Protein AF-0000000070970217 (afdb_homodimer)

Foldseek 3Di:
DPPPPPPPPPPVVVVVVVVVVVVVVVVVCQVVCVVCVVPFDKDKDKDKDKACPPQVNLFVQLQVLQVCQQCVAFVPKDDDWTWHDDQLEIEIADAIDGPGDDDSLVSSLVSCVVLPQCDVQLRYRSVRGHYHYHYHHDDVVLCCVQCVVVPDDPVPGDDSDDDDDDDAFQVLDPVRDPPNHVLNVQLSVLLSVCCVVVVPVFFHRIKMKMWMFMWTDDPNHTHTFATQEIEMFTAGAPPDDLVRVVVSCVPRRCCVRPPPDPGHHPHLHLQPPPDVDDPSYDRPPRPRPPVPPPVVPPPVPPPPPPPPPD/DDPPPCPPPPPVVVVVVVVVVVVVVVVVLQVVCVVCVVPFDKDKDKDKDKACLPQVNLFVQLQVLQVCQQCVAFVPKDDDWGWHDDQLEIEIADAIDGPGDDDSLVSSLVSCVVLPQCDVQLRYRSVRGHYHYHYHHDDVVLCCVQCVVVPDDPVPGDDSDDDDDDDAFQVLDPVRDPPNHVLNVQLNVLLSVCCVVVVPVFFHRIKMKMWMFMWTDDPNHTHTFATQEIEMFTAGAPPDDLVRVVVSCVPRRCCVRPPPDPGHHPHPHPSPQPDVDPPSYDRDDRDDPPPPPPVPPPPVPPPPPPPPPD

Radius of gyration: 27.92 Å; Cα contacts (8 Å, |Δi|>4): 1014; chains: 2; bounding box: 61×70×99 Å

InterPro domains:
  IPR002133 S-adenosylmethionine synthetase [PTHR11964] (40-261)
  IPR022628 S-adenosylmethionine synthetase, N-terminal [PF00438] (43-140)
  IPR022629 S-adenosylmethionine synthetase, central domain [PF02772] (156-261)
  IPR022631 S-adenosylmethionine synthetase, conserved site [PS00376] (158-168)
  IPR022636 S-adenosylmethionine synthetase superfamily [SSF55973] (42-148)
  IPR022636 S-adenosylmethionine synthetase superfamily [SSF55973] (154-261)

pLDDT: mean 70.58, std 26.53, range [20.89, 98.5]

Sequence (620 aa):
MERREDHTMYDPHRKAAMDIVRQEITDQIWESVQRNAEEMETFLFTSESVNEGHPDKLCDQVSDAVLDACLAQDPDSKVACETCTKTNMVMVFGEITTKANVDYEKIVRDTCRSIGFISDDVGLDADKCKVLVNIEQQSPDIAQGVHGHLSKRPEEIGAGDQGHMFGYATDETPELMPLSHVLATKLGARLTEVRKNGTCAWLRPDGKTQVTVEYYNENGAMVPVRVHTVLISTQHDETVTNDEIAADLKEHVIKPVIPEKPGMISINLDLKRGGNGRFQKTAAYGHFGRDDPDFTWEVVKPLKWEKSNTMERREDHTMYDPHRKAAMDIVRQEITDQIWESVQRNAEEMETFLFTSESVNEGHPDKLCDQVSDAVLDACLAQDPDSKVACETCTKTNMVMVFGEITTKANVDYEKIVRDTCRSIGFISDDVGLDADKCKVLVNIEQQSPDIAQGVHGHLSKRPEEIGAGDQGHMFGYATDETPELMPLSHVLATKLGARLTEVRKNGTCAWLRPDGKTQVTVEYYNENGAMVPVRVHTVLISTQHDETVTNDEIAADLKEHVIKPVIPEKPGMISINLDLKRGGNGRFQKTAAYGHFGRDDPDFTWEVVKPLKWEKSNT

Nearest PDB structures (foldseek):
  6vd0-assembly1_B  TM=9.835E-01  e=7.511E-40  Arabidopsis thaliana
  6p9v-assembly1_A-2  TM=9.500E-01  e=2.400E-30  Homo sapiens
  6fcb-assembly1_A  TM=9.395E-01  e=3.072E-30  Homo sapiens
  6fbn-assembly1_A  TM=9.560E-01  e=7.281E-30  Homo sapiens
  6ltv-assembly1_B  TM=9.000E-01  e=1.009E-27  Cryptosporidium hominis

Solvent-accessible surface area (backbone atoms only — not comparable to full-atom values): 34593 Å² total; per-residue (Å²): 136,84,80,78,76,84,66,68,84,71,47,64,65,60,54,50,50,52,47,50,53,50,48,50,52,48,50,54,50,46,60,55,42,62,70,51,43,84,78,49,72,66,49,77,45,74,24,69,28,66,17,65,41,24,68,72,43,41,26,49,49,39,31,48,50,52,47,50,56,34,39,74,67,19,78,80,42,44,76,47,63,43,46,50,73,52,90,46,34,41,32,40,32,42,30,45,43,66,83,38,90,76,62,64,63,58,50,45,30,50,46,35,41,71,53,56,22,73,33,68,82,69,61,28,23,36,88,71,39,45,72,45,79,53,69,39,68,52,58,65,65,56,39,37,71,24,34,44,70,74,66,46,53,78,88,65,43,53,62,54,50,75,80,83,85,85,84,81,75,35,81,70,30,97,84,32,39,54,50,33,48,52,50,10,43,49,39,30,51,35,50,51,47,33,33,75,72,48,77,39,65,51,48,45,46,30,30,37,21,32,18,27,26,31,28,35,73,57,94,86,39,75,41,80,66,24,36,50,33,34,38,59,26,66,36,32,49,85,84,64,50,70,68,55,49,50,53,47,41,45,62,68,26,43,40,76,67,52,64,83,47,96,78,27,59,46,64,50,64,28,67,51,22,51,63,94,60,75,57,51,62,76,89,54,34,52,46,44,49,69,77,59,81,63,72,50,77,74,48,74,64,70,76,70,74,70,69,75,77,125,136,83,80,78,75,85,66,69,83,72,49,64,65,61,54,50,50,52,46,50,53,49,47,49,52,48,50,55,49,46,58,54,43,64,71,53,44,83,80,48,71,64,49,80,46,75,24,68,29,67,18,65,41,24,68,71,42,39,27,49,51,38,30,48,49,52,47,49,56,34,40,74,68,19,78,79,43,43,75,45,62,42,46,49,73,49,90,47,35,42,34,40,32,44,30,44,43,64,82,39,88,77,62,63,64,59,50,46,28,51,46,36,40,72,56,56,23,72,33,69,78,70,60,28,22,36,89,71,39,46,72,46,79,54,68,40,66,53,57,67,65,57,40,39,72,24,32,45,70,74,67,46,54,76,87,67,43,53,72,54,52,83,80,84,84,85,84,82,75,35,80,69,29,96,84,30,39,55,50,31,46,52,50,10,42,49,40,30,52,35,50,51,47,32,33,75,71,47,79,40,64,51,48,46,45,30,30,37,21,33,19,27,25,30,26,34,73,56,94,85,39,75,41,80,66,25,37,51,33,36,39,61,33,66,34,31,49,83,84,62,51,71,68,55,49,49,53,48,41,46,62,68,27,43,42,78,66,53,64,82,49,95,78,28,57,47,63,52,64,57,64,60,20,57,63,94,60,75,58,48,70,69,88,56,36,52,41,79,55,66,77,58,81,63,70,51,78,71,51,75,63,71,76,68,73,70,68,74,77,123

Secondary structure (DSSP, 8-state):
-------TT--HHHHHHHHHHHHHHHHHHHHHHHHHHTTS-EEEEEEEEE-TTSHHHHHHHHHHHHHHHHHHH-TT-EEEEEEEEETTEEEEEEEEE-S----HHHHHHHHHHHHT-EEGGGTEETTTSEEEEEEEPPPHHHHHHHHTTTTS-GGG---SS---------TTSTTSS-HHHHHHHHHHHHHHHHHHTSTTTTEEEEEEEEEEEEEEEETTEEEEEEEEEEEEEEEE-TT--HHHHHHHHIIIIIHHHS---TTTB---B------SS---SS----------TTTTS-------------/-------TT--HHHHHHHHHHHHHHHHHHHHHHHHHTTTS-EEEEEEEEE-TTSHHHHHHHHHHHHHHHHHHH-TT-EEEEEEEEETTEEEEEEEEE-S----HHHHHHHHHHHHT-EEGGGTEETTTSEEEEEEEPPPHHHHHHHHTTTTS-GGG---SS---------TTSTTSS-HHHHHHHHHHHHHHHHHHTSTTTTEEEEEEEEEEEEEEEETTEEEEEEEEEEEEEEEE-TT--HHHHHHHHIIIIIHHHS---TTTB---B------SS---SS----------TT--S-------------

Structure (mmCIF, N/CA/C/O backbone):
data_AF-0000000070970217-model_v1
#
loop_
_entity.id
_entity.type
_entity.pdbx_description
1 polymer 'methionine adenosyltransferase'
#
loop_
_atom_site.group_PDB
_atom_site.id
_atom_site.type_symbol
_atom_site.label_atom_id
_atom_site.label_alt_id
_atom_site.label_comp_id
_atom_site.label_asym_id
_atom_site.label_entity_id
_atom_site.label_seq_id
_atom_site.pdbx_PDB_ins_code
_atom_site.Cartn_x
_atom_site.Cartn_y
_atom_site.Cartn_z
_atom_site.occupancy
_atom_site.B_iso_or_equiv
_atom_site.auth_seq_id
_atom_site.auth_comp_id
_atom_site.auth_asym_id
_atom_site.auth_atom_id
_atom_site.pdbx_PDB_model_num
ATOM 1 N N . MET A 1 1 ? -6.98 -4.887 -50.312 1 23.17 1 MET A N 1
ATOM 2 C CA . MET A 1 1 ? -5.602 -4.617 -49.906 1 23.17 1 MET A CA 1
ATOM 3 C C . MET A 1 1 ? -5.176 -5.523 -48.781 1 23.17 1 MET A C 1
ATOM 5 O O . MET A 1 1 ? -5.84 -5.57 -47.719 1 23.17 1 MET A O 1
ATOM 9 N N . GLU A 1 2 ? -4.383 -6.641 -49.031 1 21.08 2 GLU A N 1
ATOM 10 C CA . GLU A 1 2 ? -3.9 -7.809 -48.312 1 21.08 2 GLU A CA 1
ATOM 11 C C . GLU A 1 2 ? -2.943 -7.398 -47.188 1 21.08 2 GLU A C 1
ATOM 13 O O . GLU A 1 2 ? -1.962 -6.695 -47.438 1 21.08 2 GLU A O 1
ATOM 18 N N . ARG A 1 3 ? -3.445 -7.254 -45.969 1 24.27 3 ARG A N 1
ATOM 19 C CA . ARG A 1 3 ? -2.736 -6.867 -44.75 1 24.27 3 ARG A CA 1
ATOM 20 C C . ARG A 1 3 ? -1.489 -7.719 -44.531 1 24.27 3 ARG A C 1
ATOM 22 O O . ARG A 1 3 ? -1.576 -8.945 -44.469 1 24.27 3 ARG A O 1
ATOM 29 N N . ARG A 1 4 ? -0.281 -7.234 -45.062 1 25.28 4 ARG A N 1
ATOM 30 C CA . ARG A 1 4 ? 1.022 -7.879 -44.969 1 25.28 4 ARG A CA 1
ATOM 31 C C . ARG A 1 4 ? 1.292 -8.32 -43.531 1 25.28 4 ARG A C 1
ATOM 33 O O . ARG A 1 4 ? 1.088 -7.547 -42.594 1 25.28 4 ARG A O 1
ATOM 40 N N . GLU A 1 5 ? 1.239 -9.586 -43.125 1 26.16 5 GLU A N 1
ATOM 41 C CA . GLU A 1 5 ? 1.582 -10.445 -42 1 26.16 5 GLU A CA 1
ATOM 42 C C . GLU A 1 5 ? 2.996 -10.164 -41.5 1 26.16 5 GLU A C 1
ATOM 44 O O . GLU A 1 5 ? 3.967 -10.344 -42.25 1 26.16 5 GLU A O 1
ATOM 49 N N . ASP A 1 6 ? 3.23 -8.953 -40.938 1 26.61 6 ASP A N 1
ATOM 50 C CA . ASP A 1 6 ? 4.582 -8.609 -40.5 1 26.61 6 ASP A CA 1
ATOM 51 C C . ASP A 1 6 ? 5.184 -9.727 -39.656 1 26.61 6 ASP A C 1
ATOM 53 O O . ASP A 1 6 ? 4.742 -9.961 -38.531 1 26.61 6 ASP A O 1
ATOM 57 N N . HIS A 1 7 ? 5.672 -10.914 -40.188 1 28.78 7 HIS A N 1
ATOM 58 C CA . HIS A 1 7 ? 6.395 -12.148 -39.875 1 28.78 7 HIS A CA 1
ATOM 59 C C . HIS A 1 7 ? 7.73 -11.844 -39.219 1 28.78 7 HIS A C 1
ATOM 61 O O . HIS A 1 7 ? 8.547 -12.742 -39.031 1 28.78 7 HIS A O 1
ATOM 67 N N . THR A 1 8 ? 8.203 -10.617 -39.25 1 31.12 8 THR A N 1
ATOM 68 C CA . THR A 1 8 ? 9.648 -10.469 -39.094 1 31.12 8 THR A CA 1
ATOM 69 C C . THR A 1 8 ? 10.07 -10.82 -37.656 1 31.12 8 THR A C 1
ATOM 71 O O . THR A 1 8 ? 11.258 -10.969 -37.375 1 31.12 8 THR A O 1
ATOM 74 N N . MET A 1 9 ? 9.242 -10.672 -36.812 1 32.91 9 MET A N 1
ATOM 75 C CA . MET A 1 9 ? 9.867 -10.57 -35.5 1 32.91 9 MET A CA 1
ATOM 76 C C . MET A 1 9 ? 10.312 -11.938 -35 1 32.91 9 MET A C 1
ATOM 78 O O . MET A 1 9 ? 10.836 -12.062 -33.875 1 32.91 9 MET A O 1
ATOM 82 N N . TYR A 1 10 ? 9.797 -13.055 -35.656 1 32.91 10 TYR A N 1
ATOM 83 C CA . TYR A 1 10 ? 10.156 -14.383 -35.188 1 32.91 10 TYR A CA 1
ATOM 84 C C . TYR A 1 10 ? 11.477 -14.844 -35.812 1 32.91 10 TYR A C 1
ATOM 86 O O . TYR A 1 10 ? 11.484 -15.742 -36.656 1 32.91 10 TYR A O 1
ATOM 94 N N . ASP A 1 11 ? 12.406 -13.906 -36.094 1 32.66 11 ASP A N 1
ATOM 95 C CA . ASP A 1 11 ? 13.555 -14.539 -36.719 1 32.66 11 ASP A CA 1
ATOM 96 C C . ASP A 1 11 ? 14.234 -15.516 -35.75 1 32.66 11 ASP A C 1
ATOM 98 O O . ASP A 1 11 ? 14.586 -15.156 -34.656 1 32.66 11 ASP A O 1
ATOM 102 N N . PRO A 1 12 ? 14.203 -16.766 -35.969 1 41.66 12 PRO A N 1
ATOM 103 C CA . PRO A 1 12 ? 14.836 -17.859 -35.219 1 41.66 12 PRO A CA 1
ATOM 104 C C . PRO A 1 12 ? 16.312 -17.594 -34.906 1 41.66 12 PRO A C 1
ATOM 106 O O . PRO A 1 12 ? 16.828 -18.062 -33.906 1 41.66 12 PRO A O 1
ATOM 109 N N . HIS A 1 13 ? 16.969 -16.891 -35.844 1 37.25 13 HIS A N 1
ATOM 110 C CA . HIS A 1 13 ? 18.391 -16.625 -35.688 1 37.25 13 HIS A CA 1
ATOM 111 C C . HIS A 1 13 ? 18.641 -15.633 -34.531 1 37.25 13 HIS A C 1
ATOM 113 O O . HIS A 1 13 ? 19.672 -15.695 -33.875 1 37.25 13 HIS A O 1
ATOM 119 N N . ARG A 1 14 ? 17.672 -14.68 -34.375 1 34.53 14 ARG A N 1
ATOM 120 C CA . ARG A 1 14 ? 17.875 -13.758 -33.281 1 34.53 14 ARG A CA 1
ATOM 121 C C . ARG A 1 14 ? 17.641 -14.453 -31.938 1 34.53 14 ARG A C 1
ATOM 123 O O . ARG A 1 14 ? 18.297 -14.125 -30.938 1 34.53 14 ARG A O 1
ATOM 130 N N . LYS A 1 15 ? 16.812 -15.445 -31.922 1 36.22 15 LYS A N 1
ATOM 131 C CA . LYS A 1 15 ? 16.641 -16.234 -30.703 1 36.22 15 LYS A CA 1
ATOM 132 C C . LYS A 1 15 ? 17.875 -17.078 -30.391 1 36.22 15 LYS A C 1
ATOM 134 O O . LYS A 1 15 ? 18.328 -17.125 -29.25 1 36.22 15 LYS A O 1
ATOM 139 N N . ALA A 1 16 ? 18.438 -17.672 -31.359 1 37.88 16 ALA A N 1
ATOM 140 C CA . ALA A 1 16 ? 19.641 -18.484 -31.188 1 37.88 16 ALA A CA 1
ATOM 141 C C . ALA A 1 16 ? 20.828 -17.609 -30.781 1 37.88 16 ALA A C 1
ATOM 143 O O . ALA A 1 16 ? 21.625 -18 -29.922 1 37.88 16 ALA A O 1
ATOM 144 N N . ALA A 1 17 ? 20.969 -16.422 -31.453 1 34.41 17 ALA A N 1
ATOM 145 C CA . ALA A 1 17 ? 22.078 -15.523 -31.109 1 34.41 17 ALA A CA 1
ATOM 146 C C . ALA A 1 17 ? 21.922 -14.977 -29.688 1 34.41 17 ALA A C 1
ATOM 148 O O . ALA A 1 17 ? 22.891 -14.883 -28.938 1 34.41 17 ALA A O 1
ATOM 149 N N . MET A 1 18 ? 20.734 -14.75 -29.297 1 34.84 18 MET A N 1
ATOM 150 C CA . MET A 1 18 ? 20.516 -14.289 -27.922 1 34.84 18 MET A CA 1
ATOM 151 C C . MET A 1 18 ? 20.734 -15.422 -26.938 1 34.84 18 MET A C 1
ATOM 153 O O . MET A 1 18 ? 21.156 -15.188 -25.797 1 34.84 18 MET A O 1
ATOM 157 N N . ASP A 1 19 ? 20.531 -16.641 -27.359 1 37.59 19 ASP A N 1
ATOM 158 C CA . ASP A 1 19 ? 20.844 -17.812 -26.547 1 37.59 19 ASP A CA 1
ATOM 159 C C . ASP A 1 19 ? 22.359 -17.969 -26.375 1 37.59 19 ASP A C 1
ATOM 161 O O . ASP A 1 19 ? 22.828 -18.328 -25.297 1 37.59 19 ASP A O 1
ATOM 165 N N . ILE A 1 20 ? 23.141 -17.812 -27.469 1 37.03 20 ILE A N 1
ATOM 166 C CA . ILE A 1 20 ? 24.594 -17.922 -27.438 1 37.03 20 ILE A CA 1
ATOM 167 C C . ILE A 1 20 ? 25.188 -16.797 -26.578 1 37.03 20 ILE A C 1
ATOM 169 O O . ILE A 1 20 ? 26.062 -17.031 -25.75 1 37.03 20 ILE A O 1
ATOM 173 N N . VAL A 1 21 ? 24.703 -15.586 -26.766 1 33.44 21 VAL A N 1
ATOM 174 C CA . VAL A 1 21 ? 25.219 -14.5 -25.938 1 33.44 21 VAL A CA 1
ATOM 175 C C . VAL A 1 21 ? 24.844 -14.719 -24.484 1 33.44 21 VAL A C 1
ATOM 177 O O . VAL A 1 21 ? 25.656 -14.5 -23.578 1 33.44 21 VAL A O 1
ATOM 180 N N . ARG A 1 22 ? 23.719 -15.383 -24.234 1 34.38 22 ARG A N 1
ATOM 181 C CA . ARG A 1 22 ? 23.297 -15.68 -22.875 1 34.38 22 ARG A CA 1
ATOM 182 C C . ARG A 1 22 ? 24.156 -16.781 -22.266 1 34.38 22 ARG A C 1
ATOM 184 O O . ARG A 1 22 ? 24.562 -16.703 -21.109 1 34.38 22 ARG A O 1
ATOM 191 N N . GLN A 1 23 ? 24.516 -17.75 -23.078 1 38.56 23 GLN A N 1
ATOM 192 C CA . GLN A 1 23 ? 25.406 -18.812 -22.609 1 38.56 23 GLN A CA 1
ATOM 193 C C . GLN A 1 23 ? 26.812 -18.281 -22.375 1 38.56 23 GLN A C 1
ATOM 195 O O . GLN A 1 23 ? 27.453 -18.609 -21.375 1 38.56 23 GLN A O 1
ATOM 200 N N . GLU A 1 24 ? 27.344 -17.531 -23.297 1 36.09 24 GLU A N 1
ATOM 201 C CA . GLU A 1 24 ? 28.703 -17.016 -23.156 1 36.09 24 GLU A CA 1
ATOM 202 C C . GLU A 1 24 ? 28.797 -16.016 -22 1 36.09 24 GLU A C 1
ATOM 204 O O . GLU A 1 24 ? 29.781 -16.016 -21.25 1 36.09 24 GLU A O 1
ATOM 209 N N . ILE A 1 25 ? 27.828 -15.188 -21.828 1 35.06 25 ILE A N 1
ATOM 210 C CA . ILE A 1 25 ? 27.859 -14.305 -20.672 1 35.06 25 ILE A CA 1
ATOM 211 C C . ILE A 1 25 ? 27.75 -15.125 -19.391 1 35.06 25 ILE A C 1
ATOM 213 O O . ILE A 1 25 ? 28.469 -14.875 -18.406 1 35.06 25 ILE A O 1
ATOM 217 N N . THR A 1 26 ? 27.031 -16.266 -19.469 1 36.22 26 THR A N 1
ATOM 218 C CA . THR A 1 26 ? 26.938 -17.125 -18.312 1 36.22 26 THR A CA 1
ATOM 219 C C . THR A 1 26 ? 28.281 -17.797 -18.031 1 36.22 26 THR A C 1
ATOM 221 O O . THR A 1 26 ? 28.703 -17.891 -16.875 1 36.22 26 THR A O 1
ATOM 224 N N . ASP A 1 27 ? 28.875 -18.281 -19.125 1 41.53 27 ASP A N 1
ATOM 225 C CA . ASP A 1 27 ? 30.141 -18.984 -18.938 1 41.53 27 ASP A CA 1
ATOM 226 C C . ASP A 1 27 ? 31.219 -18.016 -18.438 1 41.53 27 ASP A C 1
ATOM 228 O O . ASP A 1 27 ? 32 -18.359 -17.562 1 41.53 27 ASP A O 1
ATOM 232 N N . GLN A 1 28 ? 31.375 -16.859 -19.047 1 36.97 28 GLN A N 1
ATOM 233 C CA . GLN A 1 28 ? 32.406 -15.906 -18.641 1 36.97 28 GLN A CA 1
ATOM 234 C C . GLN A 1 28 ? 32.094 -15.352 -17.25 1 36.97 28 GLN A C 1
ATOM 236 O O . GLN A 1 28 ? 33 -15.164 -16.438 1 36.97 28 GLN A O 1
ATOM 241 N N . ILE A 1 29 ? 30.891 -15.117 -16.891 1 37.69 29 ILE A N 1
ATOM 242 C CA . ILE A 1 29 ? 30.562 -14.664 -15.547 1 37.69 29 ILE A CA 1
ATOM 243 C C . ILE A 1 29 ? 30.875 -15.781 -14.547 1 37.69 29 ILE A C 1
ATOM 245 O O . ILE A 1 29 ? 31.453 -15.539 -13.484 1 37.69 29 ILE A O 1
ATOM 249 N N . TRP A 1 30 ? 30.641 -17.062 -14.984 1 37.56 30 TRP A N 1
ATOM 250 C CA . TRP A 1 30 ? 30.891 -18.172 -14.078 1 37.56 30 TRP A CA 1
ATOM 251 C C . TRP A 1 30 ? 32.375 -18.297 -13.766 1 37.56 30 TRP A C 1
ATOM 253 O O . TRP A 1 30 ? 32.75 -18.469 -12.609 1 37.56 30 TRP A O 1
ATOM 263 N N . GLU A 1 31 ? 33.219 -18.406 -14.781 1 40.34 31 GLU A N 1
ATOM 264 C CA . GLU A 1 31 ? 34.656 -18.531 -14.539 1 40.34 31 GLU A CA 1
ATOM 265 C C . GLU A 1 31 ? 35.188 -17.344 -13.742 1 40.34 31 GLU A C 1
ATOM 267 O O . GLU A 1 31 ? 36 -17.516 -12.844 1 40.34 31 GLU A O 1
ATOM 272 N N . SER A 1 32 ? 34.781 -16.188 -14.062 1 37 32 SER A N 1
ATOM 273 C CA . SER A 1 32 ? 35.25 -15.031 -13.312 1 37 32 SER A CA 1
ATOM 274 C C . SER A 1 32 ? 34.656 -15.008 -11.906 1 37 32 SER A C 1
ATOM 276 O O . SER A 1 32 ? 35.312 -14.539 -10.961 1 37 32 SER A O 1
ATOM 278 N N . VAL A 1 33 ? 33.438 -15.539 -11.641 1 38.44 33 VAL A N 1
ATOM 279 C CA . VAL A 1 33 ? 32.844 -15.625 -10.312 1 38.44 33 VAL A CA 1
ATOM 280 C C . VAL A 1 33 ? 33.594 -16.641 -9.469 1 38.44 33 VAL A C 1
ATOM 282 O O . VAL A 1 33 ? 33.844 -16.422 -8.273 1 38.44 33 VAL A O 1
ATOM 285 N N . GLN A 1 34 ? 33.906 -17.828 -9.914 1 37.53 34 GLN A N 1
ATOM 286 C CA . GLN A 1 34 ? 34.625 -18.797 -9.094 1 37.53 34 GLN A CA 1
ATOM 287 C C . GLN A 1 34 ? 35.969 -18.25 -8.656 1 37.53 34 GLN A C 1
ATOM 289 O O . GLN A 1 34 ? 36.406 -18.469 -7.523 1 37.53 34 GLN A O 1
ATOM 294 N N . ARG A 1 35 ? 36.781 -17.797 -9.609 1 39.56 35 ARG A N 1
ATOM 295 C CA . ARG A 1 35 ? 38.094 -17.391 -9.203 1 39.56 35 ARG A CA 1
ATOM 296 C C . ARG A 1 35 ? 38.031 -16.25 -8.188 1 39.56 35 ARG A C 1
ATOM 298 O O . ARG A 1 35 ? 38.781 -16.25 -7.207 1 39.56 35 ARG A O 1
ATOM 305 N N . ASN A 1 36 ? 37.281 -15.125 -8.469 1 37.19 36 ASN A N 1
ATOM 306 C CA . ASN A 1 36 ? 37.219 -13.922 -7.648 1 37.19 36 ASN A CA 1
ATOM 307 C C . ASN A 1 36 ? 36.188 -14.07 -6.523 1 37.19 36 ASN A C 1
ATOM 309 O O . ASN A 1 36 ? 35.969 -13.117 -5.77 1 37.19 36 ASN A O 1
ATOM 313 N N . ALA A 1 37 ? 35.406 -15.07 -6.414 1 40.62 37 ALA A N 1
ATOM 314 C CA . ALA A 1 37 ? 34.438 -15.328 -5.359 1 40.62 37 ALA A CA 1
ATOM 315 C C . ALA A 1 37 ? 35.125 -15.5 -4.008 1 40.62 37 ALA A C 1
ATOM 317 O O . ALA A 1 37 ? 34.531 -15.156 -2.967 1 40.62 37 ALA A O 1
ATOM 318 N N . GLU A 1 38 ? 36.156 -16.156 -3.926 1 45.16 38 GLU A N 1
ATOM 319 C CA . GLU A 1 38 ? 36.781 -16.328 -2.615 1 45.16 38 GLU A CA 1
ATOM 320 C C . GLU A 1 38 ? 36.969 -14.984 -1.91 1 45.16 38 GLU A C 1
ATOM 322 O O . GLU A 1 38 ? 36.875 -14.906 -0.682 1 45.16 38 GLU A O 1
ATOM 327 N N . GLU A 1 39 ? 37.281 -13.883 -2.68 1 52.16 39 GLU A N 1
ATOM 328 C CA . GLU A 1 39 ? 37.594 -12.617 -2.023 1 52.16 39 GLU A CA 1
ATOM 329 C C . GLU A 1 39 ? 36.438 -11.641 -2.123 1 52.16 39 GLU A C 1
ATOM 331 O O . GLU A 1 39 ? 36.469 -10.555 -1.549 1 52.16 39 GLU A O 1
ATOM 336 N N . MET A 1 40 ? 35.406 -11.969 -2.961 1 63.19 40 MET A N 1
ATOM 337 C CA . MET A 1 40 ? 34.406 -10.898 -3.115 1 63.19 40 MET A CA 1
ATOM 338 C C . MET A 1 40 ? 33.25 -11.062 -2.133 1 63.19 40 MET A C 1
ATOM 340 O O . MET A 1 40 ? 32.781 -12.18 -1.914 1 63.19 40 MET A O 1
ATOM 344 N N . GLU A 1 41 ? 33.031 -10.25 -1.271 1 83 41 GLU A N 1
ATOM 345 C CA . GLU A 1 41 ? 31.953 -10.203 -0.301 1 83 41 GLU A CA 1
ATOM 346 C C . GLU A 1 41 ? 30.594 -10.305 -0.988 1 83 41 GLU A C 1
ATOM 348 O O . GLU A 1 41 ? 30.297 -9.539 -1.906 1 83 41 GLU A O 1
ATOM 353 N N . THR A 1 42 ? 29.906 -11.477 -0.836 1 83 42 THR A N 1
ATOM 354 C CA . THR A 1 42 ? 28.594 -11.695 -1.418 1 83 42 THR A CA 1
ATOM 355 C C . THR A 1 42 ? 27.5 -11.43 -0.388 1 83 42 THR A C 1
ATOM 357 O O . THR A 1 42 ? 27.781 -11.258 0.798 1 83 42 THR A O 1
ATOM 360 N N . PHE A 1 43 ? 26.219 -11.195 -0.929 1 85.81 43 PHE A N 1
ATOM 361 C CA . PHE A 1 43 ? 25.047 -11.047 -0.073 1 85.81 43 PHE A CA 1
ATOM 362 C C . PHE A 1 43 ? 23.828 -11.688 -0.713 1 85.81 43 PHE A C 1
ATOM 364 O O . PHE A 1 43 ? 23.812 -11.961 -1.915 1 85.81 43 PHE A O 1
ATOM 371 N N . LEU A 1 44 ? 22.859 -11.969 0.068 1 84.75 44 LEU A N 1
ATOM 372 C CA . LEU A 1 44 ? 21.609 -12.562 -0.379 1 84.75 44 LEU A CA 1
ATOM 373 C C . LEU A 1 44 ? 20.516 -11.508 -0.495 1 84.75 44 LEU A C 1
ATOM 375 O O . LEU A 1 44 ? 20.438 -10.602 0.334 1 84.75 44 LEU A O 1
ATOM 379 N N . PHE A 1 45 ? 19.797 -11.633 -1.639 1 89.31 45 PHE A N 1
ATOM 380 C CA . PHE A 1 45 ? 18.625 -10.766 -1.814 1 89.31 45 PHE A CA 1
ATOM 381 C C . PHE A 1 45 ? 17.422 -11.578 -2.264 1 89.31 45 PHE A C 1
ATOM 383 O O . PHE A 1 45 ? 17.531 -12.414 -3.162 1 89.31 45 PHE A O 1
ATOM 390 N N . THR A 1 46 ? 16.234 -11.289 -1.545 1 89.56 46 THR A N 1
ATOM 391 C CA . THR A 1 46 ? 15.016 -12.047 -1.798 1 89.56 46 THR A CA 1
ATOM 392 C C . THR A 1 46 ? 13.961 -11.164 -2.461 1 89.56 46 THR A C 1
ATOM 394 O O . THR A 1 46 ? 13.789 -10.008 -2.088 1 89.56 46 THR A O 1
ATOM 397 N N . SER A 1 47 ? 13.328 -11.742 -3.475 1 92.31 47 SER A N 1
ATOM 398 C CA . SER A 1 47 ? 12.141 -11.141 -4.062 1 92.31 47 SER A CA 1
ATOM 399 C C . SER A 1 47 ? 10.93 -12.07 -3.932 1 92.31 47 SER A C 1
ATOM 401 O O . SER A 1 47 ? 11.086 -13.289 -3.857 1 92.31 47 SER A O 1
ATOM 403 N N . GLU A 1 48 ? 9.867 -11.414 -3.914 1 92.19 48 GLU A N 1
ATOM 404 C CA . GLU A 1 48 ? 8.625 -12.164 -3.756 1 92.19 48 GLU A CA 1
ATOM 405 C C . GLU A 1 48 ? 7.598 -11.75 -4.812 1 92.19 48 GLU A C 1
ATOM 407 O O . GLU A 1 48 ? 7.637 -10.633 -5.324 1 92.19 48 GLU A O 1
ATOM 412 N N . SER A 1 49 ? 6.785 -12.688 -5.168 1 93.19 49 SER A N 1
ATOM 413 C CA . SER A 1 49 ? 5.625 -12.445 -6.02 1 93.19 49 SER A CA 1
ATOM 414 C C . SER A 1 49 ? 4.414 -13.242 -5.543 1 93.19 49 SER A C 1
ATOM 416 O O . SER A 1 49 ? 4.566 -14.281 -4.898 1 93.19 49 SER A O 1
ATOM 418 N N . VAL A 1 50 ? 3.291 -12.68 -5.758 1 92.06 50 VAL A N 1
ATOM 419 C CA . VAL A 1 50 ? 2.064 -13.383 -5.395 1 92.06 50 VAL A CA 1
ATOM 420 C C . VAL A 1 50 ? 1.274 -13.727 -6.652 1 92.06 50 VAL A C 1
ATOM 422 O O . VAL A 1 50 ? 1.374 -13.039 -7.668 1 92.06 50 VAL A O 1
ATOM 425 N N . ASN A 1 51 ? 0.543 -14.844 -6.543 1 93.19 51 ASN A N 1
ATOM 426 C CA . ASN A 1 51 ? -0.203 -15.328 -7.699 1 93.19 51 ASN A CA 1
ATOM 427 C C . ASN A 1 51 ? -1.494 -14.547 -7.902 1 93.19 51 ASN A C 1
ATOM 429 O O . ASN A 1 51 ? -1.857 -13.711 -7.07 1 93.19 51 ASN A O 1
ATOM 433 N N . GLU A 1 52 ? -2.164 -14.875 -8.969 1 94.75 52 GLU A N 1
ATOM 434 C CA . GLU A 1 52 ? -3.344 -14.125 -9.391 1 94.75 52 GLU A CA 1
ATOM 435 C C . GLU A 1 52 ? -4.477 -14.266 -8.375 1 94.75 52 GLU A C 1
ATOM 437 O O . GLU A 1 52 ? -5.348 -13.398 -8.281 1 94.75 52 GLU A O 1
ATOM 442 N N . GLY A 1 53 ? -4.43 -15.328 -7.59 1 93.19 53 GLY A N 1
ATOM 443 C CA . GLY A 1 53 ? -5.516 -15.555 -6.652 1 93.19 53 GLY A CA 1
ATOM 444 C C . GLY A 1 53 ? -5.289 -14.898 -5.305 1 93.19 53 GLY A C 1
ATOM 445 O O . GLY A 1 53 ? -6.16 -14.93 -4.434 1 93.19 53 GLY A O 1
ATOM 446 N N . HIS A 1 54 ? -4.082 -14.375 -5.176 1 90.75 54 HIS A N 1
ATOM 447 C CA . HIS A 1 54 ? -3.85 -13.609 -3.957 1 90.75 54 HIS A CA 1
ATOM 448 C C . HIS A 1 54 ? -4.809 -12.43 -3.859 1 90.75 54 HIS A C 1
ATOM 450 O O . HIS A 1 54 ? -5.07 -11.75 -4.855 1 90.75 54 HIS A O 1
ATOM 456 N N . PRO A 1 55 ? -5.297 -12.094 -2.621 1 90.94 55 PRO A N 1
ATOM 457 C CA . PRO A 1 55 ? -6.293 -11.031 -2.494 1 90.94 55 PRO A CA 1
ATOM 458 C C . PRO A 1 55 ? -5.801 -9.695 -3.043 1 90.94 55 PRO A C 1
ATOM 460 O O . PRO A 1 55 ? -6.578 -8.945 -3.641 1 90.94 55 PRO A O 1
ATOM 463 N N . ASP A 1 56 ? -4.543 -9.383 -2.791 1 89.75 56 ASP A N 1
ATOM 464 C CA . ASP A 1 56 ? -3.996 -8.148 -3.346 1 89.75 56 ASP A CA 1
ATOM 465 C C . ASP A 1 56 ? -4.109 -8.133 -4.867 1 89.75 56 ASP A C 1
ATOM 467 O O . ASP A 1 56 ? -4.492 -7.121 -5.457 1 89.75 56 ASP A O 1
ATOM 471 N N . LYS A 1 57 ? -3.732 -9.211 -5.473 1 95.12 57 LYS A N 1
ATOM 472 C CA . LYS A 1 57 ? -3.75 -9.273 -6.934 1 95.12 57 LYS A CA 1
ATOM 473 C C . LYS A 1 57 ? -5.176 -9.391 -7.461 1 95.12 57 LYS A C 1
ATOM 475 O O . LYS A 1 57 ? -5.477 -8.93 -8.562 1 95.12 57 LYS A O 1
ATOM 480 N N . LEU A 1 58 ? -6.016 -10.094 -6.668 1 95.75 58 LEU A N 1
ATOM 481 C CA . LEU A 1 58 ? -7.434 -10.07 -7.012 1 95.75 58 LEU A CA 1
ATOM 482 C C . LEU A 1 58 ? -7.938 -8.633 -7.117 1 95.75 58 LEU A C 1
ATOM 484 O O . LEU A 1 58 ? -8.586 -8.273 -8.102 1 95.75 58 LEU A O 1
ATOM 488 N N . CYS A 1 59 ? -7.578 -7.848 -6.168 1 96.81 59 CYS A N 1
ATOM 489 C CA . CYS A 1 59 ? -8.016 -6.453 -6.152 1 96.81 59 CYS A CA 1
ATOM 490 C C . CYS A 1 59 ? -7.445 -5.695 -7.348 1 96.81 59 CYS A C 1
ATOM 492 O O . CYS A 1 59 ? -8.164 -4.934 -8 1 96.81 59 CYS A O 1
ATOM 494 N N . ASP A 1 60 ? -6.223 -5.926 -7.605 1 96.94 60 ASP A N 1
ATOM 495 C CA . ASP A 1 60 ? -5.594 -5.285 -8.758 1 96.94 60 ASP A CA 1
ATOM 496 C C . ASP A 1 60 ? -6.32 -5.645 -10.047 1 96.94 60 ASP A C 1
ATOM 498 O O . ASP A 1 60 ? -6.609 -4.773 -10.867 1 96.94 60 ASP A O 1
ATOM 502 N N . GLN A 1 61 ? -6.578 -6.859 -10.188 1 98 61 GLN A N 1
ATOM 503 C CA . GLN A 1 61 ? -7.176 -7.352 -11.422 1 98 61 GLN A CA 1
ATOM 504 C C . GLN A 1 61 ? -8.594 -6.816 -11.602 1 98 61 GLN A C 1
ATOM 506 O O . GLN A 1 61 ? -9 -6.504 -12.727 1 98 61 GLN A O 1
ATOM 511 N N . VAL A 1 62 ? -9.281 -6.715 -10.523 1 98.25 62 VAL A N 1
ATOM 512 C CA . VAL A 1 62 ? -10.633 -6.168 -10.602 1 98.25 62 VAL A CA 1
ATOM 513 C C . VAL A 1 62 ? -10.578 -4.699 -11.016 1 98.25 62 VAL A C 1
ATOM 515 O O . VAL A 1 62 ? -11.281 -4.277 -11.93 1 98.25 62 VAL A O 1
ATOM 518 N N . SER A 1 63 ? -9.742 -3.959 -10.328 1 98.06 63 SER A N 1
ATOM 519 C CA . SER A 1 63 ? -9.602 -2.549 -10.672 1 98.06 63 SER A CA 1
ATOM 520 C C . SER A 1 63 ? -9.156 -2.375 -12.125 1 98.06 63 SER A C 1
ATOM 522 O O . SER A 1 63 ? -9.664 -1.501 -12.828 1 98.06 63 SER A O 1
ATOM 524 N N . ASP A 1 64 ? -8.258 -3.172 -12.539 1 97.94 64 ASP A N 1
ATOM 525 C CA . ASP A 1 64 ? -7.781 -3.127 -13.922 1 97.94 64 ASP A CA 1
ATOM 526 C C . ASP A 1 64 ? -8.906 -3.434 -14.898 1 97.94 64 ASP A C 1
ATOM 528 O O . ASP A 1 64 ? -9.016 -2.801 -15.953 1 97.94 64 ASP A O 1
ATOM 532 N N . ALA A 1 65 ? -9.664 -4.41 -14.57 1 98.31 65 ALA A N 1
ATOM 533 C CA . ALA A 1 65 ? -10.766 -4.793 -15.445 1 98.31 65 ALA A CA 1
ATOM 534 C C . ALA A 1 65 ? -11.773 -3.654 -15.586 1 98.31 65 ALA A C 1
ATOM 536 O O . ALA A 1 65 ? -12.328 -3.445 -16.672 1 98.31 65 ALA A O 1
ATOM 537 N N . VAL A 1 66 ? -11.992 -2.98 -14.5 1 98 66 VAL A N 1
ATOM 538 C CA . VAL A 1 66 ? -12.875 -1.822 -14.547 1 98 66 VAL A CA 1
ATOM 539 C C . VAL A 1 66 ? -12.289 -0.753 -15.461 1 98 66 VAL A C 1
ATOM 541 O O . VAL A 1 66 ? -12.992 -0.206 -16.312 1 98 66 VAL A O 1
ATOM 544 N N . LEU A 1 67 ? -11.047 -0.488 -15.258 1 98 67 LEU A N 1
ATOM 545 C CA . LEU A 1 67 ? -10.367 0.487 -16.109 1 98 67 LEU A CA 1
ATOM 546 C C . LEU A 1 67 ? -10.492 0.104 -17.578 1 98 67 LEU A C 1
ATOM 548 O O . LEU A 1 67 ? -10.867 0.934 -18.406 1 98 67 LEU A O 1
ATOM 552 N N . ASP A 1 68 ? -10.219 -1.102 -17.875 1 97.94 68 ASP A N 1
ATOM 553 C CA . ASP A 1 68 ? -10.281 -1.588 -19.25 1 97.94 68 ASP A CA 1
ATOM 554 C C . ASP A 1 68 ? -11.68 -1.409 -19.844 1 97.94 68 ASP A C 1
ATOM 556 O O . ASP A 1 68 ? -11.828 -0.982 -20.984 1 97.94 68 ASP A O 1
ATOM 560 N N . ALA A 1 69 ? -12.641 -1.778 -19.078 1 97.75 69 ALA A N 1
ATOM 561 C CA . ALA A 1 69 ? -14.023 -1.681 -19.547 1 97.75 69 ALA A CA 1
ATOM 562 C C . ALA A 1 69 ? -14.391 -0.235 -19.875 1 97.75 69 ALA A C 1
ATOM 564 O O . ALA A 1 69 ? -15.07 0.035 -20.859 1 97.75 69 ALA A O 1
ATOM 565 N N . CYS A 1 70 ? -13.953 0.667 -19.031 1 96.75 70 CYS A N 1
ATOM 566 C CA . CYS A 1 70 ? -14.219 2.084 -19.25 1 96.75 70 CYS A CA 1
ATOM 567 C C . CYS A 1 70 ? -13.516 2.576 -20.516 1 96.75 70 CYS A C 1
ATOM 569 O O . CYS A 1 70 ? -14.141 3.191 -21.375 1 96.75 70 CYS A O 1
ATOM 571 N N . LEU A 1 71 ? -12.344 2.229 -20.594 1 96.88 71 LEU A N 1
ATOM 572 C CA . LEU A 1 71 ? -11.531 2.73 -21.703 1 96.88 71 LEU A CA 1
ATOM 573 C C . LEU A 1 71 ? -11.961 2.098 -23.016 1 96.88 71 LEU A C 1
ATOM 575 O O . LEU A 1 71 ? -11.844 2.717 -24.078 1 96.88 71 LEU A O 1
ATOM 579 N N . ALA A 1 72 ? -12.438 0.913 -22.969 1 97.5 72 ALA A N 1
ATOM 580 C CA . ALA A 1 72 ? -12.891 0.225 -24.172 1 97.5 72 ALA A CA 1
ATOM 581 C C . ALA A 1 72 ? -14.039 0.978 -24.844 1 97.5 72 ALA A C 1
ATOM 583 O O . ALA A 1 72 ? -14.148 0.993 -26.078 1 97.5 72 ALA A O 1
ATOM 584 N N . GLN A 1 73 ? -14.805 1.646 -24.094 1 96.25 73 GLN A N 1
ATOM 585 C CA . GLN A 1 73 ? -15.992 2.316 -24.609 1 96.25 73 GLN A CA 1
ATOM 586 C C . GLN A 1 73 ? -15.781 3.824 -24.688 1 96.25 73 GLN A C 1
ATOM 588 O O . GLN A 1 73 ? -16.391 4.5 -25.516 1 96.25 73 GLN A O 1
ATOM 593 N N . ASP A 1 74 ? -14.945 4.316 -23.781 1 95.06 74 ASP A N 1
ATOM 594 C CA . ASP A 1 74 ? -14.672 5.75 -23.688 1 95.06 74 ASP A CA 1
ATOM 595 C C . ASP A 1 74 ? -13.195 6.012 -23.422 1 95.06 74 ASP A C 1
ATOM 597 O O . ASP A 1 74 ? -12.75 6.023 -22.266 1 95.06 74 ASP A O 1
ATOM 601 N N . PRO A 1 75 ? -12.469 6.285 -24.422 1 93 75 PRO A N 1
ATOM 602 C CA . PRO A 1 75 ? -11.023 6.473 -24.266 1 93 75 PRO A CA 1
ATOM 603 C C . PRO A 1 75 ? -10.672 7.672 -23.391 1 93 75 PRO A C 1
ATOM 605 O O . PRO A 1 75 ? -9.523 7.809 -22.953 1 93 75 PRO A O 1
ATOM 608 N N . ASP A 1 76 ? -11.594 8.492 -23.094 1 85.56 76 ASP A N 1
ATOM 609 C CA . ASP A 1 76 ? -11.32 9.688 -22.297 1 85.56 76 ASP A CA 1
ATOM 610 C C . ASP A 1 76 ? -11.703 9.469 -20.828 1 85.56 76 ASP A C 1
ATOM 612 O O . ASP A 1 76 ? -11.703 10.406 -20.031 1 85.56 76 ASP A O 1
ATOM 616 N N . SER A 1 77 ? -11.961 8.281 -20.562 1 90.38 77 SER A N 1
ATOM 617 C CA . SER A 1 77 ? -12.359 7.961 -19.203 1 90.38 77 SER A CA 1
ATOM 618 C C . SER A 1 77 ? -11.273 8.336 -18.203 1 90.38 77 SER A C 1
ATOM 620 O O . SER A 1 77 ? -10.086 8.148 -18.469 1 90.38 77 SER A O 1
ATOM 622 N N . LYS A 1 78 ? -11.672 8.906 -17.062 1 85.81 78 LYS A N 1
ATOM 623 C CA . LYS A 1 78 ? -10.836 9.094 -15.883 1 85.81 78 LYS A CA 1
ATOM 624 C C . LYS A 1 78 ? -11.258 8.156 -14.758 1 85.81 78 LYS A C 1
ATOM 626 O O . LYS A 1 78 ? -12.352 8.289 -14.211 1 85.81 78 LYS A O 1
ATOM 631 N N . VAL A 1 79 ? -10.289 7.293 -14.461 1 90.69 79 VAL A N 1
ATOM 632 C CA . VAL A 1 79 ? -10.695 6.195 -13.594 1 90.69 79 VAL A CA 1
ATOM 633 C C . VAL A 1 79 ? -9.781 6.133 -12.367 1 90.69 79 VAL A C 1
ATOM 635 O O . VAL A 1 79 ? -8.57 5.949 -12.5 1 90.69 79 VAL A O 1
ATOM 638 N N . ALA A 1 80 ? -10.297 6.391 -11.25 1 88.25 80 ALA A N 1
ATOM 639 C CA . ALA A 1 80 ? -9.727 6.051 -9.953 1 88.25 80 ALA A CA 1
ATOM 640 C C . ALA A 1 80 ? -10.555 4.984 -9.242 1 88.25 80 ALA A C 1
ATOM 642 O O . ALA A 1 80 ? -11.547 5.297 -8.578 1 88.25 80 ALA A O 1
ATOM 643 N N . CYS A 1 81 ? -10.172 3.801 -9.492 1 92.88 81 CYS A N 1
ATOM 644 C CA . CYS A 1 81 ? -10.938 2.668 -8.977 1 92.88 81 CYS A CA 1
ATOM 645 C C . CYS A 1 81 ? -10.102 1.84 -8.008 1 92.88 81 CYS A C 1
ATOM 647 O O . CYS A 1 81 ? -9 1.411 -8.344 1 92.88 81 CYS A O 1
ATOM 649 N N . GLU A 1 82 ? -10.625 1.703 -6.824 1 93.62 82 GLU A N 1
ATOM 650 C CA . GLU A 1 82 ? -10.023 0.839 -5.812 1 93.62 82 GLU A CA 1
ATOM 651 C C . GLU A 1 82 ? -10.906 -0.378 -5.539 1 93.62 82 GLU A C 1
ATOM 653 O O . GLU A 1 82 ? -12.109 -0.353 -5.801 1 93.62 82 GLU A O 1
ATOM 658 N N . THR A 1 83 ? -10.242 -1.391 -5.113 1 96 83 THR A N 1
ATOM 659 C CA . THR A 1 83 ? -10.953 -2.619 -4.773 1 96 83 THR A CA 1
ATOM 660 C C . THR A 1 83 ? -10.508 -3.143 -3.41 1 96 83 THR A C 1
ATOM 662 O O . THR A 1 83 ? -9.328 -3.07 -3.066 1 96 83 THR A O 1
ATOM 665 N N . CYS A 1 84 ? -11.422 -3.523 -2.639 1 92.62 84 CYS A N 1
ATOM 666 C CA . CYS A 1 84 ? -11.102 -4.262 -1.421 1 92.62 84 CYS A CA 1
ATOM 667 C C . CYS A 1 84 ? -11.883 -5.57 -1.361 1 92.62 84 CYS A C 1
ATOM 669 O O . CYS A 1 84 ? -12.938 -5.703 -1.984 1 92.62 84 CYS A O 1
ATOM 671 N N . THR A 1 85 ? -11.312 -6.465 -0.733 1 93.62 85 THR A N 1
ATOM 672 C CA . THR A 1 85 ? -11.961 -7.766 -0.639 1 93.62 85 THR A CA 1
ATOM 673 C C . THR A 1 85 ? -11.742 -8.383 0.741 1 93.62 85 THR A C 1
ATOM 675 O O . THR A 1 85 ? -10.734 -8.109 1.396 1 93.62 85 THR A O 1
ATOM 678 N N . LYS A 1 86 ? -12.734 -9.055 1.145 1 88.75 86 LYS A N 1
ATOM 679 C CA . LYS A 1 86 ? -12.758 -9.859 2.361 1 88.75 86 LYS A CA 1
ATOM 680 C C . LYS A 1 86 ? -13.672 -11.078 2.195 1 88.75 86 LYS A C 1
ATOM 682 O O . LYS A 1 86 ? -14.469 -11.141 1.259 1 88.75 86 LYS A O 1
ATOM 687 N N . THR A 1 87 ? -13.492 -12.008 3.096 1 82.75 87 THR A N 1
ATOM 688 C CA . THR A 1 87 ? -14.25 -13.258 3.01 1 82.75 87 THR A CA 1
ATOM 689 C C . THR A 1 87 ? -15.617 -13.016 2.377 1 82.75 87 THR A C 1
ATOM 691 O O . THR A 1 87 ? -16.438 -12.289 2.928 1 82.75 87 THR A O 1
ATOM 694 N N . ASN A 1 88 ? -15.789 -13.57 1.197 1 88.62 88 ASN A N 1
ATOM 695 C CA . ASN A 1 88 ? -17.031 -13.641 0.433 1 88.62 88 ASN A CA 1
ATOM 696 C C . ASN A 1 88 ? -17.531 -12.25 0.05 1 88.62 88 ASN A C 1
ATOM 698 O O . ASN A 1 88 ? -18.734 -12.031 -0.088 1 88.62 88 ASN A O 1
ATOM 702 N N . MET A 1 89 ? -16.656 -11.32 -0.068 1 92.75 89 MET A N 1
ATOM 703 C CA . MET A 1 89 ? -17.047 -9.969 -0.438 1 92.75 89 MET A CA 1
ATOM 704 C C . MET A 1 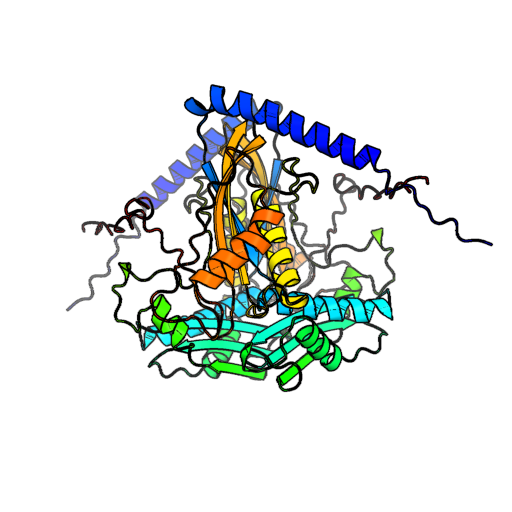89 ? -15.977 -9.305 -1.295 1 92.75 89 MET A C 1
ATOM 706 O O . MET A 1 89 ? -14.789 -9.422 -1.007 1 92.75 89 MET A O 1
ATOM 710 N N . VAL A 1 90 ? -16.391 -8.672 -2.33 1 96.06 90 VAL A N 1
ATOM 711 C CA . VAL A 1 90 ? -15.555 -7.809 -3.148 1 96.06 90 VAL A CA 1
ATOM 712 C C . VAL A 1 90 ? -16.234 -6.453 -3.34 1 96.06 90 VAL A C 1
ATOM 714 O O . VAL A 1 90 ? -17.406 -6.391 -3.723 1 96.06 90 VAL A O 1
ATOM 717 N N . MET A 1 91 ? -15.539 -5.441 -3.041 1 95.56 91 MET A N 1
ATOM 718 C CA . MET A 1 91 ? -16.094 -4.098 -3.199 1 95.56 91 MET A CA 1
ATOM 719 C C . MET A 1 91 ? -15.227 -3.268 -4.148 1 95.56 91 MET A C 1
ATOM 721 O O . MET A 1 91 ? -14.008 -3.229 -4.012 1 95.56 91 MET A O 1
ATOM 725 N N . VAL A 1 92 ? -15.875 -2.646 -5.055 1 96.44 92 VAL A N 1
ATOM 726 C CA . VAL A 1 92 ? -15.234 -1.628 -5.883 1 96.44 92 VAL A CA 1
ATOM 727 C C . VAL A 1 92 ? -15.711 -0.241 -5.457 1 96.44 92 VAL A C 1
ATOM 729 O O . VAL A 1 92 ? -16.891 -0.041 -5.188 1 96.44 92 VAL A O 1
ATOM 732 N N . PHE A 1 93 ? -14.75 0.649 -5.32 1 92.88 93 PHE A N 1
ATOM 733 C CA . PHE A 1 93 ? -15.094 1.992 -4.871 1 92.88 93 PHE A CA 1
ATOM 734 C C . PHE A 1 93 ? -14.117 3.02 -5.422 1 92.88 93 PHE A C 1
ATOM 736 O O . PHE A 1 93 ? -13 2.668 -5.824 1 92.88 93 PHE A O 1
ATOM 743 N N . GLY A 1 94 ? -14.492 4.234 -5.492 1 91.12 94 GLY A N 1
ATOM 744 C CA . GLY A 1 94 ? -13.648 5.293 -6.02 1 91.12 94 GLY A CA 1
ATOM 745 C C . GLY A 1 94 ? -14.406 6.297 -6.867 1 91.12 94 GLY A C 1
ATOM 746 O O . GLY A 1 94 ? -15.602 6.508 -6.66 1 91.12 94 GLY A O 1
ATOM 747 N N . GLU A 1 95 ? -13.672 7.012 -7.688 1 85.88 95 GLU A N 1
ATOM 748 C CA . GLU A 1 95 ? -14.234 8.07 -8.531 1 85.88 95 GLU A CA 1
ATOM 749 C C . GLU A 1 95 ? -13.977 7.793 -10.008 1 85.88 95 GLU A C 1
ATOM 751 O O . GLU A 1 95 ? -12.828 7.633 -10.422 1 85.88 95 GLU A O 1
ATOM 756 N N . ILE A 1 96 ? -15.055 7.742 -10.734 1 89.38 96 ILE A N 1
ATOM 757 C CA . ILE A 1 96 ? -14.945 7.449 -12.156 1 89.38 96 ILE A CA 1
ATOM 758 C C . ILE A 1 96 ? -15.797 8.438 -12.953 1 89.38 96 ILE A C 1
ATOM 760 O O . ILE A 1 96 ? -16.953 8.672 -12.625 1 89.38 96 ILE A O 1
ATOM 764 N N . THR A 1 97 ? -15.172 9.086 -13.836 1 87.12 97 THR A N 1
ATOM 765 C CA . THR A 1 97 ? -15.859 9.891 -14.844 1 87.12 97 THR A CA 1
ATOM 766 C C . THR A 1 97 ? -15.719 9.258 -16.219 1 87.12 97 THR A C 1
ATOM 768 O O . THR A 1 97 ? -14.602 9.141 -16.75 1 87.12 97 THR A O 1
ATOM 771 N N . THR A 1 98 ? -16.906 8.805 -16.75 1 91.25 98 THR A N 1
ATOM 772 C CA . THR A 1 98 ? -16.859 8.086 -18.031 1 91.25 98 THR A CA 1
ATOM 773 C C . THR A 1 98 ? -18.203 8.133 -18.734 1 91.25 98 THR A C 1
ATOM 775 O O . THR A 1 98 ? -19.234 8.352 -18.109 1 91.25 98 THR A O 1
ATOM 778 N N . LYS A 1 99 ? -18.188 8.016 -20.031 1 92.06 99 LYS A N 1
ATOM 779 C CA . LYS A 1 99 ? -19.391 7.852 -20.844 1 92.06 99 LYS A CA 1
ATOM 780 C C . LYS A 1 99 ? -19.703 6.375 -21.078 1 92.06 99 LYS A C 1
ATOM 782 O O . LYS A 1 99 ? -20.734 6.035 -21.641 1 92.06 99 LYS A O 1
ATOM 787 N N . ALA A 1 100 ? -18.859 5.586 -20.578 1 94 100 ALA A N 1
ATOM 788 C CA . ALA A 1 100 ? -19.047 4.148 -20.766 1 94 100 ALA A CA 1
ATOM 789 C C . ALA A 1 100 ? -20.188 3.625 -19.906 1 94 100 ALA A C 1
ATOM 791 O O . ALA A 1 100 ? -20.453 4.148 -18.828 1 94 100 ALA A O 1
ATOM 792 N N . ASN A 1 101 ? -20.922 2.719 -20.547 1 94.5 101 ASN A N 1
ATOM 793 C CA . ASN A 1 101 ? -21.891 1.945 -19.766 1 94.5 101 ASN A CA 1
ATOM 794 C C . ASN A 1 101 ? -21.266 0.661 -19.219 1 94.5 101 ASN A C 1
ATOM 796 O O . ASN A 1 101 ? -21.156 -0.332 -19.938 1 94.5 101 ASN A O 1
ATOM 800 N N . VAL A 1 102 ? -20.938 0.702 -17.938 1 95.06 102 VAL A N 1
ATOM 801 C CA . VAL A 1 102 ? -20.156 -0.378 -17.359 1 95.06 102 VAL A CA 1
ATOM 802 C C . VAL A 1 102 ? -20.984 -1.095 -16.281 1 95.06 102 VAL A C 1
ATOM 804 O O . VAL A 1 102 ? -21.578 -0.452 -15.422 1 95.06 102 VAL A O 1
ATOM 807 N N . ASP A 1 103 ? -21.125 -2.41 -16.406 1 96.81 103 ASP A N 1
ATOM 808 C CA . ASP A 1 103 ? -21.703 -3.254 -15.359 1 96.81 103 ASP A CA 1
ATOM 809 C C . ASP A 1 103 ? -20.641 -3.717 -14.375 1 96.81 103 ASP A C 1
ATOM 811 O O . ASP A 1 103 ? -20.031 -4.773 -14.555 1 96.81 103 ASP A O 1
ATOM 815 N N . TYR A 1 104 ? -20.438 -2.963 -13.312 1 97.31 104 TYR A N 1
ATOM 816 C CA . TYR A 1 104 ? -19.359 -3.191 -12.359 1 97.31 104 TYR A CA 1
ATOM 817 C C . TYR A 1 104 ? -19.484 -4.566 -11.711 1 97.31 104 TYR A C 1
ATOM 819 O O . TYR A 1 104 ? -18.484 -5.266 -11.523 1 97.31 104 TYR A O 1
ATOM 827 N N . GLU A 1 105 ? -20.672 -4.898 -11.352 1 97.31 105 GLU A N 1
ATOM 828 C CA . GLU A 1 105 ? -20.859 -6.199 -10.719 1 97.31 105 GLU A CA 1
ATOM 829 C C . GLU A 1 105 ? -20.453 -7.336 -11.648 1 97.31 105 GLU A C 1
ATOM 831 O O . GLU A 1 105 ? -19.766 -8.273 -11.234 1 97.31 105 GLU A O 1
ATOM 836 N N . LYS A 1 106 ? -20.906 -7.246 -12.828 1 98 106 LYS A N 1
ATOM 837 C CA . LYS A 1 106 ? -20.547 -8.273 -13.797 1 98 106 LYS A CA 1
ATOM 838 C C . LYS A 1 106 ? -19.031 -8.359 -13.953 1 98 106 LYS A C 1
ATOM 840 O O . LYS A 1 106 ? -18.469 -9.461 -14.047 1 98 106 LYS A O 1
ATOM 845 N N . ILE A 1 107 ? -18.391 -7.238 -14.039 1 98.12 107 ILE A N 1
ATOM 846 C CA . ILE A 1 107 ? -16.938 -7.199 -14.195 1 98.12 107 ILE A CA 1
ATOM 847 C C . ILE A 1 107 ? -16.281 -7.891 -13.016 1 98.12 107 ILE A C 1
ATOM 849 O O . ILE A 1 107 ? -15.352 -8.688 -13.188 1 98.12 107 ILE A O 1
ATOM 853 N N . VAL A 1 108 ? -16.719 -7.586 -11.773 1 98.19 108 VAL A N 1
ATOM 854 C CA . VAL A 1 108 ? -16.172 -8.18 -10.562 1 98.19 108 VAL A CA 1
ATOM 855 C C . VAL A 1 108 ? -16.328 -9.695 -10.609 1 98.19 108 VAL A C 1
ATOM 857 O O . VAL A 1 108 ? -15.352 -10.438 -10.438 1 98.19 108 VAL A O 1
ATOM 860 N N . ARG A 1 109 ? -17.484 -10.148 -10.914 1 98.44 109 ARG A N 1
ATOM 861 C CA . ARG A 1 109 ? -17.766 -11.578 -10.914 1 98.44 109 ARG A CA 1
ATOM 862 C C . ARG A 1 109 ? -16.984 -12.297 -12.008 1 98.44 109 ARG A C 1
ATOM 864 O O . ARG A 1 109 ? -16.422 -13.367 -11.773 1 98.44 109 ARG A O 1
ATOM 871 N N . ASP A 1 110 ? -16.938 -11.711 -13.164 1 98.5 110 ASP A N 1
ATOM 872 C CA . ASP A 1 110 ? -16.188 -12.305 -14.266 1 98.5 110 ASP A CA 1
ATOM 873 C C . ASP A 1 110 ? -14.703 -12.406 -13.938 1 98.5 110 ASP A C 1
ATOM 875 O O . ASP A 1 110 ? -14.055 -13.398 -14.273 1 98.5 110 ASP A O 1
ATOM 879 N N . THR A 1 111 ? -14.195 -11.344 -13.352 1 98.38 111 THR A N 1
ATOM 880 C CA . THR A 1 111 ? -12.781 -11.344 -12.969 1 98.38 111 THR A CA 1
ATOM 881 C C . THR A 1 111 ? -12.5 -12.438 -11.945 1 98.38 111 THR A C 1
ATOM 883 O O . THR A 1 111 ? -11.547 -13.203 -12.094 1 98.38 111 THR A O 1
ATOM 886 N N . CYS A 1 112 ? -13.328 -12.531 -10.93 1 97.56 112 CYS A N 1
ATOM 887 C CA . CYS A 1 112 ? -13.18 -13.57 -9.922 1 97.56 112 CYS A CA 1
ATOM 888 C C . CYS A 1 112 ? -13.234 -14.961 -10.555 1 97.56 112 CYS A C 1
ATOM 890 O O . CYS A 1 112 ? -12.406 -15.82 -10.242 1 97.56 112 CYS A O 1
ATOM 892 N N . ARG A 1 113 ? -14.18 -15.117 -11.445 1 98 113 ARG A N 1
ATOM 893 C CA . ARG A 1 113 ? -14.352 -16.391 -12.117 1 98 113 ARG A CA 1
ATOM 894 C C . ARG A 1 113 ? -13.117 -16.75 -12.945 1 98 113 ARG A C 1
ATOM 896 O O . ARG A 1 113 ? -12.641 -17.891 -12.906 1 98 113 ARG A O 1
ATOM 903 N N . SER A 1 114 ? -12.656 -15.789 -13.672 1 97.69 114 SER A N 1
ATOM 904 C CA . SER A 1 114 ? -11.5 -16 -14.531 1 97.69 114 SER A CA 1
ATOM 905 C C . SER A 1 114 ? -10.273 -16.391 -13.719 1 97.69 114 SER A C 1
ATOM 907 O O . SER A 1 114 ? -9.422 -17.156 -14.188 1 97.69 114 SER A O 1
ATOM 909 N N . ILE A 1 115 ? -10.117 -15.898 -12.508 1 96.81 115 ILE A N 1
ATOM 910 C CA . ILE A 1 115 ? -9 -16.203 -11.625 1 96.81 115 ILE A CA 1
ATOM 911 C C . ILE A 1 115 ? -9.117 -17.641 -11.125 1 96.81 115 ILE A C 1
ATOM 913 O O . ILE A 1 115 ? -8.109 -18.312 -10.891 1 96.81 115 ILE A O 1
ATOM 917 N N . GLY A 1 116 ? -10.312 -18.109 -10.984 1 96.19 116 GLY A N 1
ATOM 918 C CA . GLY A 1 116 ? -10.555 -19.453 -10.5 1 96.19 116 GLY A CA 1
ATOM 919 C C . GLY A 1 116 ? -11.328 -19.5 -9.195 1 96.19 116 GLY A C 1
ATOM 920 O O . GLY A 1 116 ? -11.383 -20.531 -8.531 1 96.19 116 GLY A O 1
ATOM 921 N N . PHE A 1 117 ? -11.906 -18.375 -8.812 1 95.5 117 PHE A N 1
ATOM 922 C CA . PHE A 1 117 ? -12.742 -18.328 -7.621 1 95.5 117 PHE A CA 1
ATOM 923 C C . PHE A 1 117 ? -14.18 -18.719 -7.949 1 95.5 117 PHE A C 1
ATOM 925 O O . PHE A 1 117 ? -15.039 -17.859 -8.141 1 95.5 117 PHE A O 1
ATOM 932 N N . ILE A 1 118 ? -14.414 -20.016 -7.855 1 95.31 118 ILE A N 1
ATOM 933 C CA . ILE A 1 118 ? -15.672 -20.516 -8.406 1 95.31 118 ILE A CA 1
ATOM 934 C C . ILE A 1 118 ? -16.422 -21.297 -7.324 1 95.31 118 ILE A C 1
ATOM 936 O O . ILE A 1 118 ? -17.5 -21.859 -7.59 1 95.31 118 ILE A O 1
ATOM 940 N N . SER A 1 119 ? -15.859 -21.406 -6.188 1 93.25 119 SER A N 1
ATOM 941 C CA . SER A 1 119 ? -16.516 -22.078 -5.082 1 93.25 119 SER A CA 1
ATOM 942 C C . SER A 1 119 ? -15.969 -21.625 -3.736 1 93.25 119 SER A C 1
ATOM 944 O O . SER A 1 119 ? -14.875 -21.047 -3.67 1 93.25 119 SER A O 1
ATOM 946 N N . ASP A 1 120 ? -16.688 -21.953 -2.689 1 86.69 120 ASP A N 1
ATOM 947 C CA . ASP A 1 120 ? -16.266 -21.625 -1.334 1 86.69 120 ASP A CA 1
ATOM 948 C C . ASP A 1 120 ? -14.992 -22.375 -0.959 1 86.69 120 ASP A C 1
ATOM 950 O O . ASP A 1 120 ? -14.188 -21.875 -0.164 1 86.69 120 ASP A O 1
ATOM 954 N N . ASP A 1 121 ? -14.82 -23.469 -1.605 1 84 121 ASP A N 1
ATOM 955 C CA . ASP A 1 121 ? -13.688 -24.328 -1.282 1 84 121 ASP A CA 1
ATOM 956 C C . ASP A 1 121 ? -12.359 -23.641 -1.629 1 84 121 ASP A C 1
ATOM 958 O O . ASP A 1 121 ? -11.328 -23.953 -1.041 1 84 121 ASP A O 1
ATOM 962 N N . VAL A 1 122 ? -12.516 -22.75 -2.551 1 86.5 122 VAL A N 1
ATOM 963 C CA . VAL A 1 122 ? -11.273 -22.094 -2.961 1 86.5 122 VAL A CA 1
ATOM 964 C C . VAL A 1 122 ? -11.188 -20.703 -2.346 1 86.5 122 VAL A C 1
ATOM 966 O O . VAL A 1 122 ? -10.297 -19.922 -2.684 1 86.5 122 VAL A O 1
ATOM 969 N N . GLY A 1 123 ? -12.148 -20.344 -1.5 1 85.31 123 GLY A N 1
ATOM 970 C CA . GLY A 1 123 ? -12.039 -19.141 -0.694 1 85.31 123 GLY A CA 1
ATOM 971 C C . GLY A 1 123 ? -13.008 -18.047 -1.118 1 85.31 123 GLY A C 1
ATOM 972 O O . GLY A 1 123 ? -13.297 -17.141 -0.344 1 85.31 123 GLY A O 1
ATOM 973 N N . LEU A 1 124 ? -13.484 -18.141 -2.396 1 91.62 124 LEU A N 1
ATOM 974 C CA . LEU A 1 124 ? -14.406 -17.156 -2.951 1 91.62 124 LEU A CA 1
ATOM 975 C C . LEU A 1 124 ? -15.211 -17.75 -4.098 1 91.62 124 LEU A C 1
ATOM 977 O O . LEU A 1 124 ? -14.672 -18.5 -4.922 1 91.62 124 LEU A O 1
ATOM 981 N N . ASP A 1 125 ? -16.5 -17.484 -4.043 1 95.88 125 ASP A N 1
ATOM 982 C CA . ASP A 1 125 ? -17.406 -17.922 -5.109 1 95.88 125 ASP A CA 1
ATOM 983 C C . ASP A 1 125 ? -17.922 -16.734 -5.914 1 95.88 125 ASP A C 1
ATOM 985 O O . ASP A 1 125 ? -18.766 -15.984 -5.434 1 95.88 125 ASP A O 1
ATOM 989 N N . ALA A 1 126 ? -17.5 -16.641 -7.121 1 97.19 126 ALA A N 1
ATOM 990 C CA . ALA A 1 126 ? -17.812 -15.516 -7.992 1 97.19 126 ALA A CA 1
ATOM 991 C C . ALA A 1 126 ? -19.312 -15.32 -8.133 1 97.19 126 ALA A C 1
ATOM 993 O O . ALA A 1 126 ? -19.797 -14.195 -8.273 1 97.19 126 ALA A O 1
ATOM 994 N N . ASP A 1 127 ? -20.094 -16.391 -8.062 1 96.38 127 ASP A N 1
ATOM 995 C CA . ASP A 1 127 ? -21.531 -16.328 -8.305 1 96.38 127 ASP A CA 1
ATOM 996 C C . ASP A 1 127 ? -22.281 -15.992 -7.016 1 96.38 127 ASP A C 1
ATOM 998 O O . ASP A 1 127 ? -23.422 -15.539 -7.059 1 96.38 127 ASP A O 1
ATOM 1002 N N . LYS A 1 128 ? -21.656 -16.203 -5.898 1 96.19 128 LYS A N 1
ATOM 1003 C CA . LYS A 1 128 ? -22.391 -16.094 -4.645 1 96.19 128 LYS A CA 1
ATOM 1004 C C . LYS A 1 128 ? -21.859 -14.961 -3.787 1 96.19 128 LYS A C 1
ATOM 1006 O O . LYS A 1 128 ? -22.547 -14.492 -2.871 1 96.19 128 LYS A O 1
ATOM 1011 N N . CYS A 1 129 ? -20.719 -14.547 -4.047 1 95.31 129 CYS A N 1
ATOM 1012 C CA . CYS A 1 129 ? -20.094 -13.539 -3.188 1 95.31 129 CYS A CA 1
ATOM 1013 C C . CYS A 1 129 ? -20.875 -12.227 -3.246 1 95.31 129 CYS A C 1
ATOM 1015 O O . CYS A 1 129 ? -21.609 -11.977 -4.207 1 95.31 129 CYS A O 1
ATOM 1017 N N . LYS A 1 130 ? -20.766 -11.484 -2.18 1 95.88 130 LYS A N 1
ATOM 1018 C CA . LYS A 1 130 ? -21.359 -10.148 -2.127 1 95.88 130 LYS A CA 1
ATOM 1019 C C . LYS A 1 130 ? -20.5 -9.141 -2.893 1 95.88 130 LYS A C 1
ATOM 1021 O O . LYS A 1 130 ? -19.297 -9.039 -2.656 1 95.88 130 LYS A O 1
ATOM 1026 N N . VAL A 1 131 ? -21.141 -8.484 -3.807 1 96.94 131 VAL A N 1
ATOM 1027 C CA . VAL A 1 131 ? -20.453 -7.441 -4.559 1 96.94 131 VAL A CA 1
ATOM 1028 C C . VAL A 1 131 ? -21.016 -6.074 -4.18 1 96.94 131 VAL A C 1
ATOM 1030 O O . VAL A 1 131 ? -22.219 -5.828 -4.309 1 96.94 131 VAL A O 1
ATOM 1033 N N . LEU A 1 132 ? -20.141 -5.262 -3.666 1 94.81 132 LEU A N 1
ATOM 1034 C CA . LEU A 1 132 ? -20.516 -3.893 -3.328 1 94.81 132 LEU A CA 1
ATOM 1035 C C . LEU A 1 132 ? -19.906 -2.902 -4.316 1 94.81 132 LEU A C 1
ATOM 1037 O O . LEU A 1 132 ? -18.75 -3.057 -4.719 1 94.81 132 LEU A O 1
ATOM 1041 N N . VAL A 1 133 ? -20.688 -1.932 -4.707 1 94.19 133 VAL A N 1
ATOM 1042 C CA . VAL A 1 133 ? -20.234 -0.909 -5.641 1 94.19 133 VAL A CA 1
ATOM 1043 C C . VAL A 1 133 ? -20.438 0.477 -5.035 1 94.19 133 VAL A C 1
ATOM 1045 O O . VAL A 1 133 ? -21.578 0.895 -4.797 1 94.19 133 VAL A O 1
ATOM 1048 N N . ASN A 1 134 ? -19.375 1.101 -4.695 1 91.44 134 ASN A N 1
ATOM 1049 C CA . ASN A 1 134 ? -19.391 2.461 -4.168 1 91.44 134 ASN A CA 1
ATOM 1050 C C . ASN A 1 134 ? -18.578 3.414 -5.039 1 91.44 134 ASN A C 1
ATOM 1052 O O . ASN A 1 134 ? -17.547 3.92 -4.613 1 91.44 134 ASN A O 1
ATOM 1056 N N . ILE A 1 135 ? -19.062 3.688 -6.227 1 90.56 135 ILE A N 1
ATOM 1057 C CA . ILE A 1 135 ? -18.391 4.516 -7.215 1 90.56 135 ILE A CA 1
ATOM 1058 C C . ILE A 1 135 ? -19.141 5.828 -7.402 1 90.56 135 ILE A C 1
ATOM 1060 O O . ILE A 1 135 ? -20.375 5.832 -7.504 1 90.56 135 ILE A O 1
ATOM 1064 N N . GLU A 1 136 ? -18.438 6.863 -7.328 1 81.44 136 GLU A N 1
ATOM 1065 C CA . GLU A 1 136 ? -19.016 8.18 -7.586 1 81.44 136 GLU A CA 1
ATOM 1066 C C . GLU A 1 136 ? -18.25 8.898 -8.695 1 81.44 136 GLU A C 1
ATOM 1068 O O . GLU A 1 136 ? -17.172 8.469 -9.109 1 81.44 136 GLU A O 1
ATOM 1073 N N . GLN A 1 137 ? -18.906 9.883 -9.195 1 75.5 137 GLN A N 1
ATOM 1074 C CA . GLN A 1 137 ? -18.234 10.734 -10.172 1 75.5 137 GLN A CA 1
ATOM 1075 C C . GLN A 1 137 ? -17.141 11.57 -9.516 1 75.5 137 GLN A C 1
ATOM 1077 O O . GLN A 1 137 ? -17.266 11.945 -8.352 1 75.5 137 GLN A O 1
ATOM 1082 N N . GLN A 1 138 ? -16.094 11.805 -10.273 1 68.12 138 GLN A N 1
ATOM 1083 C CA . GLN A 1 138 ? -14.969 12.586 -9.758 1 68.12 138 GLN A CA 1
ATOM 1084 C C . GLN A 1 138 ? -15.383 14.023 -9.469 1 68.12 138 GLN A C 1
ATOM 1086 O O . GLN A 1 138 ? -16.234 14.578 -10.164 1 68.12 138 GLN A O 1
ATOM 1091 N N . SER A 1 139 ? -14.75 14.531 -8.453 1 60.25 139 SER A N 1
ATOM 1092 C CA . SER A 1 139 ? -14.977 15.93 -8.125 1 60.25 139 SER A CA 1
ATOM 1093 C C . SER A 1 139 ? -14.641 16.844 -9.305 1 60.25 139 SER A C 1
ATOM 1095 O O . SER A 1 139 ? -13.625 16.641 -9.977 1 60.25 139 SER A O 1
ATOM 1097 N N . PRO A 1 140 ? -15.523 17.703 -9.641 1 58.28 140 PRO A N 1
ATOM 1098 C CA . PRO A 1 140 ? -15.258 18.656 -10.727 1 58.28 140 PRO A CA 1
ATOM 1099 C C . PRO A 1 140 ? -13.969 19.453 -10.516 1 58.28 140 PRO A C 1
ATOM 1101 O O . PRO A 1 140 ? -13.305 19.828 -11.484 1 58.28 140 PRO A O 1
ATOM 1104 N N . ASP A 1 141 ? -13.656 19.672 -9.312 1 53.22 141 ASP A N 1
ATOM 1105 C CA . ASP A 1 141 ? -12.484 20.484 -9.016 1 53.22 141 ASP A CA 1
ATOM 1106 C C . ASP A 1 141 ? -11.203 19.766 -9.438 1 53.22 141 ASP A C 1
ATOM 1108 O O . ASP A 1 141 ? -10.297 20.391 -10 1 53.22 141 ASP A O 1
ATOM 1112 N N . ILE A 1 142 ? -11.18 18.5 -9.148 1 52.56 142 ILE A N 1
ATOM 1113 C CA . ILE A 1 142 ? -10.008 17.734 -9.562 1 52.56 142 ILE A CA 1
ATOM 1114 C C . ILE A 1 142 ? -9.969 17.641 -11.086 1 52.56 142 ILE A C 1
ATOM 1116 O O . ILE A 1 142 ? -8.906 17.781 -11.695 1 52.56 142 ILE A O 1
ATOM 1120 N N . ALA A 1 143 ? -11.07 17.453 -11.617 1 57.69 143 ALA A N 1
ATOM 1121 C CA . ALA A 1 143 ? -11.18 17.391 -13.078 1 57.69 143 ALA A CA 1
ATOM 1122 C C . ALA A 1 143 ? -10.664 18.672 -13.711 1 57.69 143 ALA A C 1
ATOM 1124 O O . ALA A 1 143 ? -9.953 18.641 -14.719 1 57.69 143 ALA A O 1
ATOM 1125 N N . GLN A 1 144 ? -11.016 19.734 -13.109 1 54.31 144 GLN A N 1
ATOM 1126 C CA . GLN A 1 144 ? -10.586 21.047 -13.602 1 54.31 144 GLN A CA 1
ATOM 1127 C C . GLN A 1 144 ? -9.086 21.234 -13.414 1 54.31 144 GLN A C 1
ATOM 1129 O O . GLN A 1 144 ? -8.406 21.75 -14.305 1 54.31 144 GLN A O 1
ATOM 1134 N N . GLY A 1 145 ? -8.664 20.891 -12.328 1 51.72 145 GLY A N 1
ATOM 1135 C CA . GLY A 1 145 ? -7.25 21.062 -12.031 1 51.72 145 GLY A CA 1
ATOM 1136 C C . GLY A 1 145 ? -6.344 20.203 -12.891 1 51.72 145 GLY A C 1
ATOM 1137 O O . GLY A 1 145 ? -5.293 20.656 -13.352 1 51.72 145 GLY A O 1
ATOM 1138 N N . VAL A 1 146 ? -6.84 19.031 -13.07 1 49.06 146 VAL A N 1
ATOM 1139 C CA . VAL A 1 146 ? -5.973 18.078 -13.758 1 49.06 146 VAL A CA 1
ATOM 1140 C C . VAL A 1 146 ? -6.199 18.188 -15.266 1 49.06 146 VAL A C 1
ATOM 1142 O O . VAL A 1 146 ? -5.242 18.266 -16.031 1 49.06 146 VAL A O 1
ATOM 1145 N N . HIS A 1 147 ? -7.414 18.172 -15.617 1 53.88 147 HIS A N 1
ATOM 1146 C CA . HIS A 1 147 ? -7.691 18.016 -17.047 1 53.88 147 HIS A CA 1
ATOM 1147 C C . HIS A 1 147 ? -8.289 19.297 -17.625 1 53.88 147 HIS A C 1
ATOM 1149 O O . HIS A 1 147 ? -8.484 19.406 -18.828 1 53.88 147 HIS A O 1
ATOM 1155 N N . GLY A 1 148 ? -8.227 20.328 -16.75 1 50.28 148 GLY A N 1
ATOM 1156 C CA . GLY A 1 148 ? -8.875 21.531 -17.281 1 50.28 148 GLY A CA 1
ATOM 1157 C C . GLY A 1 148 ? -10.227 21.25 -17.906 1 50.28 148 GLY A C 1
ATOM 1158 O O . GLY A 1 148 ? -10.555 21.812 -18.953 1 50.28 148 GLY A O 1
ATOM 1159 N N . HIS A 1 149 ? -10.914 20.328 -17.375 1 49.41 149 HIS A N 1
ATOM 1160 C CA . HIS A 1 149 ? -12.164 19.875 -17.969 1 49.41 149 HIS A CA 1
ATOM 1161 C C . HIS A 1 149 ? -11.969 19.5 -19.438 1 49.41 149 HIS A C 1
ATOM 1163 O O . HIS A 1 149 ? -12.727 19.938 -20.312 1 49.41 149 HIS A O 1
ATOM 1169 N N . LEU A 1 150 ? -10.906 18.734 -19.781 1 53.12 150 LEU A N 1
ATOM 1170 C CA . LEU A 1 150 ? -10.594 18.25 -21.109 1 53.12 150 LEU A CA 1
ATOM 1171 C C . LEU A 1 150 ? -10.141 19.391 -22.016 1 53.12 150 LEU A C 1
ATOM 1173 O O . LEU A 1 150 ? -10.125 19.25 -23.25 1 53.12 150 LEU A O 1
ATOM 1177 N N . SER A 1 151 ? -9.945 20.547 -21.375 1 54.97 151 SER A N 1
ATOM 1178 C CA . SER A 1 151 ? -9.508 21.656 -22.219 1 54.97 151 SER A CA 1
ATOM 1179 C C . SER A 1 151 ? -7.984 21.703 -22.328 1 54.97 151 SER A C 1
ATOM 1181 O O . SER A 1 151 ? -7.438 22.359 -23.219 1 54.97 151 SER A O 1
ATOM 1183 N N . LYS A 1 152 ? -7.348 20.969 -21.547 1 59.66 152 LYS A N 1
ATOM 1184 C CA . LYS A 1 152 ? -5.887 21 -21.594 1 59.66 152 LYS A CA 1
ATOM 1185 C C . LYS A 1 152 ? -5.359 19.938 -22.562 1 59.66 152 LYS A C 1
ATOM 1187 O O . LYS A 1 152 ? -5.965 18.875 -22.703 1 59.66 152 LYS A O 1
ATOM 1192 N N . ARG A 1 153 ? -4.328 20.359 -23.297 1 61.81 153 ARG A N 1
ATOM 1193 C CA . ARG A 1 153 ? -3.623 19.391 -24.125 1 61.81 153 ARG A CA 1
ATOM 1194 C C . ARG A 1 153 ? -2.986 18.297 -23.266 1 61.81 153 ARG A C 1
ATOM 1196 O O . ARG A 1 153 ? -2.631 18.531 -22.109 1 61.81 153 ARG A O 1
ATOM 1203 N N . PRO A 1 154 ? -2.979 17.125 -23.734 1 58.62 154 PRO A N 1
ATOM 1204 C CA . PRO A 1 154 ? -2.443 15.992 -22.984 1 58.62 154 PRO A CA 1
ATOM 1205 C C . PRO A 1 154 ? -1.089 16.281 -22.344 1 58.62 154 PRO A C 1
ATOM 1207 O O . PRO A 1 154 ? -0.807 15.812 -21.25 1 58.62 154 PRO A O 1
ATOM 1210 N N . GLU A 1 155 ? -0.342 17.156 -23.062 1 59.97 155 GLU A N 1
ATOM 1211 C CA . GLU A 1 155 ? 1.006 17.422 -22.578 1 59.97 155 GLU A CA 1
ATOM 1212 C C . GLU A 1 155 ? 0.976 18.359 -21.375 1 59.97 155 GLU A C 1
ATOM 1214 O O . GLU A 1 155 ? 1.95 18.453 -20.625 1 59.97 155 GLU A O 1
ATOM 1219 N N . GLU A 1 156 ? -0.173 18.969 -21.281 1 56.22 156 GLU A N 1
ATOM 1220 C CA . GLU A 1 156 ? -0.298 19.953 -20.203 1 56.22 156 GLU A CA 1
ATOM 1221 C C . GLU A 1 156 ? -0.926 19.328 -18.969 1 56.22 156 GLU A C 1
ATOM 1223 O O . GLU A 1 156 ? -1.012 19.969 -17.906 1 56.22 156 GLU A O 1
ATOM 1228 N N . ILE A 1 157 ? -1.292 18.109 -19.219 1 55.03 157 ILE A N 1
ATOM 1229 C CA . ILE A 1 157 ? -1.973 17.453 -18.094 1 55.03 157 ILE A CA 1
ATOM 1230 C C . ILE A 1 157 ? -0.951 17.031 -17.047 1 55.03 157 ILE A C 1
ATOM 1232 O O . ILE A 1 157 ? 0.045 16.375 -17.359 1 55.03 157 ILE A O 1
ATOM 1236 N N . GLY A 1 158 ? -0.937 17.734 -15.938 1 55 158 GLY A N 1
ATOM 1237 C CA . GLY A 1 158 ? -0.086 17.359 -14.82 1 55 158 GLY A CA 1
ATOM 1238 C C . GLY A 1 158 ? -0.695 16.297 -13.938 1 55 158 GLY A C 1
ATOM 1239 O O . GLY A 1 158 ? -1.837 15.883 -14.156 1 55 158 GLY A O 1
ATOM 1240 N N . ALA A 1 159 ? 0.243 15.75 -13.164 1 58.88 159 ALA A N 1
ATOM 1241 C CA . ALA A 1 159 ? -0.263 14.812 -12.156 1 58.88 159 ALA A CA 1
ATOM 1242 C C . ALA A 1 159 ? -1.198 15.516 -11.18 1 58.88 159 ALA A C 1
ATOM 1244 O O . ALA A 1 159 ? -1.021 16.688 -10.875 1 58.88 159 ALA A O 1
ATOM 1245 N N . GLY A 1 160 ? -2.408 15.078 -11.094 1 53.84 160 GLY A N 1
ATOM 1246 C CA . GLY A 1 160 ? -3.359 15.656 -10.156 1 53.84 160 GLY A CA 1
ATOM 1247 C C . GLY A 1 160 ? -2.895 15.586 -8.711 1 53.84 160 GLY A C 1
ATOM 1248 O O . GLY A 1 160 ? -3.492 16.203 -7.832 1 53.84 160 GLY A O 1
ATOM 1249 N N . ASP A 1 161 ? -1.766 14.836 -8.562 1 60.56 161 ASP A N 1
ATOM 1250 C CA . ASP A 1 161 ? -1.271 14.633 -7.207 1 60.56 161 ASP A CA 1
ATOM 1251 C C . ASP A 1 161 ? 0.252 14.711 -7.156 1 60.56 161 ASP A C 1
ATOM 1253 O O . ASP A 1 161 ? 0.92 14.555 -8.18 1 60.56 161 ASP A O 1
ATOM 1257 N N . GLN A 1 162 ? 0.693 15.211 -5.973 1 64.38 162 GLN A N 1
ATOM 1258 C CA . GLN A 1 162 ? 2.133 15.188 -5.734 1 64.38 162 GLN A CA 1
ATOM 1259 C C . GLN A 1 162 ? 2.645 13.766 -5.57 1 64.38 162 GLN A C 1
ATOM 1261 O O . GLN A 1 162 ? 1.938 12.898 -5.043 1 64.38 162 GLN A O 1
ATOM 1266 N N . GLY A 1 163 ? 3.648 13.484 -6.227 1 69 163 GLY A N 1
ATOM 1267 C CA . GLY A 1 163 ? 4.289 12.188 -6.066 1 69 163 GLY A CA 1
ATOM 1268 C C . GLY A 1 163 ? 5.719 12.164 -6.574 1 69 163 GLY A C 1
ATOM 1269 O O . GLY A 1 163 ? 6.191 13.133 -7.164 1 69 163 GLY A O 1
ATOM 1270 N N . HIS A 1 164 ? 6.465 11.289 -6.129 1 71.69 164 HIS A N 1
ATOM 1271 C CA . HIS A 1 164 ? 7.801 11.039 -6.656 1 71.69 164 HIS A CA 1
ATOM 1272 C C . HIS A 1 164 ? 7.926 9.617 -7.184 1 71.69 164 HIS A C 1
ATOM 1274 O O . HIS A 1 164 ? 7.246 8.703 -6.699 1 71.69 164 HIS A O 1
ATOM 1280 N N . MET A 1 165 ? 8.625 9.555 -8.258 1 77.56 165 MET A N 1
ATOM 1281 C CA . MET A 1 165 ? 8.805 8.266 -8.922 1 77.56 165 MET A CA 1
ATOM 1282 C C . MET A 1 165 ? 10.281 7.863 -8.945 1 77.56 165 MET A C 1
ATOM 1284 O O . MET A 1 165 ? 11.148 8.711 -9.156 1 77.56 165 MET A O 1
ATOM 1288 N N . PHE A 1 166 ? 10.5 6.617 -8.656 1 79.88 166 PHE A N 1
ATOM 1289 C CA . PHE A 1 166 ? 11.812 6.008 -8.82 1 79.88 166 PHE A CA 1
ATOM 1290 C C . PHE A 1 166 ? 11.773 4.914 -9.891 1 79.88 166 PHE A C 1
ATOM 1292 O O . PHE A 1 166 ? 10.82 4.137 -9.953 1 79.88 166 PHE A O 1
ATOM 1299 N N . GLY A 1 167 ? 12.727 5.055 -10.797 1 81.38 167 GLY A N 1
ATOM 1300 C CA . GLY A 1 167 ? 12.883 4.004 -11.789 1 81.38 167 GLY A CA 1
ATOM 1301 C C . GLY A 1 167 ? 14.156 3.199 -11.617 1 81.38 167 GLY A C 1
ATOM 1302 O O . GLY A 1 167 ? 15.164 3.721 -11.133 1 81.38 167 GLY A O 1
ATOM 1303 N N . TYR A 1 168 ? 14.109 2.043 -11.812 1 85.12 168 TYR A N 1
ATOM 1304 C CA . TYR A 1 168 ? 15.25 1.14 -11.727 1 85.12 168 TYR A CA 1
ATOM 1305 C C . TYR A 1 168 ? 15.227 0.118 -12.859 1 85.12 168 TYR A C 1
ATOM 1307 O O . TYR A 1 168 ? 14.18 -0.467 -13.148 1 85.12 168 TYR A O 1
ATOM 1315 N N . ALA A 1 169 ? 16.375 0.06 -13.57 1 90.31 169 ALA A N 1
ATOM 1316 C CA . ALA A 1 169 ? 16.578 -0.972 -14.586 1 90.31 169 ALA A CA 1
ATOM 1317 C C . ALA A 1 169 ? 17.922 -1.661 -14.414 1 90.31 169 ALA A C 1
ATOM 1319 O O . ALA A 1 169 ? 18.875 -1.068 -13.898 1 90.31 169 ALA A O 1
ATOM 1320 N N . THR A 1 170 ? 17.969 -2.85 -14.828 1 87.94 170 THR A N 1
ATOM 1321 C CA . THR A 1 170 ? 19.203 -3.623 -14.734 1 87.94 170 THR A CA 1
ATOM 1322 C C . THR A 1 170 ? 19.297 -4.641 -15.867 1 87.94 170 THR A C 1
ATOM 1324 O O . THR A 1 170 ? 18.266 -5.125 -16.359 1 87.94 170 THR A O 1
ATOM 1327 N N . ASP A 1 171 ? 20.469 -4.91 -16.188 1 86.19 171 ASP A N 1
ATOM 1328 C CA . ASP A 1 171 ? 20.656 -5.855 -17.281 1 86.19 171 ASP A CA 1
ATOM 1329 C C . ASP A 1 171 ? 20.875 -7.27 -16.75 1 86.19 171 ASP A C 1
ATOM 1331 O O . ASP A 1 171 ? 21.422 -8.125 -17.453 1 86.19 171 ASP A O 1
ATOM 1335 N N . GLU A 1 172 ? 20.438 -7.496 -15.5 1 81.44 172 GLU A N 1
ATOM 1336 C CA . GLU A 1 172 ? 20.516 -8.836 -14.93 1 81.44 172 GLU A CA 1
ATOM 1337 C C . GLU A 1 172 ? 19.719 -9.836 -15.766 1 81.44 172 GLU A C 1
ATOM 1339 O O . GLU A 1 172 ? 20.016 -11.031 -15.766 1 81.44 172 GLU A O 1
ATOM 1344 N N . THR A 1 173 ? 18.719 -9.281 -16.359 1 85.94 173 THR A N 1
ATOM 1345 C CA . THR A 1 173 ? 17.844 -10.102 -17.203 1 85.94 173 THR A CA 1
ATOM 1346 C C . THR A 1 173 ? 17.5 -9.375 -18.5 1 85.94 173 THR A C 1
ATOM 1348 O O . THR A 1 173 ? 17.641 -8.148 -18.578 1 85.94 173 THR A O 1
ATOM 1351 N N . PRO A 1 174 ? 17.016 -10.078 -19.469 1 85.44 174 PRO A N 1
ATOM 1352 C CA . PRO A 1 174 ? 16.609 -9.43 -20.719 1 85.44 174 PRO A CA 1
ATOM 1353 C C . PRO A 1 174 ? 15.43 -8.477 -20.531 1 85.44 174 PRO A C 1
ATOM 1355 O O . PRO A 1 174 ? 15.258 -7.547 -21.328 1 85.44 174 PRO A O 1
ATOM 1358 N N . GLU A 1 175 ? 14.656 -8.609 -19.484 1 87.06 175 GLU A N 1
ATOM 1359 C CA . GLU A 1 175 ? 13.508 -7.758 -19.203 1 87.06 175 GLU A CA 1
ATOM 1360 C C . GLU A 1 175 ? 13.945 -6.445 -18.547 1 87.06 175 GLU A C 1
ATOM 1362 O O . GLU A 1 175 ? 13.117 -5.559 -18.312 1 87.06 175 GLU A O 1
ATOM 1367 N N . LEU A 1 176 ? 15.242 -6.426 -18.234 1 92.19 176 LEU A N 1
ATOM 1368 C CA . LEU A 1 176 ? 15.82 -5.25 -17.594 1 92.19 176 LEU A CA 1
ATOM 1369 C C . LEU A 1 176 ? 15.266 -5.074 -16.188 1 92.19 176 LEU A C 1
ATOM 1371 O O . LEU A 1 176 ? 15.039 -3.947 -15.742 1 92.19 176 LEU A O 1
ATOM 1375 N N . MET A 1 177 ? 14.93 -6.258 -15.586 1 91.69 177 MET A N 1
ATOM 1376 C CA . MET A 1 177 ? 14.484 -6.336 -14.195 1 91.69 177 MET A CA 1
ATOM 1377 C C . MET A 1 177 ? 15.398 -7.242 -13.383 1 91.69 177 MET A C 1
ATOM 1379 O O . MET A 1 177 ? 16.094 -8.094 -13.945 1 91.69 177 MET A O 1
ATOM 1383 N N . PRO A 1 178 ? 15.484 -7.098 -12.055 1 91 178 PRO A N 1
ATOM 1384 C CA . PRO A 1 178 ? 16.344 -7.961 -11.227 1 91 178 PRO A CA 1
ATOM 1385 C C . PRO A 1 178 ? 16 -9.445 -11.383 1 91 178 PRO A C 1
ATOM 1387 O O . PRO A 1 178 ? 14.82 -9.805 -11.484 1 91 178 PRO A O 1
ATOM 1390 N N . LEU A 1 179 ? 16.969 -10.242 -11.398 1 88.88 179 LEU A N 1
ATOM 1391 C CA . LEU A 1 179 ? 16.797 -11.672 -11.617 1 88.88 179 LEU A CA 1
ATOM 1392 C C . LEU A 1 179 ? 15.859 -12.281 -10.586 1 88.88 179 LEU A C 1
ATOM 1394 O O . LEU A 1 179 ? 14.969 -13.062 -10.938 1 88.88 179 LEU A O 1
ATOM 1398 N N . SER A 1 180 ? 16.062 -11.93 -9.297 1 90.44 180 SER A N 1
ATOM 1399 C CA . SER A 1 180 ? 15.234 -12.5 -8.242 1 90.44 180 SER A CA 1
ATOM 1400 C C . SER A 1 180 ? 13.758 -12.195 -8.477 1 90.44 180 SER A C 1
ATOM 1402 O O . SER A 1 180 ? 12.906 -13.07 -8.32 1 90.44 180 SER A O 1
ATOM 1404 N N . HIS A 1 181 ? 13.477 -11.008 -8.906 1 94.31 181 HIS A N 1
ATOM 1405 C CA . HIS A 1 181 ? 12.109 -10.586 -9.18 1 94.31 181 HIS A CA 1
ATOM 1406 C C . HIS A 1 181 ? 11.539 -11.32 -10.391 1 94.31 181 HIS A C 1
ATOM 1408 O O . HIS A 1 181 ? 10.398 -11.789 -10.352 1 94.31 181 HIS A O 1
ATOM 1414 N N . VAL A 1 182 ? 12.312 -11.383 -11.43 1 92.31 182 VAL A N 1
ATOM 1415 C CA . VAL A 1 182 ? 11.859 -12.023 -12.664 1 92.31 182 VAL A CA 1
ATOM 1416 C C . VAL A 1 182 ? 11.539 -13.492 -12.398 1 92.31 182 VAL A C 1
ATOM 1418 O O . VAL A 1 182 ? 10.492 -13.992 -12.812 1 92.31 182 VAL A O 1
ATOM 1421 N N . LEU A 1 183 ? 12.422 -14.133 -11.656 1 90.5 183 LEU A N 1
ATOM 1422 C CA . LEU A 1 183 ? 12.219 -15.555 -11.383 1 90.5 183 LEU A CA 1
ATOM 1423 C C . LEU A 1 183 ? 11 -15.766 -10.5 1 90.5 183 LEU A C 1
ATOM 1425 O O . LEU A 1 183 ? 10.195 -16.672 -10.75 1 90.5 183 LEU A O 1
ATOM 1429 N N . ALA A 1 184 ? 10.836 -14.945 -9.5 1 93.12 184 ALA A N 1
ATOM 1430 C CA . ALA A 1 184 ? 9.672 -15.07 -8.617 1 93.12 184 ALA A CA 1
ATOM 1431 C C . ALA A 1 184 ? 8.375 -14.906 -9.406 1 93.12 184 ALA A C 1
ATOM 1433 O O . ALA A 1 184 ? 7.43 -15.672 -9.211 1 93.12 184 ALA A O 1
ATOM 1434 N N . THR A 1 185 ? 8.383 -13.969 -10.258 1 96.19 185 THR A N 1
ATOM 1435 C CA . THR A 1 185 ? 7.199 -13.68 -11.047 1 96.19 185 THR A CA 1
ATOM 1436 C C . THR A 1 185 ? 6.93 -14.797 -12.055 1 96.19 185 THR A C 1
ATOM 1438 O O . THR A 1 185 ? 5.781 -15.203 -12.242 1 96.19 185 THR A O 1
ATOM 1441 N N . LYS A 1 186 ? 8 -15.281 -12.648 1 94.81 186 LYS A N 1
ATOM 1442 C CA . LYS A 1 186 ? 7.84 -16.359 -13.633 1 94.81 186 LYS A CA 1
ATOM 1443 C C . LYS A 1 186 ? 7.363 -17.641 -12.961 1 94.81 186 LYS A C 1
ATOM 1445 O O . LYS A 1 186 ? 6.578 -18.391 -13.547 1 94.81 186 LYS A O 1
ATOM 1450 N N . LEU A 1 187 ? 7.883 -17.859 -11.773 1 93.12 187 LEU A N 1
ATOM 1451 C CA . LEU A 1 187 ? 7.395 -19 -11.016 1 93.12 187 LEU A CA 1
ATOM 1452 C C . LEU A 1 187 ? 5.902 -18.875 -10.742 1 93.12 187 LEU A C 1
ATOM 1454 O O . LEU A 1 187 ? 5.152 -19.844 -10.891 1 93.12 187 LEU A O 1
ATOM 1458 N N . GLY A 1 188 ? 5.492 -17.688 -10.359 1 95.44 188 GLY A N 1
ATOM 1459 C CA . GLY A 1 188 ? 4.074 -17.438 -10.141 1 95.44 188 GLY A CA 1
ATOM 1460 C C . GLY A 1 188 ? 3.234 -17.641 -11.391 1 95.44 188 GLY A C 1
ATOM 1461 O O . GLY A 1 188 ? 2.166 -18.266 -11.328 1 95.44 188 GLY A O 1
ATOM 1462 N N . ALA A 1 189 ? 3.723 -17.156 -12.477 1 97.25 189 ALA A N 1
ATOM 1463 C CA . ALA A 1 189 ? 3.021 -17.328 -13.742 1 97.25 189 ALA A CA 1
ATOM 1464 C C . ALA A 1 189 ? 2.906 -18.797 -14.117 1 97.25 189 ALA A C 1
ATOM 1466 O O . ALA A 1 189 ? 1.857 -19.25 -14.586 1 97.25 189 ALA A O 1
ATOM 1467 N N . ARG A 1 190 ? 3.973 -19.516 -13.875 1 95.88 190 ARG A N 1
ATOM 1468 C CA . ARG A 1 190 ? 3.977 -20.938 -14.188 1 95.88 190 ARG A CA 1
ATOM 1469 C C . ARG A 1 190 ? 2.996 -21.703 -13.297 1 95.88 190 ARG A C 1
ATOM 1471 O O . ARG A 1 190 ? 2.311 -22.609 -13.758 1 95.88 190 ARG A O 1
ATOM 1478 N N . LEU A 1 191 ? 2.924 -21.328 -12.047 1 95.69 191 LEU A N 1
ATOM 1479 C CA . LEU A 1 191 ? 1.951 -21.922 -11.125 1 95.69 191 LEU A CA 1
ATOM 1480 C C . LEU A 1 191 ? 0.531 -21.734 -11.656 1 95.69 191 LEU A C 1
ATOM 1482 O O . LEU A 1 191 ? -0.269 -22.672 -11.617 1 95.69 191 LEU A O 1
ATOM 1486 N N . THR A 1 192 ? 0.272 -20.578 -12.148 1 97.06 192 THR A N 1
ATOM 1487 C CA . THR A 1 192 ? -1.047 -20.281 -12.695 1 97.06 192 THR A CA 1
ATOM 1488 C C . THR A 1 192 ? -1.313 -21.125 -13.945 1 97.06 192 THR A C 1
ATOM 1490 O O . THR A 1 192 ? -2.404 -21.672 -14.102 1 97.06 192 THR A O 1
ATOM 1493 N N . GLU A 1 193 ? -0.346 -21.266 -14.742 1 97.75 193 GLU A N 1
ATOM 1494 C CA . GLU A 1 193 ? -0.477 -22.016 -15.984 1 97.75 193 GLU A CA 1
ATOM 1495 C C . GLU A 1 193 ? -0.788 -23.484 -15.695 1 97.75 193 GLU A C 1
ATOM 1497 O O . GLU A 1 193 ? -1.727 -24.047 -16.266 1 97.75 193 GLU A O 1
ATOM 1502 N N . VAL A 1 194 ? -0.018 -24.109 -14.812 1 97.62 194 VAL A N 1
ATOM 1503 C CA . VAL A 1 194 ? -0.171 -25.531 -14.57 1 97.62 194 VAL A CA 1
ATOM 1504 C C . VAL A 1 194 ? -1.476 -25.797 -13.82 1 97.62 194 VAL A C 1
ATOM 1506 O O . VAL A 1 194 ? -2.021 -26.906 -13.883 1 97.62 194 VAL A O 1
ATOM 1509 N N . ARG A 1 195 ? -1.975 -24.812 -13.102 1 96.94 195 ARG A N 1
ATOM 1510 C CA . ARG A 1 195 ? -3.291 -24.938 -12.484 1 96.94 195 ARG A CA 1
ATOM 1511 C C . ARG A 1 195 ? -4.395 -24.922 -13.539 1 96.94 195 ARG A C 1
ATOM 1513 O O . ARG A 1 195 ? -5.238 -25.828 -13.578 1 96.94 195 ARG A O 1
ATOM 1520 N N . LYS A 1 196 ? -4.305 -23.953 -14.406 1 97.31 196 LYS A N 1
ATOM 1521 C CA . LYS A 1 196 ? -5.391 -23.703 -15.352 1 97.31 196 LYS A CA 1
ATOM 1522 C C . LYS A 1 196 ? -5.414 -24.766 -16.453 1 97.31 196 LYS A C 1
ATOM 1524 O O . LYS A 1 196 ? -6.48 -25.094 -16.969 1 97.31 196 LYS A O 1
ATOM 1529 N N . ASN A 1 197 ? -4.297 -25.297 -16.812 1 97.69 197 ASN A N 1
ATOM 1530 C CA . ASN A 1 197 ? -4.289 -26.281 -17.875 1 97.69 197 ASN A CA 1
ATOM 1531 C C . ASN A 1 197 ? -4.43 -27.703 -17.328 1 97.69 197 ASN A C 1
ATOM 1533 O O . ASN A 1 197 ? -4.402 -28.672 -18.094 1 97.69 197 ASN A O 1
ATOM 1537 N N . GLY A 1 198 ? -4.43 -27.844 -16.031 1 97.12 198 GLY A N 1
ATOM 1538 C CA . GLY A 1 198 ? -4.75 -29.125 -15.422 1 97.12 198 GLY A CA 1
ATOM 1539 C C . GLY A 1 198 ? -3.529 -29.969 -15.148 1 97.12 198 GLY A C 1
ATOM 1540 O O . GLY A 1 198 ? -3.648 -31.109 -14.672 1 97.12 198 GLY A O 1
ATOM 1541 N N . THR A 1 199 ? -2.314 -29.516 -15.477 1 97.88 199 THR A N 1
ATOM 1542 C CA . THR A 1 199 ? -1.093 -30.25 -15.18 1 97.88 199 THR A CA 1
ATOM 1543 C C . THR A 1 199 ? -0.991 -30.547 -13.68 1 97.88 199 THR A C 1
ATOM 1545 O O . THR A 1 199 ? -0.631 -31.672 -13.289 1 97.88 199 THR A O 1
ATOM 1548 N N . CYS A 1 200 ? -1.305 -29.609 -12.859 1 95.75 200 CYS A N 1
ATOM 1549 C CA . CYS A 1 200 ? -1.438 -29.766 -11.414 1 95.75 200 CYS A CA 1
ATOM 1550 C C . CYS A 1 200 ? -2.852 -29.422 -10.961 1 95.75 200 CYS A C 1
ATOM 1552 O O . CYS A 1 200 ? -3.102 -28.312 -10.469 1 95.75 200 CYS A O 1
ATOM 1554 N N . ALA A 1 201 ? -3.705 -30.375 -11.016 1 95.19 201 ALA A N 1
ATOM 1555 C CA . ALA A 1 201 ? -5.137 -30.156 -10.828 1 95.19 201 ALA A CA 1
ATOM 1556 C C . ALA A 1 201 ? -5.465 -29.828 -9.375 1 95.19 201 ALA A C 1
ATOM 1558 O O . ALA A 1 201 ? -6.52 -29.266 -9.078 1 95.19 201 ALA A O 1
ATOM 1559 N N . TRP A 1 202 ? -4.625 -30.203 -8.523 1 93.25 202 TRP A N 1
ATOM 1560 C CA . TRP A 1 202 ? -4.855 -29.984 -7.102 1 93.25 202 TRP A CA 1
ATOM 1561 C C . TRP A 1 202 ? -4.602 -28.531 -6.715 1 93.25 202 TRP A C 1
ATOM 1563 O O . TRP A 1 202 ? -4.977 -28.109 -5.621 1 93.25 202 TRP A O 1
ATOM 1573 N N . LEU A 1 203 ? -3.957 -27.75 -7.609 1 93.62 203 LEU A N 1
ATOM 1574 C CA . LEU A 1 203 ? -3.588 -26.359 -7.328 1 93.62 203 LEU A CA 1
ATOM 1575 C C . LEU A 1 203 ? -4.824 -25.484 -7.266 1 93.62 203 LEU A C 1
ATOM 1577 O O . LEU A 1 203 ? -5.75 -25.641 -8.062 1 93.62 203 LEU A O 1
ATOM 1581 N N . ARG A 1 204 ? -4.805 -24.5 -6.316 1 92 204 ARG A N 1
ATOM 1582 C CA . ARG A 1 204 ? -5.836 -23.484 -6.172 1 92 204 ARG A CA 1
ATOM 1583 C C . ARG A 1 204 ? -5.273 -22.094 -6.461 1 92 204 ARG A C 1
ATOM 1585 O O . ARG A 1 204 ? -4.078 -21.953 -6.719 1 92 204 ARG A O 1
ATOM 1592 N N . PRO A 1 205 ? -6.066 -21.094 -6.496 1 92.5 205 PRO A N 1
ATOM 1593 C CA . PRO A 1 205 ? -5.668 -19.812 -7.094 1 92.5 205 PRO A CA 1
ATOM 1594 C C . PRO A 1 205 ? -4.605 -19.094 -6.277 1 92.5 205 PRO A C 1
ATOM 1596 O O . PRO A 1 205 ? -3.762 -18.391 -6.844 1 92.5 205 PRO A O 1
ATOM 1599 N N . ASP A 1 206 ? -4.582 -19.219 -5.031 1 88.19 206 ASP A N 1
ATOM 1600 C CA . ASP A 1 206 ? -3.688 -18.438 -4.188 1 88.19 206 ASP A CA 1
ATOM 1601 C C . ASP A 1 206 ? -2.305 -19.078 -4.105 1 88.19 206 ASP A C 1
ATOM 1603 O O . ASP A 1 206 ? -2.188 -20.297 -4.078 1 88.19 206 ASP A O 1
ATOM 1607 N N . GLY A 1 207 ? -1.369 -18.219 -4.125 1 87.69 207 GLY A N 1
ATOM 1608 C CA . GLY A 1 207 ? 0.007 -18.688 -4.027 1 87.69 207 GLY A CA 1
ATOM 1609 C C . GLY A 1 207 ? 1.01 -17.547 -3.926 1 87.69 207 GLY A C 1
ATOM 1610 O O . GLY A 1 207 ? 0.698 -16.406 -4.266 1 87.69 207 GLY A O 1
ATOM 1611 N N . LYS A 1 208 ? 2.197 -17.875 -3.4 1 87.81 208 LYS A N 1
ATOM 1612 C CA . LYS A 1 208 ? 3.309 -16.953 -3.223 1 87.81 208 LYS A CA 1
ATOM 1613 C C . LYS A 1 208 ? 4.641 -17.609 -3.557 1 87.81 208 LYS A C 1
ATOM 1615 O O . LYS A 1 208 ? 4.863 -18.781 -3.215 1 87.81 208 LYS A O 1
ATOM 1620 N N . THR A 1 209 ? 5.445 -16.906 -4.219 1 89.69 209 THR A N 1
ATOM 1621 C CA . THR A 1 209 ? 6.777 -17.391 -4.566 1 89.69 209 THR A CA 1
ATOM 1622 C C . THR A 1 209 ? 7.852 -16.438 -4.043 1 89.69 209 THR A C 1
ATOM 1624 O O . THR A 1 209 ? 7.684 -15.219 -4.082 1 89.69 209 THR A O 1
ATOM 1627 N N . GLN A 1 210 ? 8.867 -17 -3.541 1 86.81 210 GLN A N 1
ATOM 1628 C CA . GLN A 1 210 ? 10.031 -16.25 -3.092 1 86.81 210 GLN A CA 1
ATOM 1629 C C . GLN A 1 210 ? 11.32 -16.828 -3.676 1 86.81 210 GLN A C 1
ATOM 1631 O O . GLN A 1 210 ? 11.516 -18.047 -3.668 1 86.81 210 GLN A O 1
ATOM 1636 N N . VAL A 1 211 ? 12.117 -15.938 -4.195 1 87.56 211 VAL A N 1
ATOM 1637 C CA . VAL A 1 211 ? 13.398 -16.359 -4.746 1 87.56 211 VAL A CA 1
ATOM 1638 C C . VAL A 1 211 ? 14.531 -15.555 -4.109 1 87.56 211 VAL A C 1
ATOM 1640 O O . VAL A 1 211 ? 14.484 -14.32 -4.102 1 87.56 211 VAL A O 1
ATOM 1643 N N . THR A 1 212 ? 15.375 -16.203 -3.543 1 84 212 THR A N 1
ATOM 1644 C CA . THR A 1 212 ? 16.594 -15.609 -2.994 1 84 212 THR A CA 1
ATOM 1645 C C . THR A 1 212 ? 17.781 -15.852 -3.916 1 84 212 THR A C 1
ATOM 1647 O O . THR A 1 212 ? 18.062 -17 -4.281 1 84 212 THR A O 1
ATOM 1650 N N . VAL A 1 213 ? 18.438 -14.758 -4.277 1 84.25 213 VAL A N 1
ATOM 1651 C CA . VAL A 1 213 ? 19.609 -14.836 -5.152 1 84.25 213 VAL A CA 1
ATOM 1652 C C . VAL A 1 213 ? 20.844 -14.312 -4.418 1 84.25 213 VAL A C 1
ATOM 1654 O O . VAL A 1 213 ? 20.75 -13.336 -3.664 1 84.25 213 VAL A O 1
ATOM 1657 N N . GLU A 1 214 ? 21.891 -15.008 -4.547 1 80.44 214 GLU A N 1
ATOM 1658 C CA . GLU A 1 214 ? 23.172 -14.516 -4.066 1 80.44 214 GLU A CA 1
ATOM 1659 C C . GLU A 1 214 ? 23.812 -13.555 -5.066 1 80.44 214 GLU A C 1
ATOM 1661 O O . GLU A 1 214 ? 23.859 -13.836 -6.266 1 80.44 214 GLU A O 1
ATOM 1666 N N . TYR A 1 215 ? 24.219 -12.359 -4.527 1 84.69 215 TYR A N 1
ATOM 1667 C CA . TYR A 1 215 ? 24.797 -11.32 -5.371 1 84.69 215 TYR A CA 1
ATOM 1668 C C . TYR A 1 215 ? 26.188 -10.93 -4.875 1 84.69 215 TYR A C 1
ATOM 1670 O O . TYR A 1 215 ? 26.516 -11.133 -3.703 1 84.69 215 TYR A O 1
ATOM 1678 N N . TYR A 1 216 ? 27.016 -10.484 -5.723 1 80.75 216 TYR A N 1
ATOM 1679 C CA . TYR A 1 216 ? 28.156 -9.672 -5.324 1 80.75 216 TYR A CA 1
ATOM 1680 C C . TYR A 1 216 ? 28.156 -8.328 -6.047 1 80.75 216 TYR A C 1
ATOM 1682 O O . TYR A 1 216 ? 27.516 -8.18 -7.09 1 80.75 216 TYR A O 1
ATOM 1690 N N . ASN A 1 217 ? 28.688 -7.293 -5.406 1 83 217 ASN A N 1
ATOM 1691 C CA . ASN A 1 217 ? 28.766 -5.945 -5.953 1 83 217 ASN A CA 1
ATOM 1692 C C . ASN A 1 217 ? 30.031 -5.734 -6.777 1 83 217 ASN A C 1
ATOM 1694 O O . ASN A 1 217 ? 31.141 -5.891 -6.27 1 83 217 ASN A O 1
ATOM 1698 N N . GLU A 1 218 ? 29.844 -5.43 -8.047 1 78.56 218 GLU A N 1
ATOM 1699 C CA . GLU A 1 218 ? 30.953 -5.074 -8.922 1 78.56 218 GLU A CA 1
ATOM 1700 C C . GLU A 1 218 ? 30.859 -3.621 -9.375 1 78.56 218 GLU A C 1
ATOM 1702 O O . GLU A 1 218 ? 30.172 -3.311 -10.344 1 78.56 218 GLU A O 1
ATOM 1707 N N . ASN A 1 219 ? 31.547 -2.771 -8.68 1 74.25 219 ASN A N 1
ATOM 1708 C CA . ASN A 1 219 ? 31.578 -1.35 -9.008 1 74.25 219 ASN A CA 1
ATOM 1709 C C . ASN A 1 219 ? 30.188 -0.762 -9.102 1 74.25 219 ASN A C 1
ATOM 1711 O O . ASN A 1 219 ? 29.859 -0.074 -10.07 1 74.25 219 ASN A O 1
ATOM 1715 N N . GLY A 1 220 ? 29.281 -1.212 -8.211 1 74.88 220 GLY A N 1
ATOM 1716 C CA . GLY A 1 220 ? 27.953 -0.653 -8.172 1 74.88 220 GLY A CA 1
ATOM 1717 C C . GLY A 1 220 ? 26.906 -1.53 -8.852 1 74.88 220 GLY A C 1
ATOM 1718 O O . GLY A 1 220 ? 25.703 -1.354 -8.648 1 74.88 220 GLY A O 1
ATOM 1719 N N . ALA A 1 221 ? 27.469 -2.469 -9.633 1 80.12 221 ALA A N 1
ATOM 1720 C CA . ALA A 1 221 ? 26.562 -3.385 -10.312 1 80.12 221 ALA A CA 1
ATOM 1721 C C . ALA A 1 221 ? 26.359 -4.66 -9.5 1 80.12 221 ALA A C 1
ATOM 1723 O O . ALA A 1 221 ? 27.328 -5.234 -8.984 1 80.12 221 ALA A O 1
ATOM 1724 N N . MET A 1 222 ? 25.125 -4.965 -9.305 1 84.38 222 MET A N 1
ATOM 1725 C CA . MET A 1 222 ? 24.812 -6.23 -8.648 1 84.38 222 MET A CA 1
ATOM 1726 C C . MET A 1 222 ? 24.875 -7.387 -9.633 1 84.38 222 MET A C 1
ATOM 1728 O O . MET A 1 222 ? 24.125 -7.406 -10.617 1 84.38 222 MET A O 1
ATOM 1732 N N . VAL A 1 223 ? 25.719 -8.289 -9.336 1 82.25 223 VAL A N 1
ATOM 1733 C CA . VAL A 1 223 ? 25.922 -9.43 -10.227 1 82.25 223 VAL A CA 1
ATOM 1734 C C . VAL A 1 223 ? 25.391 -10.703 -9.57 1 82.25 223 VAL A C 1
ATOM 1736 O O . VAL A 1 223 ? 25.891 -11.125 -8.523 1 82.25 223 VAL A O 1
ATOM 1739 N N . PRO A 1 224 ? 24.406 -11.281 -10.18 1 84.94 224 PRO A N 1
ATOM 1740 C CA . PRO A 1 224 ? 23.891 -12.531 -9.594 1 84.94 224 PRO A CA 1
ATOM 1741 C C . PRO A 1 224 ? 24.891 -13.68 -9.703 1 84.94 224 PRO A C 1
ATOM 1743 O O . PRO A 1 224 ? 25.578 -13.82 -10.727 1 84.94 224 PRO A O 1
ATOM 1746 N N . VAL A 1 225 ? 24.984 -14.445 -8.672 1 78.19 225 VAL A N 1
ATOM 1747 C CA . VAL A 1 225 ? 25.906 -15.578 -8.609 1 78.19 225 VAL A CA 1
ATOM 1748 C C . VAL A 1 225 ? 25.125 -16.891 -8.773 1 78.19 225 VAL A C 1
ATOM 1750 O O . VAL A 1 225 ? 25.453 -17.703 -9.633 1 78.19 225 VAL A O 1
ATOM 1753 N N . ARG A 1 226 ? 24.109 -17.016 -7.898 1 79.12 226 ARG A N 1
ATOM 1754 C CA . ARG A 1 226 ? 23.297 -18.234 -7.926 1 79.12 226 ARG A CA 1
ATOM 1755 C C . ARG A 1 226 ? 21.938 -18 -7.277 1 79.12 226 ARG A C 1
ATOM 1757 O O . ARG A 1 226 ? 21.781 -17.094 -6.449 1 79.12 226 ARG A O 1
ATOM 1764 N N . VAL A 1 227 ? 21.047 -18.859 -7.691 1 81.5 227 VAL A N 1
ATOM 1765 C CA . VAL A 1 227 ? 19.781 -18.938 -6.973 1 81.5 227 VAL A CA 1
ATOM 1766 C C . VAL A 1 227 ? 19.969 -19.75 -5.691 1 81.5 227 VAL A C 1
ATOM 1768 O O . VAL A 1 227 ? 20.25 -20.953 -5.746 1 81.5 227 VAL A O 1
ATOM 1771 N N . HIS A 1 228 ? 19.844 -19.078 -4.645 1 77.44 228 HIS A N 1
ATOM 1772 C CA . HIS A 1 228 ? 20.141 -19.672 -3.348 1 77.44 228 HIS A CA 1
ATOM 1773 C C . HIS A 1 228 ? 18.938 -20.469 -2.82 1 77.44 228 HIS A C 1
ATOM 1775 O O . HIS A 1 228 ? 19.094 -21.594 -2.357 1 77.44 228 HIS A O 1
ATOM 1781 N N . THR A 1 229 ? 17.75 -19.828 -2.889 1 79.69 229 THR A N 1
ATOM 1782 C CA . THR A 1 229 ? 16.562 -20.438 -2.285 1 79.69 229 THR A CA 1
ATOM 1783 C C . THR A 1 229 ? 15.312 -20.109 -3.111 1 79.69 229 THR A C 1
ATOM 1785 O O . THR A 1 229 ? 15.141 -18.984 -3.572 1 79.69 229 THR A O 1
ATOM 1788 N N . VAL A 1 230 ? 14.508 -21.141 -3.285 1 82 230 VAL A N 1
ATOM 1789 C CA . VAL A 1 230 ? 13.172 -20.984 -3.859 1 82 230 VAL A CA 1
ATOM 1790 C C . VAL A 1 230 ? 12.117 -21.469 -2.869 1 82 230 VAL A C 1
ATOM 1792 O O . VAL A 1 230 ? 12.203 -22.594 -2.365 1 82 230 VAL A O 1
ATOM 1795 N N . LEU A 1 231 ? 11.266 -20.547 -2.559 1 81.56 231 LEU A N 1
ATOM 1796 C CA . LEU A 1 231 ? 10.148 -20.891 -1.69 1 81.56 231 LEU A CA 1
ATOM 1797 C C . LEU A 1 231 ? 8.812 -20.688 -2.412 1 81.56 231 LEU A C 1
ATOM 1799 O O . LEU A 1 231 ? 8.586 -19.641 -3.008 1 81.56 231 LEU A O 1
ATOM 1803 N N . ILE A 1 232 ? 8.008 -21.734 -2.422 1 84.06 232 ILE A N 1
ATOM 1804 C CA . ILE A 1 232 ? 6.676 -21.656 -3.006 1 84.06 232 ILE A CA 1
ATOM 1805 C C . ILE A 1 232 ? 5.637 -22.078 -1.974 1 84.06 232 ILE A C 1
ATOM 1807 O O . ILE A 1 232 ? 5.742 -23.156 -1.384 1 84.06 232 ILE A O 1
ATOM 1811 N N . SER A 1 233 ? 4.75 -21.156 -1.682 1 81.81 233 SER A N 1
ATOM 1812 C CA . SER A 1 233 ? 3.551 -21.469 -0.91 1 81.81 233 SER A CA 1
ATOM 1813 C C . SER A 1 233 ? 2.301 -21.406 -1.782 1 81.81 233 SER A C 1
ATOM 1815 O O . SER A 1 233 ? 2.014 -20.375 -2.395 1 81.81 233 SER A O 1
ATOM 1817 N N . THR A 1 234 ? 1.621 -22.516 -1.87 1 85.81 234 THR A N 1
ATOM 1818 C CA . THR A 1 234 ? 0.469 -22.516 -2.766 1 85.81 234 THR A CA 1
ATOM 1819 C C . THR A 1 234 ? -0.732 -23.172 -2.1 1 85.81 234 THR A C 1
ATOM 1821 O O . THR A 1 234 ? -0.58 -24.156 -1.368 1 85.81 234 THR A O 1
ATOM 1824 N N . GLN A 1 235 ? -1.86 -22.609 -2.328 1 83.44 235 GLN A N 1
ATOM 1825 C CA . GLN A 1 235 ? -3.125 -23.234 -1.965 1 83.44 235 GLN A CA 1
ATOM 1826 C C . GLN A 1 235 ? -3.334 -24.531 -2.738 1 83.44 235 GLN A C 1
ATOM 1828 O O . GLN A 1 235 ? -3.004 -24.625 -3.922 1 83.44 235 GLN A O 1
ATOM 1833 N N . HIS A 1 236 ? -3.809 -25.531 -2.049 1 87 236 HIS A N 1
ATOM 1834 C CA . HIS A 1 236 ? -4.016 -26.828 -2.701 1 87 236 HIS A CA 1
ATOM 1835 C C . HIS A 1 236 ? -5.258 -27.531 -2.156 1 87 236 HIS A C 1
ATOM 1837 O O . HIS A 1 236 ? -5.742 -27.188 -1.074 1 87 236 HIS A O 1
ATOM 1843 N N . ASP A 1 237 ? -5.773 -28.391 -2.967 1 84.69 237 ASP A N 1
ATOM 1844 C CA . ASP A 1 237 ? -6.922 -29.156 -2.48 1 84.69 237 ASP A CA 1
ATOM 1845 C C . ASP A 1 237 ? -6.48 -30.266 -1.526 1 84.69 237 ASP A C 1
ATOM 1847 O O . ASP A 1 237 ? -5.289 -30.422 -1.271 1 84.69 237 ASP A O 1
ATOM 1851 N N . GLU A 1 238 ? -7.434 -30.969 -0.908 1 81.44 238 GLU A N 1
ATOM 1852 C CA . GLU A 1 238 ? -7.164 -31.891 0.192 1 81.44 238 GLU A CA 1
ATOM 1853 C C . GLU A 1 238 ? -6.684 -33.25 -0.326 1 81.44 238 GLU A C 1
ATOM 1855 O O . GLU A 1 238 ? -6.242 -34.094 0.453 1 81.44 238 GLU A O 1
ATOM 1860 N N . THR A 1 239 ? -6.605 -33.406 -1.528 1 86.62 239 THR A N 1
ATOM 1861 C CA . THR A 1 239 ? -6.352 -34.75 -2.092 1 86.62 239 THR A CA 1
ATOM 1862 C C . THR A 1 239 ? -4.855 -34.969 -2.309 1 86.62 239 THR A C 1
ATOM 1864 O O . THR A 1 239 ? -4.406 -36.094 -2.504 1 86.62 239 THR A O 1
ATOM 1867 N N . VAL A 1 240 ? -4.098 -34 -2.322 1 84.5 240 VAL A N 1
ATOM 1868 C CA . VAL A 1 240 ? -2.695 -34.094 -2.707 1 84.5 240 VAL A CA 1
ATOM 1869 C C . VAL A 1 240 ? -1.817 -34.125 -1.457 1 84.5 240 VAL A C 1
ATOM 1871 O O . VAL A 1 240 ? -2.121 -33.469 -0.461 1 84.5 240 VAL A O 1
ATOM 1874 N N . THR A 1 241 ? -0.74 -34.906 -1.56 1 81.5 241 THR A N 1
ATOM 1875 C CA . THR A 1 241 ? 0.204 -34.969 -0.449 1 81.5 241 THR A CA 1
ATOM 1876 C C . THR A 1 241 ? 1.341 -33.969 -0.647 1 81.5 241 THR A C 1
ATOM 1878 O O . THR A 1 241 ? 1.57 -33.5 -1.762 1 81.5 241 THR A O 1
ATOM 1881 N N . ASN A 1 242 ? 2.012 -33.688 0.391 1 75.25 242 ASN A N 1
ATOM 1882 C CA . ASN A 1 242 ? 3.152 -32.781 0.316 1 75.25 242 ASN A CA 1
ATOM 1883 C C . ASN A 1 242 ? 4.234 -33.312 -0.618 1 75.25 242 ASN A C 1
ATOM 1885 O O . ASN A 1 242 ? 4.887 -32.531 -1.325 1 75.25 242 ASN A O 1
ATOM 1889 N N . ASP A 1 243 ? 4.387 -34.625 -0.57 1 78.31 243 ASP A N 1
ATOM 1890 C CA . ASP A 1 243 ? 5.391 -35.25 -1.439 1 78.31 243 ASP A CA 1
ATOM 1891 C C . ASP A 1 243 ? 5.02 -35.062 -2.91 1 78.31 243 ASP A C 1
ATOM 1893 O O . ASP A 1 243 ? 5.879 -34.781 -3.74 1 78.31 243 ASP A O 1
ATOM 1897 N N . GLU A 1 244 ? 3.787 -35.281 -3.16 1 85.06 244 GLU A N 1
ATOM 1898 C CA . GLU A 1 244 ? 3.307 -35.094 -4.527 1 85.06 244 GLU A CA 1
ATOM 1899 C C . GLU A 1 244 ? 3.426 -33.625 -4.957 1 85.06 244 GLU A C 1
ATOM 1901 O O . GLU A 1 244 ? 3.799 -33.344 -6.098 1 85.06 244 GLU A O 1
ATOM 1906 N N . ILE A 1 245 ? 3.135 -32.719 -4.055 1 85.31 245 ILE A N 1
ATOM 1907 C CA . ILE A 1 245 ? 3.262 -31.297 -4.328 1 85.31 245 ILE A CA 1
ATOM 1908 C C . ILE A 1 245 ? 4.715 -30.969 -4.656 1 85.31 245 ILE A C 1
ATOM 1910 O O . ILE A 1 245 ? 4.996 -30.312 -5.668 1 85.31 245 ILE A O 1
ATOM 1914 N N . ALA A 1 246 ? 5.574 -31.438 -3.885 1 81.62 246 ALA A N 1
ATOM 1915 C CA . ALA A 1 246 ? 6.996 -31.172 -4.074 1 81.62 246 ALA A CA 1
ATOM 1916 C C . ALA A 1 246 ? 7.484 -31.688 -5.426 1 81.62 246 ALA A C 1
ATOM 1918 O O . ALA A 1 246 ? 8.188 -30.984 -6.156 1 81.62 246 ALA A O 1
ATOM 1919 N N . ALA A 1 247 ? 7.129 -32.875 -5.699 1 84.12 247 ALA A N 1
ATOM 1920 C CA . ALA A 1 247 ? 7.551 -33.5 -6.949 1 84.12 247 ALA A CA 1
ATOM 1921 C C . ALA A 1 247 ? 6.977 -32.75 -8.156 1 84.12 247 ALA A C 1
ATOM 1923 O O . ALA A 1 247 ? 7.691 -32.469 -9.109 1 84.12 247 ALA A O 1
ATOM 1924 N N . ASP A 1 248 ? 5.684 -32.438 -8.086 1 90.44 248 ASP A N 1
ATOM 1925 C CA . ASP A 1 248 ? 5.008 -31.766 -9.188 1 90.44 248 ASP A CA 1
ATOM 1926 C C . ASP A 1 248 ? 5.574 -30.359 -9.414 1 90.44 248 ASP A C 1
ATOM 1928 O O . ASP A 1 248 ? 5.824 -29.969 -10.547 1 90.44 248 ASP A O 1
ATOM 1932 N N . LEU A 1 249 ? 5.777 -29.656 -8.32 1 88.5 249 LEU A N 1
ATOM 1933 C CA . LEU A 1 249 ? 6.289 -28.281 -8.445 1 88.5 249 LEU A CA 1
ATOM 1934 C C . LEU A 1 249 ? 7.715 -28.297 -8.977 1 88.5 249 LEU A C 1
ATOM 1936 O O . LEU A 1 249 ? 8.094 -27.422 -9.766 1 88.5 249 LEU A O 1
ATOM 1940 N N . LYS A 1 250 ? 8.484 -29.219 -8.516 1 84.56 250 LYS A N 1
ATOM 1941 C CA . LYS A 1 250 ? 9.844 -29.312 -9.031 1 84.56 250 LYS A CA 1
ATOM 1942 C C . LYS A 1 250 ? 9.844 -29.562 -10.539 1 84.56 250 LYS A C 1
ATOM 1944 O O . LYS A 1 250 ? 10.562 -28.875 -11.273 1 84.56 250 LYS A O 1
ATOM 1949 N N . GLU A 1 251 ? 9 -30.422 -10.961 1 89.12 251 GLU A N 1
ATOM 1950 C CA . GLU A 1 251 ? 9 -30.859 -12.352 1 89.12 251 GLU A CA 1
ATOM 1951 C C . GLU A 1 251 ? 8.312 -29.844 -13.258 1 89.12 251 GLU A C 1
ATOM 1953 O O . GLU A 1 251 ? 8.828 -29.5 -14.32 1 89.12 251 GLU A O 1
ATOM 1958 N N . HIS A 1 252 ? 7.215 -29.328 -12.773 1 94.25 252 HIS A N 1
ATOM 1959 C CA . HIS A 1 252 ? 6.352 -28.594 -13.703 1 94.25 252 HIS A CA 1
ATOM 1960 C C . HIS A 1 252 ? 6.477 -27.094 -13.5 1 94.25 252 HIS A C 1
ATOM 1962 O O . HIS A 1 252 ? 6.035 -26.312 -14.352 1 94.25 252 HIS A O 1
ATOM 1968 N N . VAL A 1 253 ? 7.094 -26.656 -12.406 1 91.94 253 VAL A N 1
ATOM 1969 C CA . VAL A 1 253 ? 7.121 -25.234 -12.141 1 91.94 253 VAL A CA 1
ATOM 1970 C C . VAL A 1 253 ? 8.57 -24.75 -12.031 1 91.94 253 VAL A C 1
ATOM 1972 O O . VAL A 1 253 ? 9.008 -23.891 -12.797 1 91.94 253 VAL A O 1
ATOM 1975 N N . ILE A 1 254 ? 9.328 -25.375 -11.219 1 87 254 ILE A N 1
ATOM 1976 C CA . ILE A 1 254 ? 10.664 -24.875 -10.898 1 87 254 ILE A CA 1
ATOM 1977 C C . ILE A 1 254 ? 11.609 -25.156 -12.07 1 87 254 ILE A C 1
ATOM 1979 O O . ILE A 1 254 ? 12.258 -24.25 -12.578 1 87 254 ILE A O 1
ATOM 1983 N N . LYS A 1 255 ? 11.703 -26.328 -12.555 1 84.44 255 LYS A N 1
ATOM 1984 C CA . LYS A 1 255 ? 12.656 -26.719 -13.594 1 84.44 255 LYS A CA 1
ATOM 1985 C C . LYS A 1 255 ? 12.445 -25.906 -14.867 1 84.44 255 LYS A C 1
ATOM 1987 O O . LYS A 1 255 ? 13.414 -25.422 -15.461 1 84.44 255 LYS A O 1
ATOM 1992 N N . PRO A 1 256 ? 11.203 -25.719 -15.289 1 90.06 256 PRO A N 1
ATOM 1993 C CA . PRO A 1 256 ? 11 -24.969 -16.516 1 90.06 256 PRO A CA 1
ATOM 1994 C C . PRO A 1 256 ? 11.414 -23.5 -16.391 1 90.06 256 PRO A C 1
ATOM 1996 O O . PRO A 1 256 ? 11.734 -22.844 -17.391 1 90.06 256 PRO A O 1
ATOM 1999 N N . VAL A 1 257 ? 11.383 -23 -15.188 1 89.25 257 VAL A N 1
ATOM 2000 C CA . VAL A 1 257 ? 11.625 -21.562 -14.984 1 89.25 257 VAL A CA 1
ATOM 2001 C C . VAL A 1 257 ? 13.094 -21.344 -14.609 1 89.25 257 VAL A C 1
ATOM 2003 O O . VAL A 1 257 ? 13.719 -20.391 -15.078 1 89.25 257 VAL A O 1
ATOM 2006 N N . ILE A 1 258 ? 13.578 -22.203 -13.711 1 81.5 258 ILE A N 1
ATOM 2007 C CA . ILE A 1 258 ? 14.953 -22.078 -13.25 1 81.5 258 ILE A CA 1
ATOM 2008 C C . ILE A 1 258 ? 15.766 -23.281 -13.742 1 81.5 258 ILE A C 1
ATOM 2010 O O . ILE A 1 258 ? 15.758 -24.344 -13.117 1 81.5 258 ILE A O 1
ATOM 2014 N N . PRO A 1 259 ? 16.312 -23.141 -14.93 1 66.19 259 PRO A N 1
ATOM 2015 C CA . PRO A 1 259 ? 17.016 -24.328 -15.445 1 66.19 259 PRO A CA 1
ATOM 2016 C C . PRO A 1 259 ? 18.156 -24.781 -14.539 1 66.19 259 PRO A C 1
ATOM 2018 O O . PRO A 1 259 ? 18.781 -23.953 -13.859 1 66.19 259 PRO A O 1
ATOM 2021 N N . GLU A 1 260 ? 18.266 -26.062 -14.195 1 54.88 260 GLU A N 1
ATOM 2022 C CA . GLU A 1 260 ? 19.281 -26.703 -13.367 1 54.88 260 GLU A CA 1
ATOM 2023 C C . GLU A 1 260 ? 20.672 -26.438 -13.906 1 54.88 260 GLU A C 1
ATOM 2025 O O . GLU A 1 260 ? 21.016 -26.875 -15 1 54.88 260 GLU A O 1
ATOM 2030 N N . LYS A 1 261 ? 20.969 -25.391 -14.352 1 46.5 261 LYS A N 1
ATOM 2031 C CA . LYS A 1 261 ? 22.359 -25.391 -14.758 1 46.5 261 LYS A CA 1
ATOM 2032 C C . LYS A 1 261 ? 23.281 -25.609 -13.562 1 46.5 261 LYS A C 1
ATOM 2034 O O . LYS A 1 261 ? 22.969 -25.188 -12.453 1 46.5 261 LYS A O 1
ATOM 2039 N N . PRO A 1 262 ? 24.375 -26.25 -13.695 1 37.34 262 PRO A N 1
ATOM 2040 C CA . PRO A 1 262 ? 25.453 -26.453 -12.727 1 37.34 262 PRO A CA 1
ATOM 2041 C C . PRO A 1 262 ? 25.938 -25.156 -12.086 1 37.34 262 PRO A C 1
ATOM 2043 O O . PRO A 1 262 ? 26.172 -24.172 -12.781 1 37.34 262 PRO A O 1
ATOM 2046 N N . GLY A 1 263 ? 25.578 -24.828 -10.719 1 36.78 263 GLY A N 1
ATOM 2047 C CA . GLY A 1 263 ? 26.078 -23.781 -9.852 1 36.78 263 GLY A CA 1
ATOM 2048 C C . GLY A 1 263 ? 24.984 -22.875 -9.328 1 36.78 263 GLY A C 1
ATOM 2049 O O . GLY A 1 263 ? 25.219 -22.047 -8.438 1 36.78 263 GLY A O 1
ATOM 2050 N N . MET A 1 264 ? 24.016 -22.656 -10.133 1 37.12 264 MET A N 1
ATOM 2051 C CA . MET A 1 264 ? 23.156 -21.531 -9.734 1 37.12 264 MET A CA 1
ATOM 2052 C C . MET A 1 264 ? 22.203 -21.953 -8.633 1 37.12 264 MET A C 1
ATOM 2054 O O . MET A 1 264 ? 21.922 -21.188 -7.711 1 37.12 264 MET A O 1
ATOM 2058 N N . ILE A 1 265 ? 21.328 -22.984 -8.922 1 39.69 265 ILE A N 1
ATOM 2059 C CA . ILE A 1 265 ? 20.094 -23.078 -8.141 1 39.69 265 ILE A CA 1
ATOM 2060 C C . ILE A 1 265 ? 20.312 -24.016 -6.957 1 39.69 265 ILE A C 1
ATOM 2062 O O . ILE A 1 265 ? 20.609 -25.203 -7.141 1 39.69 265 ILE A O 1
ATOM 2066 N N . SER A 1 266 ? 20.953 -23.656 -5.953 1 37.28 266 SER A N 1
ATOM 2067 C CA . SER A 1 266 ? 20.688 -24.469 -4.77 1 37.28 266 SER A CA 1
ATOM 2068 C C . SER A 1 266 ? 19.234 -24.359 -4.332 1 37.28 266 SER A C 1
ATOM 2070 O O . SER A 1 266 ? 18.797 -23.297 -3.863 1 37.28 266 SER A O 1
ATOM 2072 N N . ILE A 1 267 ? 18.297 -24.922 -5.129 1 36.03 267 ILE A N 1
ATOM 2073 C CA . ILE A 1 267 ? 16.875 -24.8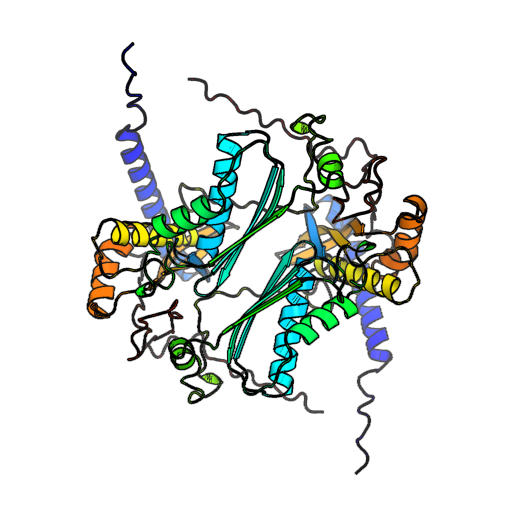75 -4.848 1 36.03 267 ILE A CA 1
ATOM 2074 C C . ILE A 1 267 ? 16.594 -25.5 -3.484 1 36.03 267 ILE A C 1
ATOM 2076 O O . ILE A 1 267 ? 16.812 -26.688 -3.285 1 36.03 267 ILE A O 1
ATOM 2080 N N . ASN A 1 268 ? 16.953 -24.969 -2.463 1 35 268 ASN A N 1
ATOM 2081 C CA . ASN A 1 268 ? 16.328 -25.469 -1.243 1 35 268 ASN A CA 1
ATOM 2082 C C . ASN A 1 268 ? 14.828 -25.203 -1.222 1 35 268 ASN A C 1
ATOM 2084 O O . ASN A 1 268 ? 14.406 -24.047 -1.093 1 35 268 ASN A O 1
ATOM 2088 N N . LEU A 1 269 ? 14.078 -25.969 -2.033 1 33.16 269 LEU A N 1
ATOM 2089 C CA . LEU A 1 269 ? 12.617 -25.906 -2.004 1 33.16 269 LEU A CA 1
ATOM 2090 C C . LEU A 1 269 ? 12.086 -26.281 -0.626 1 33.16 269 LEU A C 1
ATOM 2092 O O . LEU A 1 269 ? 12.352 -27.375 -0.134 1 33.16 269 LEU A O 1
ATOM 2096 N N . ASP A 1 270 ? 12.172 -25.5 0.31 1 32.47 270 ASP A N 1
ATOM 2097 C CA . ASP A 1 270 ? 11.531 -25.859 1.572 1 32.47 270 ASP A CA 1
ATOM 2098 C C . ASP A 1 270 ? 10.008 -25.781 1.456 1 32.47 270 ASP A C 1
ATOM 2100 O O . ASP A 1 270 ? 9.43 -24.703 1.505 1 32.47 270 ASP A O 1
ATOM 2104 N N . LEU A 1 271 ? 9.375 -26.766 0.774 1 31.48 271 LEU A N 1
ATOM 2105 C CA . LEU A 1 271 ? 7.926 -26.859 0.624 1 31.48 271 LEU A CA 1
ATOM 2106 C C . LEU A 1 271 ? 7.266 -27.234 1.943 1 31.48 271 LEU A C 1
ATOM 2108 O O . LEU A 1 271 ? 6.035 -27.312 2.031 1 31.48 271 LEU A O 1
ATOM 2112 N N . LYS A 1 272 ? 8.055 -27.781 2.936 1 31.8 272 LYS A N 1
ATOM 2113 C CA . LYS A 1 272 ? 7.449 -28.578 4 1 31.8 272 LYS A CA 1
ATOM 2114 C C . LYS A 1 272 ? 6.977 -27.688 5.148 1 31.8 272 LYS A C 1
ATOM 2116 O O . LYS A 1 272 ? 6.695 -28.188 6.242 1 31.8 272 LYS A O 1
ATOM 2121 N N . ARG A 1 273 ? 6.922 -26.5 5.039 1 33 273 ARG A N 1
ATOM 2122 C CA . ARG A 1 273 ? 6.688 -25.953 6.375 1 33 273 ARG A CA 1
ATOM 2123 C C . ARG A 1 273 ? 5.32 -26.375 6.906 1 33 273 ARG A C 1
ATOM 2125 O O . ARG A 1 273 ? 4.844 -25.844 7.902 1 33 273 ARG A O 1
ATOM 2132 N N . GLY A 1 274 ? 4.309 -26.859 6.102 1 29.55 274 GLY A N 1
ATOM 2133 C CA . GLY A 1 274 ? 3.141 -27.203 6.895 1 29.55 274 GLY A CA 1
ATOM 2134 C C . GLY A 1 274 ? 3.408 -28.312 7.895 1 29.55 274 GLY A C 1
ATOM 2135 O O . GLY A 1 274 ? 4.047 -29.312 7.566 1 29.55 274 GLY A O 1
ATOM 2136 N N . GLY A 1 275 ? 3.85 -28.047 9.016 1 30.42 275 GLY A N 1
ATOM 2137 C CA . GLY A 1 275 ? 3.684 -29.125 9.969 1 30.42 275 GLY A CA 1
ATOM 2138 C C . GLY A 1 275 ? 2.582 -30.094 9.586 1 30.42 275 GLY A C 1
ATOM 2139 O O . GLY A 1 275 ? 2.076 -30.062 8.461 1 30.42 275 GLY A O 1
ATOM 2140 N N . ASN A 1 276 ? 2.131 -31.125 10.492 1 31 276 ASN A N 1
ATOM 2141 C CA . ASN A 1 276 ? 1.027 -32.062 10.32 1 31 276 ASN A CA 1
ATOM 2142 C C . ASN A 1 276 ? -0.242 -31.344 9.859 1 31 276 ASN A C 1
ATOM 2144 O O . ASN A 1 276 ? -1.271 -31.984 9.633 1 31 276 ASN A O 1
ATOM 2148 N N . GLY A 1 277 ? -0.492 -30.062 10.117 1 30.16 277 GLY A N 1
ATOM 2149 C CA . GLY A 1 277 ? -1.793 -29.531 9.75 1 30.16 277 GLY A CA 1
ATOM 2150 C C . GLY A 1 277 ? -1.842 -29.016 8.32 1 30.16 277 GLY A C 1
ATOM 2151 O O . GLY A 1 277 ? -0.916 -28.344 7.863 1 30.16 277 GLY A O 1
ATOM 2152 N N . ARG A 1 278 ? -2.33 -29.734 7.41 1 31.44 278 ARG A N 1
ATOM 2153 C CA . ARG A 1 278 ? -2.641 -29.5 6.004 1 31.44 278 ARG A CA 1
ATOM 2154 C C . ARG A 1 278 ? -3.279 -28.125 5.812 1 31.44 278 ARG A C 1
ATOM 2156 O O . ARG A 1 278 ? -4.164 -27.734 6.578 1 31.44 278 ARG A O 1
ATOM 2163 N N . PHE A 1 279 ? -2.572 -27.172 5.383 1 34.84 279 PHE A N 1
ATOM 2164 C CA . PHE A 1 279 ? -3.119 -25.859 5.059 1 34.84 279 PHE A CA 1
ATOM 2165 C C . PHE A 1 279 ? -4.211 -25.984 4 1 34.84 279 PHE A C 1
ATOM 2167 O O . PHE A 1 279 ? -3.916 -26.078 2.809 1 34.84 279 PHE A O 1
ATOM 2174 N N . GLN A 1 280 ? -5.266 -26.562 4.262 1 33.31 280 GLN A N 1
ATOM 2175 C CA . GLN A 1 280 ? -6.387 -26.719 3.336 1 33.31 280 GLN A CA 1
ATOM 2176 C C . GLN A 1 280 ? -6.953 -25.359 2.926 1 33.31 280 GLN A C 1
ATOM 2178 O O . GLN A 1 280 ? -7.457 -25.203 1.812 1 33.31 280 GLN A O 1
ATOM 2183 N N . LYS A 1 281 ? -7.305 -24.438 3.922 1 30.23 281 LYS A N 1
ATOM 2184 C CA . LYS A 1 281 ? -8.008 -23.219 3.533 1 30.23 281 LYS A CA 1
ATOM 2185 C C . LYS A 1 281 ? -7.023 -22.125 3.129 1 30.23 281 LYS A C 1
ATOM 2187 O O . LYS A 1 281 ? -5.824 -22.375 2.986 1 30.23 281 LYS A O 1
ATOM 2192 N N . THR A 1 282 ? -7.176 -20.859 3.729 1 29.38 282 THR A N 1
ATOM 2193 C CA . THR A 1 282 ? -6.531 -19.641 3.248 1 29.38 282 THR A CA 1
ATOM 2194 C C . THR A 1 282 ? -5.012 -19.797 3.242 1 29.38 282 THR A C 1
ATOM 2196 O O . THR A 1 282 ? -4.48 -20.75 3.82 1 29.38 282 THR A O 1
ATOM 2199 N N . ALA A 1 283 ? -4.25 -18.562 2.979 1 30.33 283 ALA A N 1
ATOM 2200 C CA . ALA A 1 283 ? -2.885 -18.234 2.574 1 30.33 283 ALA A CA 1
ATOM 2201 C C . ALA A 1 283 ? -1.869 -18.828 3.551 1 30.33 283 ALA A C 1
ATOM 2203 O O . ALA A 1 283 ? -1.78 -18.391 4.699 1 30.33 283 ALA A O 1
ATOM 2204 N N . ALA A 1 284 ? -1.73 -20.062 3.605 1 28.36 284 ALA A N 1
ATOM 2205 C CA . ALA A 1 284 ? -0.803 -20.938 4.332 1 28.36 284 ALA A CA 1
ATOM 2206 C C . ALA A 1 284 ? 0.619 -20.375 4.273 1 28.36 284 ALA A C 1
ATOM 2208 O O . ALA A 1 284 ? 1.069 -19.922 3.225 1 28.36 284 ALA A O 1
ATOM 2209 N N . TYR A 1 285 ? 1.12 -19.797 5.406 1 29.17 285 TYR A N 1
ATOM 2210 C CA . TYR A 1 285 ? 2.459 -19.391 5.816 1 29.17 285 TYR A CA 1
ATOM 2211 C C . TYR A 1 285 ? 3.48 -20.469 5.508 1 29.17 285 TYR A C 1
ATOM 2213 O O . TYR A 1 285 ? 3.447 -21.547 6.105 1 29.17 285 TYR A O 1
ATOM 2221 N N . GLY A 1 286 ? 3.789 -20.672 4.395 1 28.78 286 GLY A N 1
ATOM 2222 C CA . GLY A 1 286 ? 4.684 -21.75 3.992 1 28.78 286 GLY A CA 1
ATOM 2223 C C . GLY A 1 286 ? 6.008 -21.719 4.73 1 28.78 286 GLY A C 1
ATOM 2224 O O . GLY A 1 286 ? 6.84 -20.844 4.504 1 28.78 286 GLY A O 1
ATOM 2225 N N . HIS A 1 287 ? 6.059 -21.844 6.164 1 27.72 287 HIS A N 1
ATOM 2226 C CA . HIS A 1 287 ? 7.344 -22 6.836 1 27.72 287 HIS A CA 1
ATOM 2227 C C . HIS A 1 287 ? 8.102 -23.203 6.281 1 27.72 287 HIS A C 1
ATOM 2229 O O . HIS A 1 287 ? 7.531 -24.297 6.125 1 27.72 287 HIS A O 1
ATOM 2235 N N . PHE A 1 288 ? 9.062 -22.969 5.355 1 28.56 288 PHE A N 1
ATOM 2236 C CA . PHE A 1 288 ? 9.938 -23.969 4.77 1 28.56 288 PHE A CA 1
ATOM 2237 C C . PHE A 1 288 ? 10.68 -24.734 5.852 1 28.56 288 PHE A C 1
ATOM 2239 O O . PHE A 1 288 ? 11.055 -24.172 6.883 1 28.56 288 PHE A O 1
ATOM 2246 N N . GLY A 1 289 ? 10.406 -26.016 6.098 1 27.42 289 GLY A N 1
ATOM 2247 C CA . GLY A 1 289 ? 11.07 -27 6.934 1 27.42 289 GLY A CA 1
ATOM 2248 C C . GLY A 1 289 ? 12.555 -27.125 6.648 1 27.42 289 GLY A C 1
ATOM 2249 O O . GLY A 1 289 ? 12.953 -27.594 5.586 1 27.42 289 GLY A O 1
ATOM 2250 N N . ARG A 1 290 ? 13.461 -26.016 6.863 1 28.38 290 ARG A N 1
ATOM 2251 C CA . ARG A 1 290 ? 14.883 -26.344 6.816 1 28.38 290 ARG A CA 1
ATOM 2252 C C . ARG A 1 290 ? 15.227 -27.453 7.805 1 28.38 290 ARG A C 1
ATOM 2254 O O . ARG A 1 290 ? 14.758 -27.438 8.945 1 28.38 290 ARG A O 1
ATOM 2261 N N . ASP A 1 291 ? 15.305 -28.594 7.363 1 27.98 291 ASP A N 1
ATOM 2262 C CA . ASP A 1 291 ? 15.891 -29.594 8.25 1 27.98 291 ASP A CA 1
ATOM 2263 C C . ASP A 1 291 ? 17.266 -29.156 8.734 1 27.98 291 ASP A C 1
ATOM 2265 O O . ASP A 1 291 ? 17.938 -29.891 9.469 1 27.98 291 ASP A O 1
ATOM 2269 N N . ASP A 1 292 ? 18.016 -28.406 7.82 1 29.77 292 ASP A N 1
ATOM 2270 C CA . ASP A 1 292 ? 19.344 -28.234 8.383 1 29.77 292 ASP A CA 1
ATOM 2271 C C . ASP A 1 292 ? 19.281 -27.516 9.734 1 29.77 292 ASP A C 1
ATOM 2273 O O . ASP A 1 292 ? 18.578 -26.5 9.875 1 29.77 292 ASP A O 1
ATOM 2277 N N . PRO A 1 293 ? 19.688 -28.188 10.727 1 30.34 293 PRO A N 1
ATOM 2278 C CA . PRO A 1 293 ? 19.828 -27.547 12.039 1 30.34 293 PRO A CA 1
ATOM 2279 C C . PRO A 1 293 ? 20.359 -26.109 11.945 1 30.34 293 PRO A C 1
ATOM 2281 O O . PRO A 1 293 ? 20.188 -25.328 12.875 1 30.34 293 PRO A O 1
ATOM 2284 N N . ASP A 1 294 ? 21.266 -25.969 10.969 1 25.44 294 ASP A N 1
ATOM 2285 C CA . ASP A 1 294 ? 22.062 -24.75 10.938 1 25.44 294 ASP A CA 1
ATOM 2286 C C . ASP A 1 294 ? 21.25 -23.594 10.352 1 25.44 294 ASP A C 1
ATOM 2288 O O . ASP A 1 294 ? 21.812 -22.578 9.93 1 25.44 294 ASP A O 1
ATOM 2292 N N . PHE A 1 295 ? 20.297 -23.812 9.797 1 29.23 295 PHE A N 1
ATOM 2293 C CA . PHE A 1 295 ? 19.734 -22.5 9.523 1 29.23 295 PHE A CA 1
ATOM 2294 C C . PHE A 1 295 ? 19.812 -21.609 10.758 1 29.23 295 PHE A C 1
ATOM 2296 O O . PHE A 1 295 ? 18.984 -21.734 11.672 1 29.23 295 PHE A O 1
ATOM 2303 N N . THR A 1 296 ? 20.938 -21.438 11.227 1 27.62 296 THR A N 1
ATOM 2304 C CA . THR A 1 296 ? 21.625 -20.703 12.273 1 27.62 296 THR A CA 1
ATOM 2305 C C . THR A 1 296 ? 21.219 -19.234 12.273 1 27.62 296 THR A C 1
ATOM 2307 O O . THR A 1 296 ? 21.422 -18.516 13.258 1 27.62 296 THR A O 1
ATOM 2310 N N . TRP A 1 297 ? 21.016 -18.703 11.016 1 27.36 297 TRP A N 1
ATOM 2311 C CA . TRP A 1 297 ? 21.094 -17.25 11.211 1 27.36 297 TRP A CA 1
ATOM 2312 C C . TRP A 1 297 ? 19.953 -16.75 12.078 1 27.36 297 TRP A C 1
ATOM 2314 O O . TRP A 1 297 ? 19.969 -15.617 12.547 1 27.36 297 TRP A O 1
ATOM 2324 N N . GLU A 1 298 ? 18.719 -17.328 11.766 1 29.05 298 GLU A N 1
ATOM 2325 C CA . GLU A 1 298 ? 17.766 -16.672 12.641 1 29.05 298 GLU A CA 1
ATOM 2326 C C . GLU A 1 298 ? 17.953 -17.109 14.094 1 29.05 298 GLU A C 1
ATOM 2328 O O . GLU A 1 298 ? 17.422 -18.141 14.5 1 29.05 298 GLU A O 1
ATOM 2333 N N . VAL A 1 299 ? 19.172 -17.328 14.414 1 27.33 299 VAL A N 1
ATOM 2334 C CA . VAL A 1 299 ? 19.219 -17.328 15.867 1 27.33 299 VAL A CA 1
ATOM 2335 C C . VAL A 1 299 ? 18.422 -16.141 16.406 1 27.33 299 VAL A C 1
ATOM 2337 O O . VAL A 1 299 ? 18.656 -14.992 16.031 1 27.33 299 VAL A O 1
ATOM 2340 N N . VAL A 1 300 ? 17.234 -16.422 16.609 1 26.88 300 VAL A N 1
ATOM 2341 C CA . VAL A 1 300 ? 16.594 -15.391 17.422 1 26.88 300 VAL A CA 1
ATOM 2342 C C . VAL A 1 300 ? 17.578 -14.859 18.469 1 26.88 300 VAL A C 1
ATOM 2344 O O . VAL A 1 300 ? 18.109 -15.625 19.266 1 26.88 300 VAL A O 1
ATOM 2347 N N . LYS A 1 301 ? 18.422 -13.984 18.016 1 28.86 301 LYS A N 1
ATOM 2348 C CA . LYS A 1 301 ? 19.125 -13.367 19.141 1 28.86 301 LYS A CA 1
ATOM 2349 C C . LYS A 1 301 ? 18.156 -12.875 20.203 1 28.86 301 LYS A C 1
ATOM 2351 O O . LYS A 1 301 ? 17.141 -12.25 19.891 1 28.86 301 LYS A O 1
ATOM 2356 N N . PRO A 1 302 ? 18.172 -13.562 21.219 1 27.52 302 PRO A N 1
ATOM 2357 C CA . PRO A 1 302 ? 17.359 -13 22.297 1 27.52 302 PRO A CA 1
ATOM 2358 C C . PRO A 1 302 ? 17.484 -11.484 22.406 1 27.52 302 PRO A C 1
ATOM 2360 O O . PRO A 1 302 ? 18.594 -10.945 22.297 1 27.52 302 PRO A O 1
ATOM 2363 N N . LEU A 1 303 ? 16.547 -10.852 21.875 1 26.92 303 LEU A N 1
ATOM 2364 C CA . LEU A 1 303 ? 16.609 -9.438 22.25 1 26.92 303 LEU A CA 1
ATOM 2365 C C . LEU A 1 303 ? 16.906 -9.281 23.734 1 26.92 303 LEU A C 1
ATOM 2367 O O . LEU A 1 303 ? 16.156 -9.75 24.578 1 26.92 303 LEU A O 1
ATOM 2371 N N . LYS A 1 304 ? 18.125 -9.492 24.047 1 27 304 LYS A N 1
ATOM 2372 C CA . LYS A 1 304 ? 18.438 -9.102 25.406 1 27 304 LYS A CA 1
ATOM 2373 C C . LYS A 1 304 ? 18.031 -7.652 25.672 1 27 304 LYS A C 1
ATOM 2375 O O . LYS A 1 304 ? 18.469 -6.742 24.969 1 27 304 LYS A O 1
ATOM 2380 N N . TRP A 1 305 ? 16.75 -7.5 26.031 1 27.41 305 TRP A N 1
ATOM 2381 C CA . TRP A 1 305 ? 16.391 -6.203 26.594 1 27.41 305 TRP A CA 1
ATOM 2382 C C . TRP A 1 305 ? 17.328 -5.836 27.734 1 27.41 305 TRP A C 1
ATOM 2384 O O . TRP A 1 305 ? 17.453 -6.586 28.703 1 27.41 305 TRP A O 1
ATOM 2394 N N . GLU A 1 306 ? 18.516 -5.473 27.391 1 27.92 306 GLU A N 1
ATOM 2395 C CA . GLU A 1 306 ? 19.25 -4.934 28.531 1 27.92 306 GLU A CA 1
ATOM 2396 C C . GLU A 1 306 ? 18.438 -3.885 29.281 1 27.92 306 GLU A C 1
ATOM 2398 O O . GLU A 1 306 ? 17.891 -2.957 28.672 1 27.92 306 GLU A O 1
ATOM 2403 N N . LYS A 1 307 ? 17.844 -4.301 30.406 1 28.94 307 LYS A N 1
ATOM 2404 C CA . LYS A 1 307 ? 17.391 -3.352 31.406 1 28.94 307 LYS A CA 1
ATOM 2405 C C . LYS A 1 307 ? 18.391 -2.209 31.578 1 28.94 307 LYS A C 1
ATOM 2407 O O . LYS A 1 307 ? 19.578 -2.445 31.797 1 28.94 307 LYS A O 1
ATOM 2412 N N . SER A 1 308 ? 18.219 -1.161 30.812 1 26.16 308 SER A N 1
ATOM 2413 C CA . SER A 1 308 ? 18.984 -0.06 31.391 1 26.16 308 SER A CA 1
ATOM 2414 C C . SER A 1 308 ? 18.938 -0.108 32.906 1 26.16 308 SER A C 1
ATOM 2416 O O . SER A 1 308 ? 17.859 -0.279 33.5 1 26.16 308 SER A O 1
ATOM 2418 N N . ASN A 1 309 ? 19.828 -0.737 33.469 1 26.33 309 ASN A N 1
ATOM 2419 C CA . ASN A 1 309 ? 20.094 -0.509 34.906 1 26.33 309 ASN A CA 1
ATOM 2420 C C . ASN A 1 309 ? 19.797 0.931 35.312 1 26.33 309 ASN A C 1
ATOM 2422 O O . ASN A 1 309 ? 20.391 1.868 34.781 1 26.33 309 ASN A O 1
ATOM 2426 N N . THR A 1 310 ? 18.531 1.287 35.75 1 21.73 310 THR A N 1
ATOM 2427 C CA . THR A 1 310 ? 18.609 2.264 36.812 1 21.73 310 THR A CA 1
ATOM 2428 C C . THR A 1 310 ? 19.297 1.668 38.031 1 21.73 310 THR A C 1
ATOM 2430 O O . THR A 1 310 ? 19.094 0.492 38.344 1 21.73 310 THR A O 1
ATOM 2433 N N . MET B 1 1 ? 1.303 7.992 49.875 1 23.5 1 MET B N 1
ATOM 2434 C CA . MET B 1 1 ? 2.547 7.707 49.156 1 23.5 1 MET B CA 1
ATOM 2435 C C . MET B 1 1 ? 2.695 8.609 47.938 1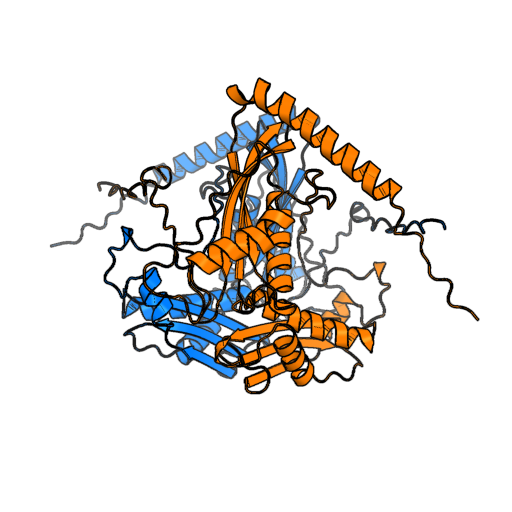 23.5 1 MET B C 1
ATOM 2437 O O . MET B 1 1 ? 1.814 8.641 47.062 1 23.5 1 MET B O 1
ATOM 2441 N N . GLU B 1 2 ? 3.477 9.727 48.031 1 20.89 2 GLU B N 1
ATOM 2442 C CA . GLU B 1 2 ? 3.779 10.875 47.188 1 20.89 2 GLU B CA 1
ATOM 2443 C C . GLU B 1 2 ? 4.469 10.453 45.906 1 20.89 2 GLU B C 1
ATOM 2445 O O . GLU B 1 2 ? 5.438 9.688 45.938 1 20.89 2 GLU B O 1
ATOM 2450 N N . ARG B 1 3 ? 3.711 10.422 44.781 1 24.27 3 ARG B N 1
ATOM 2451 C CA . ARG B 1 3 ? 4.082 10.078 43.406 1 24.27 3 ARG B CA 1
ATOM 2452 C C . ARG B 1 3 ? 5.324 10.852 42.969 1 24.27 3 ARG B C 1
ATOM 2454 O O . ARG B 1 3 ? 5.301 12.078 42.906 1 24.27 3 ARG B O 1
ATOM 2461 N N . ARG B 1 4 ? 6.574 10.297 43.281 1 25.84 4 ARG B N 1
ATOM 2462 C CA . ARG B 1 4 ? 7.84 10.914 42.906 1 25.84 4 ARG B CA 1
ATOM 2463 C C . ARG B 1 4 ? 7.832 11.312 41.438 1 25.84 4 ARG B C 1
ATOM 2465 O O . ARG B 1 4 ? 7.484 10.508 40.562 1 25.84 4 ARG B O 1
ATOM 2472 N N . GLU B 1 5 ? 7.625 12.594 41.031 1 26.36 5 GLU B N 1
ATOM 2473 C CA . GLU B 1 5 ? 7.699 13.414 39.812 1 26.36 5 GLU B CA 1
ATOM 2474 C C . GLU B 1 5 ? 9 13.156 39.062 1 26.36 5 GLU B C 1
ATOM 2476 O O . GLU B 1 5 ? 10.086 13.383 39.594 1 26.36 5 GLU B O 1
ATOM 2481 N N . ASP B 1 6 ? 9.156 11.953 38.5 1 26.41 6 ASP B N 1
ATOM 2482 C CA . ASP B 1 6 ? 10.398 11.633 37.781 1 26.41 6 ASP B CA 1
ATOM 2483 C C . ASP B 1 6 ? 10.781 12.727 36.812 1 26.41 6 ASP B C 1
ATOM 2485 O O . ASP B 1 6 ? 10.094 12.93 35.781 1 26.41 6 ASP B O 1
ATOM 2489 N N . HIS B 1 7 ? 11.367 13.945 37.188 1 29.22 7 HIS B N 1
ATOM 2490 C CA . HIS B 1 7 ? 11.961 15.195 36.719 1 29.22 7 HIS B CA 1
ATOM 2491 C C . HIS B 1 7 ? 13.117 14.93 35.781 1 29.22 7 HIS B C 1
ATOM 2493 O O . HIS B 1 7 ? 13.844 15.852 35.406 1 29.22 7 HIS B O 1
ATOM 2499 N N . THR B 1 8 ? 13.617 13.734 35.688 1 31.72 8 THR B N 1
ATOM 2500 C CA . THR B 1 8 ? 14.984 13.641 35.188 1 31.72 8 THR B CA 1
ATOM 2501 C C . THR B 1 8 ? 15.062 14.008 33.719 1 31.72 8 THR B C 1
ATOM 2503 O O . THR B 1 8 ? 16.156 14.188 33.188 1 31.72 8 THR B O 1
ATOM 2506 N N . MET B 1 9 ? 14.07 13.867 33.062 1 32.53 9 MET B N 1
ATOM 2507 C CA . MET B 1 9 ? 14.344 13.789 31.641 1 32.53 9 MET B CA 1
ATOM 2508 C C . MET B 1 9 ? 14.617 15.18 31.062 1 32.53 9 MET B C 1
ATOM 2510 O O . MET B 1 9 ? 14.844 15.328 29.859 1 32.53 9 MET B O 1
ATOM 2514 N N . TYR B 1 10 ? 14.258 16.266 31.875 1 34 10 TYR B N 1
ATOM 2515 C CA . TYR B 1 10 ? 14.438 17.609 31.328 1 34 10 TYR B CA 1
ATOM 2516 C C . TYR B 1 10 ? 15.852 18.109 31.562 1 34 10 TYR B C 1
ATOM 2518 O O . TYR B 1 10 ? 16.078 19 32.406 1 34 10 TYR B O 1
ATOM 2526 N N . ASP B 1 11 ? 16.859 17.234 31.547 1 32.72 11 ASP B N 1
ATOM 2527 C CA . ASP B 1 11 ? 18.125 17.906 31.875 1 32.72 11 ASP B CA 1
ATOM 2528 C C . ASP B 1 11 ? 18.5 18.922 30.812 1 32.72 11 ASP B C 1
ATOM 2530 O O . ASP B 1 11 ? 18.594 18.594 29.625 1 32.72 11 ASP B O 1
ATOM 2534 N N . PRO B 1 12 ? 18.406 20.172 31.016 1 42.25 12 PRO B N 1
ATOM 2535 C CA . PRO B 1 12 ? 18.75 21.312 30.172 1 42.25 12 PRO B CA 1
ATOM 2536 C C . PRO B 1 12 ? 20.125 21.172 29.531 1 42.25 12 PRO B C 1
ATOM 2538 O O . PRO B 1 12 ? 20.359 21.688 28.422 1 42.25 12 PRO B O 1
ATOM 2541 N N . HIS B 1 13 ? 21.016 20.531 30.219 1 37.94 13 HIS B N 1
ATOM 2542 C CA . HIS B 1 13 ? 22.391 20.375 29.719 1 37.94 13 HIS B CA 1
ATOM 2543 C C . HIS B 1 13 ? 22.438 19.438 28.531 1 37.94 13 HIS B C 1
ATOM 2545 O O . HIS B 1 13 ? 23.266 19.594 27.641 1 37.94 13 HIS B O 1
ATOM 2551 N N . ARG B 1 14 ? 21.531 18.406 28.562 1 35.22 14 ARG B N 1
ATOM 2552 C CA . ARG B 1 14 ? 21.547 17.516 27.406 1 35.22 14 ARG B CA 1
ATOM 2553 C C . ARG B 1 14 ? 20.938 18.188 26.188 1 35.22 14 ARG B C 1
ATOM 2555 O O . ARG B 1 14 ? 21.359 17.938 25.047 1 35.22 14 ARG B O 1
ATOM 2562 N N . LYS B 1 15 ? 20.078 19.125 26.375 1 36.62 15 LYS B N 1
ATOM 2563 C CA . LYS B 1 15 ? 19.547 19.906 25.266 1 36.62 15 LYS B CA 1
ATOM 2564 C C . LYS B 1 15 ? 20.609 20.859 24.719 1 36.62 15 LYS B C 1
ATOM 2566 O O . LYS B 1 15 ? 20.766 20.969 23.5 1 36.62 15 LYS B O 1
ATOM 2571 N N . ALA B 1 16 ? 21.312 21.453 25.578 1 39.16 16 ALA B N 1
ATOM 2572 C CA . ALA B 1 16 ? 22.359 22.375 25.156 1 39.16 16 ALA B CA 1
ATOM 2573 C C . ALA B 1 16 ? 23.5 21.641 24.453 1 39.16 16 ALA B C 1
ATOM 2575 O O . ALA B 1 16 ? 24.016 22.109 23.438 1 39.16 16 ALA B O 1
ATOM 2576 N N . ALA B 1 17 ? 23.891 20.453 25 1 34.81 17 ALA B N 1
ATOM 2577 C CA . ALA B 1 17 ? 24.953 19.656 24.375 1 34.81 17 ALA B CA 1
ATOM 2578 C C . ALA B 1 17 ? 24.516 19.125 23.016 1 34.81 17 ALA B C 1
ATOM 2580 O O . ALA B 1 17 ? 25.281 19.125 22.062 1 34.81 17 ALA B O 1
ATOM 2581 N N . MET B 1 18 ? 23.297 18.812 22.891 1 35.47 18 MET B N 1
ATOM 2582 C CA . MET B 1 18 ? 22.797 18.359 21.594 1 35.47 18 MET B CA 1
ATOM 2583 C C . MET B 1 18 ? 22.672 19.516 20.609 1 35.47 18 MET B C 1
ATOM 2585 O O . MET B 1 18 ? 22.844 19.344 19.406 1 35.47 18 MET B O 1
ATOM 2589 N N . ASP B 1 19 ? 22.484 20.703 21.125 1 38.16 19 ASP B N 1
ATOM 2590 C CA . ASP B 1 19 ? 22.5 21.922 20.328 1 38.16 19 ASP B CA 1
ATOM 2591 C C . ASP B 1 19 ? 23.906 22.219 19.812 1 38.16 19 ASP B C 1
ATOM 2593 O O . ASP B 1 19 ? 24.078 22.625 18.672 1 38.16 19 ASP B O 1
ATOM 2597 N N . ILE B 1 20 ? 24.922 22.109 20.719 1 37.78 20 ILE B N 1
ATOM 2598 C CA . ILE B 1 20 ? 26.312 22.375 20.344 1 37.78 20 ILE B CA 1
ATOM 2599 C C . ILE B 1 20 ? 26.781 21.328 19.328 1 37.78 20 ILE B C 1
ATOM 2601 O O . ILE B 1 20 ? 27.422 21.656 18.328 1 37.78 20 ILE B O 1
ATOM 2605 N N . VAL B 1 21 ? 26.438 20.062 19.562 1 33.56 21 VAL B N 1
ATOM 2606 C CA . VAL B 1 21 ? 26.844 19.047 18.594 1 33.56 21 VAL B CA 1
ATOM 2607 C C . VAL B 1 21 ? 26.109 19.25 17.281 1 33.56 21 VAL B C 1
ATOM 2609 O O . VAL B 1 21 ? 26.703 19.141 16.203 1 33.56 21 VAL B O 1
ATOM 2612 N N . ARG B 1 22 ? 24.922 19.828 17.344 1 34.72 22 ARG B N 1
ATOM 2613 C CA . ARG B 1 22 ? 24.172 20.125 16.125 1 34.72 22 ARG B CA 1
ATOM 2614 C C . ARG B 1 22 ? 24.781 21.312 15.391 1 34.72 22 ARG B C 1
ATOM 2616 O O . ARG B 1 22 ? 24.906 21.281 14.164 1 34.72 22 ARG B O 1
ATOM 2623 N N . GLN B 1 23 ? 25.234 22.281 16.156 1 38.91 23 GLN B N 1
ATOM 2624 C CA . GLN B 1 23 ? 25.875 23.438 15.547 1 38.91 23 GLN B CA 1
ATOM 2625 C C . GLN B 1 23 ? 27.234 23.062 14.977 1 38.91 23 GLN B C 1
ATOM 2627 O O . GLN B 1 23 ? 27.578 23.469 13.867 1 38.91 23 GLN B O 1
ATOM 2632 N N . GLU B 1 24 ? 28.016 22.344 15.703 1 36.41 24 GLU B N 1
ATOM 2633 C CA . GLU B 1 24 ? 29.359 21.969 15.242 1 36.41 24 GLU B CA 1
ATOM 2634 C C . GLU B 1 24 ? 29.281 21.016 14.055 1 36.41 24 GLU B C 1
ATOM 2636 O O . GLU B 1 24 ? 30.062 21.141 13.102 1 36.41 24 GLU B O 1
ATOM 2641 N N . ILE B 1 25 ? 28.375 20.094 14.07 1 35.53 25 ILE B N 1
ATOM 2642 C CA . ILE B 1 25 ? 28.234 19.219 12.898 1 35.53 25 ILE B CA 1
ATOM 2643 C C . ILE B 1 25 ? 27.719 20.047 11.711 1 35.53 25 ILE B C 1
ATOM 2645 O O . ILE B 1 25 ? 28.219 19.891 10.594 1 35.53 25 ILE B O 1
ATOM 2649 N N . THR B 1 26 ? 26.922 21.094 12.039 1 35.97 26 THR B N 1
ATOM 2650 C CA . THR B 1 26 ? 26.453 21.953 10.961 1 35.97 26 THR B CA 1
ATOM 2651 C C . THR B 1 26 ? 27.609 22.781 10.414 1 35.97 26 THR B C 1
ATOM 2653 O O . THR B 1 26 ? 27.75 22.938 9.195 1 35.97 26 THR B O 1
ATOM 2656 N N . ASP B 1 27 ? 28.391 23.328 11.359 1 41.31 27 ASP B N 1
ATOM 2657 C CA . ASP B 1 27 ? 29.5 24.172 10.914 1 41.31 27 ASP B CA 1
ATOM 2658 C C . ASP B 1 27 ? 30.547 23.359 10.156 1 41.31 27 ASP B C 1
ATOM 2660 O O . ASP B 1 27 ? 31.062 23.797 9.133 1 41.31 27 ASP B O 1
ATOM 2664 N N . GLN B 1 28 ? 30.953 22.203 10.656 1 36.78 28 GLN B N 1
ATOM 2665 C CA . GLN B 1 28 ? 31.969 21.391 9.984 1 36.78 28 GLN B CA 1
ATOM 2666 C C . GLN B 1 28 ? 31.422 20.828 8.672 1 36.78 28 GLN B C 1
ATOM 2668 O O . GLN B 1 28 ? 32.125 20.766 7.668 1 36.78 28 GLN B O 1
ATOM 2673 N N . ILE B 1 29 ? 30.188 20.469 8.586 1 37.62 29 ILE B N 1
ATOM 2674 C CA . ILE B 1 29 ? 29.625 20 7.324 1 37.62 29 ILE B CA 1
ATOM 2675 C C . ILE B 1 29 ? 29.562 21.141 6.324 1 37.62 29 ILE B C 1
ATOM 2677 O O . ILE B 1 29 ? 29.922 20.984 5.16 1 37.62 29 ILE B O 1
ATOM 2681 N N . TRP B 1 30 ? 29.25 22.375 6.863 1 36.78 30 TRP B N 1
ATOM 2682 C CA . TRP B 1 30 ? 29.141 23.516 5.949 1 36.78 30 TRP B CA 1
ATOM 2683 C C . TRP B 1 30 ? 30.5 23.844 5.336 1 36.78 30 TRP B C 1
ATOM 2685 O O . TRP B 1 30 ? 30.609 24.062 4.129 1 36.78 30 TRP B O 1
ATOM 2695 N N . GLU B 1 31 ? 31.5 24.047 6.145 1 40.03 31 GLU B N 1
ATOM 2696 C CA . GLU B 1 31 ? 32.812 24.406 5.617 1 40.03 31 GLU B CA 1
ATOM 2697 C C . GLU B 1 31 ? 33.344 23.312 4.68 1 40.03 31 GLU B C 1
ATOM 2699 O O . GLU B 1 31 ? 33.906 23.609 3.635 1 40.03 31 GLU B O 1
ATOM 2704 N N . SER B 1 32 ? 33.156 22.094 5.016 1 37.12 32 SER B N 1
ATOM 2705 C CA . SER B 1 32 ? 33.625 21.016 4.137 1 37.12 32 SER B CA 1
ATOM 2706 C C . SER B 1 32 ? 32.75 20.938 2.881 1 37.12 32 SER B C 1
ATOM 2708 O O . SER B 1 32 ? 33.25 20.609 1.803 1 37.12 32 SER B O 1
ATOM 2710 N N . VAL B 1 33 ? 31.438 21.312 2.91 1 37.06 33 VAL B N 1
ATOM 2711 C CA . VAL B 1 33 ? 30.547 21.312 1.746 1 37.06 33 VAL B CA 1
ATOM 2712 C C . VAL B 1 33 ? 30.938 22.453 0.799 1 37.06 33 VAL B C 1
ATOM 2714 O O . VAL B 1 33 ? 30.969 22.266 -0.42 1 37.06 33 VAL B O 1
ATOM 2717 N N . GLN B 1 34 ? 31.141 23.656 1.22 1 37.94 34 GLN B N 1
ATOM 2718 C CA . GLN B 1 34 ? 31.516 24.75 0.324 1 37.94 34 GLN B CA 1
ATOM 2719 C C . GLN B 1 34 ? 32.812 24.453 -0.414 1 37.94 34 GLN B C 1
ATOM 2721 O O . GLN B 1 34 ? 32.969 24.781 -1.59 1 37.94 34 GLN B O 1
ATOM 2726 N N . ARG B 1 35 ? 33.844 24.141 0.31 1 39.66 35 ARG B N 1
ATOM 2727 C CA . ARG B 1 35 ? 35.125 23.969 -0.377 1 39.66 35 ARG B CA 1
ATOM 2728 C C . ARG B 1 35 ? 35.031 22.844 -1.407 1 39.66 35 ARG B C 1
ATOM 2730 O O . ARG B 1 35 ? 35.562 22.969 -2.518 1 39.66 35 ARG B O 1
ATOM 2737 N N . ASN B 1 36 ? 34.562 21.578 -1.037 1 37.34 36 ASN B N 1
ATOM 2738 C CA . ASN B 1 36 ? 34.562 20.391 -1.889 1 37.34 36 ASN B CA 1
ATOM 2739 C C . ASN B 1 36 ? 33.312 20.344 -2.773 1 37.34 36 ASN B C 1
ATOM 2741 O O . ASN B 1 36 ? 33.094 19.344 -3.475 1 37.34 36 ASN B O 1
ATOM 2745 N N . ALA B 1 37 ? 32.344 21.203 -2.703 1 40.06 37 ALA B N 1
ATOM 2746 C CA . ALA B 1 37 ? 31.125 21.281 -3.494 1 40.06 37 ALA B CA 1
ATOM 2747 C C . ALA B 1 37 ? 31.438 21.5 -4.973 1 40.06 37 ALA B C 1
ATOM 2749 O O . ALA B 1 37 ? 30.656 21.109 -5.844 1 40.06 37 ALA B O 1
ATOM 2750 N N . GLU B 1 38 ? 32.344 22.266 -5.305 1 44.91 38 GLU B N 1
ATOM 2751 C CA . GLU B 1 38 ? 32.562 22.5 -6.727 1 44.91 38 GLU B CA 1
ATOM 2752 C C . GLU B 1 38 ? 32.75 21.172 -7.473 1 44.91 38 GLU B C 1
ATOM 2754 O O . GLU B 1 38 ? 32.344 21.062 -8.633 1 44.91 38 GLU B O 1
ATOM 2759 N N . GLU B 1 39 ? 33.469 20.156 -6.875 1 52.5 39 GLU B N 1
ATOM 2760 C CA . GLU B 1 39 ? 33.781 18.938 -7.629 1 52.5 39 GLU B CA 1
ATOM 2761 C C . GLU B 1 39 ? 32.844 17.797 -7.254 1 52.5 39 GLU B C 1
ATOM 2763 O O . GLU B 1 39 ? 32.938 16.703 -7.832 1 52.5 39 GLU B O 1
ATOM 2768 N N . MET B 1 40 ? 32.062 17.969 -6.164 1 63.34 40 MET B N 1
ATOM 2769 C CA . MET B 1 40 ? 31.375 16.734 -5.793 1 63.34 40 MET B CA 1
ATOM 2770 C C . MET B 1 40 ? 30 16.672 -6.457 1 63.34 40 MET B C 1
ATOM 2772 O O . MET B 1 40 ? 29.266 17.656 -6.488 1 63.34 40 MET B O 1
ATOM 2776 N N . GLU B 1 41 ? 29.734 15.797 -7.27 1 83.06 41 GLU B N 1
ATOM 2777 C CA . GLU B 1 41 ? 28.469 15.523 -7.938 1 83.06 41 GLU B CA 1
ATOM 2778 C C . GLU B 1 41 ? 27.328 15.375 -6.93 1 83.06 41 GLU B C 1
ATOM 2780 O O . GLU B 1 41 ? 27.438 14.586 -5.984 1 83.06 41 GLU B O 1
ATOM 2785 N N . THR B 1 42 ? 26.422 16.391 -6.871 1 83.12 42 THR B N 1
ATOM 2786 C CA . THR B 1 42 ? 25.281 16.359 -5.973 1 83.12 42 THR B CA 1
ATOM 2787 C C . THR B 1 42 ? 24.031 15.859 -6.703 1 83.12 42 THR B C 1
ATOM 2789 O O . THR B 1 42 ? 24.047 15.703 -7.926 1 83.12 42 THR B O 1
ATOM 2792 N N . PHE B 1 43 ? 23 15.383 -5.871 1 85.88 43 PHE B N 1
ATOM 2793 C CA . PHE B 1 43 ? 21.703 14.984 -6.41 1 85.88 43 PHE B CA 1
ATOM 2794 C C . PHE B 1 43 ? 20.578 15.391 -5.473 1 85.88 43 PHE B C 1
ATOM 2796 O O . PHE B 1 43 ? 20.812 15.695 -4.305 1 85.88 43 PHE B O 1
ATOM 2803 N N . LEU B 1 44 ? 19.422 15.461 -5.988 1 84.62 44 LEU B N 1
ATOM 2804 C CA . LEU B 1 44 ? 18.219 15.82 -5.23 1 84.62 44 LEU B CA 1
ATOM 2805 C C . LEU B 1 44 ? 17.422 14.578 -4.871 1 84.62 44 LEU B C 1
ATOM 2807 O O . LEU B 1 44 ? 17.297 13.648 -5.672 1 84.62 44 LEU B O 1
ATOM 2811 N N . PHE B 1 45 ? 16.984 14.586 -3.586 1 89.12 45 PHE B N 1
ATOM 2812 C CA . PHE B 1 45 ? 16.094 13.523 -3.143 1 89.12 45 PHE B CA 1
ATOM 2813 C C . PHE B 1 45 ? 14.898 14.094 -2.389 1 89.12 45 PHE B C 1
ATOM 2815 O O . PHE B 1 45 ? 15.062 14.953 -1.524 1 89.12 45 PHE B O 1
ATOM 2822 N N . THR B 1 46 ? 13.664 13.562 -2.805 1 89.56 46 THR B N 1
ATOM 2823 C CA . THR B 1 46 ? 12.422 14.078 -2.24 1 89.56 46 THR B CA 1
ATOM 2824 C C . THR B 1 46 ? 11.75 13.031 -1.359 1 89.56 46 THR B C 1
ATOM 2826 O O . THR B 1 46 ? 11.727 11.844 -1.705 1 89.56 46 THR B O 1
ATOM 2829 N N . SER B 1 47 ? 11.297 13.508 -0.208 1 92.25 47 SER B N 1
ATOM 2830 C CA . SER B 1 47 ? 10.422 12.703 0.642 1 92.25 47 SER B CA 1
ATOM 2831 C C . SER B 1 47 ? 9.07 13.383 0.837 1 92.25 47 SER B C 1
ATOM 2833 O O . SER B 1 47 ? 8.961 14.609 0.756 1 92.25 47 SER B O 1
ATOM 2835 N N . GLU B 1 48 ? 8.172 12.539 1.071 1 92.06 48 GLU B N 1
ATOM 2836 C CA . GLU B 1 48 ? 6.805 13.023 1.247 1 92.06 48 GLU B CA 1
ATOM 2837 C C . GLU B 1 48 ? 6.172 12.453 2.512 1 92.06 48 GLU B C 1
ATOM 2839 O O . GLU B 1 48 ? 6.547 11.367 2.967 1 92.06 48 GLU B O 1
ATOM 2844 N N . SER B 1 49 ? 5.305 13.211 3.086 1 93.12 49 SER B N 1
ATOM 2845 C CA . SER B 1 49 ? 4.461 12.773 4.191 1 93.12 49 SER B CA 1
ATOM 2846 C C . SER B 1 49 ? 3.039 13.312 4.051 1 93.12 49 SER B C 1
ATOM 2848 O O . SER B 1 49 ? 2.822 14.344 3.41 1 93.12 49 SER B O 1
ATOM 2850 N N . VAL B 1 50 ? 2.135 12.547 4.516 1 92.06 50 VAL B N 1
ATOM 2851 C CA . VAL B 1 50 ? 0.744 12.984 4.48 1 92.06 50 VAL B CA 1
ATOM 2852 C C . VAL B 1 50 ? 0.233 13.203 5.902 1 92.06 50 VAL B C 1
ATOM 2854 O O . VAL B 1 50 ? 0.71 12.562 6.844 1 92.06 50 VAL B O 1
ATOM 2857 N N . ASN B 1 51 ? -0.698 14.148 6.008 1 93.06 51 ASN B N 1
ATOM 2858 C CA . ASN B 1 51 ? -1.213 14.508 7.324 1 93.06 51 ASN B CA 1
ATOM 2859 C C . ASN B 1 51 ? -2.24 13.492 7.82 1 93.06 51 ASN B C 1
ATOM 2861 O O . ASN B 1 51 ? -2.631 12.586 7.082 1 93.06 51 ASN B O 1
ATOM 2865 N N . GLU B 1 52 ? -2.682 13.719 9.023 1 94.62 52 GLU B N 1
ATOM 2866 C CA . GLU B 1 52 ? -3.559 12.773 9.711 1 94.62 52 GLU B CA 1
ATOM 2867 C C . GLU B 1 52 ? -4.91 12.672 9.016 1 94.62 52 GLU B C 1
ATOM 2869 O O . GLU B 1 52 ? -5.598 11.656 9.125 1 94.62 52 GLU B O 1
ATOM 2874 N N . GLY B 1 53 ? -5.27 13.703 8.273 1 93.06 53 GLY B N 1
ATOM 2875 C CA . GLY B 1 53 ? -6.574 13.695 7.633 1 93.06 53 GLY B CA 1
ATOM 2876 C C . GLY B 1 53 ? -6.562 13.055 6.258 1 93.06 53 GLY B C 1
ATOM 2877 O O . GLY B 1 53 ? -7.613 12.891 5.633 1 93.06 53 GLY B O 1
ATOM 2878 N N . HIS B 1 54 ? -5.348 12.773 5.812 1 90.62 54 HIS B N 1
ATOM 2879 C CA . HIS B 1 54 ? -5.281 12.031 4.559 1 90.62 54 HIS B CA 1
ATOM 2880 C C . HIS B 1 54 ? -5.988 10.688 4.672 1 90.62 54 HIS B C 1
ATOM 2882 O O . HIS B 1 54 ? -5.863 10 5.688 1 90.62 54 HIS B O 1
ATOM 2888 N N . PRO B 1 55 ? -6.699 10.234 3.58 1 90.88 55 PRO B N 1
ATOM 2889 C CA . PRO B 1 55 ? -7.477 9 3.678 1 90.88 55 PRO B CA 1
ATOM 2890 C C . PRO B 1 55 ? -6.617 7.793 4.059 1 90.88 55 PRO B C 1
ATOM 2892 O O . PRO B 1 55 ? -7.062 6.926 4.812 1 90.88 55 PRO B O 1
ATOM 2895 N N . ASP B 1 56 ? -5.426 7.727 3.5 1 89.75 56 ASP B N 1
ATOM 2896 C CA . ASP B 1 56 ? -4.531 6.637 3.873 1 89.75 56 ASP B CA 1
ATOM 2897 C C . ASP B 1 56 ? -4.262 6.633 5.375 1 89.75 56 ASP B C 1
ATOM 2899 O O . ASP B 1 56 ? -4.293 5.582 6.016 1 89.75 56 ASP B O 1
ATOM 2903 N N . LYS B 1 57 ? -3.951 7.781 5.891 1 95 57 LYS B N 1
ATOM 2904 C CA . LYS B 1 57 ? -3.619 7.875 7.309 1 95 57 LYS B CA 1
ATOM 2905 C C . LYS B 1 57 ? -4.867 7.738 8.172 1 95 57 LYS B C 1
ATOM 2907 O O . LYS B 1 57 ? -4.797 7.254 9.305 1 95 57 LYS B O 1
ATOM 2912 N N . LEU B 1 58 ? -5.992 8.25 7.629 1 95.69 58 LEU B N 1
ATOM 2913 C CA . LEU B 1 58 ? -7.25 7.961 8.312 1 95.69 58 LEU B CA 1
ATOM 2914 C C . LEU B 1 58 ? -7.434 6.461 8.5 1 95.69 58 LEU B C 1
ATOM 2916 O O . LEU B 1 58 ? -7.738 6.004 9.609 1 95.69 58 LEU B O 1
ATOM 2920 N N . CYS B 1 59 ? -7.18 5.727 7.48 1 96.69 59 CYS B N 1
ATOM 2921 C CA . CYS B 1 59 ? -7.332 4.277 7.539 1 96.69 59 CYS B CA 1
ATOM 2922 C C . CYS B 1 59 ? -6.352 3.666 8.539 1 96.69 59 CYS B C 1
ATOM 2924 O O . CYS B 1 59 ? -6.727 2.801 9.328 1 96.69 59 CYS B O 1
ATOM 2926 N N . ASP B 1 60 ? -5.164 4.141 8.492 1 96.88 60 ASP B N 1
ATOM 2927 C CA . ASP B 1 60 ? -4.16 3.656 9.43 1 96.88 60 ASP B CA 1
ATOM 2928 C C . ASP B 1 60 ? -4.602 3.9 10.875 1 96.88 60 ASP B C 1
ATOM 2930 O O . ASP B 1 60 ? -4.504 3.006 11.719 1 96.88 60 ASP B O 1
ATOM 2934 N N . GLN B 1 61 ? -5.047 5.047 11.102 1 98 61 GLN B N 1
ATOM 2935 C CA . GLN B 1 61 ? -5.402 5.445 12.461 1 98 61 GLN B CA 1
ATOM 2936 C C . GLN B 1 61 ? -6.598 4.648 12.969 1 98 61 GLN B C 1
ATOM 2938 O O . GLN B 1 61 ? -6.652 4.289 14.148 1 98 61 GLN B O 1
ATOM 2943 N N . VAL B 1 62 ? -7.504 4.391 12.094 1 98.25 62 VAL B N 1
ATOM 2944 C CA . VAL B 1 62 ? -8.664 3.598 12.492 1 98.25 62 VAL B CA 1
ATOM 2945 C C . VAL B 1 62 ? -8.227 2.176 12.836 1 98.25 62 VAL B C 1
ATOM 2947 O O . VAL B 1 62 ? -8.586 1.646 13.883 1 98.25 62 VAL B O 1
ATOM 2950 N N . SER B 1 63 ? -7.469 1.593 11.93 1 98.06 63 SER B N 1
ATOM 2951 C CA . SER B 1 63 ? -6.977 0.244 12.195 1 98.06 63 SER B CA 1
ATOM 2952 C C . SER B 1 63 ? -6.168 0.192 13.484 1 98.06 63 SER B C 1
ATOM 2954 O O . SER B 1 63 ? -6.309 -0.745 14.273 1 98.06 63 SER B O 1
ATOM 2956 N N . ASP B 1 64 ? -5.359 1.164 13.695 1 98.06 64 ASP B N 1
ATOM 2957 C CA . ASP B 1 64 ? -4.559 1.24 14.906 1 98.06 64 ASP B CA 1
ATOM 2958 C C . ASP B 1 64 ? -5.445 1.35 16.141 1 98.06 64 ASP B C 1
ATOM 2960 O O . ASP B 1 64 ? -5.164 0.732 17.172 1 98.06 64 ASP B O 1
ATOM 2964 N N . ALA B 1 65 ? -6.426 2.15 16.047 1 98.38 65 ALA B N 1
ATOM 2965 C CA . ALA B 1 65 ? -7.332 2.336 17.172 1 98.38 65 ALA B CA 1
ATOM 2966 C C . ALA B 1 65 ? -8.031 1.028 17.531 1 98.38 65 ALA B C 1
ATOM 2968 O O . ALA B 1 65 ? -8.258 0.742 18.719 1 98.38 65 ALA B O 1
ATOM 2969 N N . VAL B 1 66 ? -8.383 0.294 16.516 1 98.06 66 VAL B N 1
ATOM 2970 C CA . VAL B 1 66 ? -8.992 -1.011 16.75 1 98.06 66 VAL B CA 1
ATOM 2971 C C . VAL B 1 66 ? -8 -1.925 17.469 1 98.06 66 VAL B C 1
ATOM 2973 O O . VAL B 1 66 ? -8.352 -2.576 18.453 1 98.06 66 VAL B O 1
ATOM 2976 N N . LEU B 1 67 ? -6.816 -1.949 16.938 1 98.06 67 LEU B N 1
ATOM 2977 C CA . LEU B 1 67 ? -5.777 -2.756 17.578 1 98.06 67 LEU B CA 1
ATOM 2978 C C . LEU B 1 67 ? -5.605 -2.367 19.031 1 98.06 67 LEU B C 1
ATOM 2980 O O . LEU B 1 67 ? -5.594 -3.234 19.922 1 98.06 67 LEU B O 1
ATOM 2984 N N . ASP B 1 68 ? -5.508 -1.117 19.297 1 98 68 ASP B N 1
ATOM 2985 C CA . ASP B 1 68 ? -5.316 -0.618 20.656 1 98 68 ASP B CA 1
ATOM 2986 C C . ASP B 1 68 ? -6.465 -1.051 21.562 1 98 68 ASP B C 1
ATOM 2988 O O . ASP B 1 68 ? -6.238 -1.473 22.703 1 98 68 ASP B O 1
ATOM 2992 N N . ALA B 1 69 ? -7.645 -0.894 21.078 1 97.75 69 ALA B N 1
ATOM 2993 C CA . ALA B 1 69 ? -8.82 -1.245 21.875 1 97.75 69 ALA B CA 1
ATOM 2994 C C . ALA B 1 69 ? -8.812 -2.727 22.234 1 97.75 69 ALA B C 1
ATOM 2996 O O . ALA B 1 69 ? -9.156 -3.098 23.359 1 97.75 69 ALA B O 1
ATOM 2997 N N . CYS B 1 70 ? -8.438 -3.553 21.281 1 96.88 70 CYS B N 1
ATOM 2998 C CA . CYS B 1 70 ? -8.367 -4.988 21.531 1 96.88 70 CYS B CA 1
ATOM 2999 C C . CYS B 1 70 ? -7.289 -5.305 22.562 1 96.88 70 CYS B C 1
ATOM 3001 O O . CYS B 1 70 ? -7.555 -6.008 23.547 1 96.88 70 CYS B O 1
ATOM 3003 N N . LEU B 1 71 ? -6.211 -4.734 22.375 1 97 71 LEU B N 1
ATOM 3004 C CA . LEU B 1 71 ? -5.078 -5.043 23.234 1 97 71 LEU B CA 1
ATOM 3005 C C . LEU B 1 71 ? -5.285 -4.477 24.641 1 97 71 LEU B C 1
ATOM 3007 O O . LEU B 1 71 ? -4.793 -5.035 25.625 1 97 71 LEU B O 1
ATOM 3011 N N . ALA B 1 72 ? -5.984 -3.412 24.734 1 97.56 72 ALA B N 1
ATOM 3012 C CA . ALA B 1 72 ? -6.246 -2.795 26.031 1 97.56 72 ALA B CA 1
ATOM 3013 C C . ALA B 1 72 ? -7.031 -3.74 26.938 1 97.56 72 ALA B C 1
ATOM 3015 O O . ALA B 1 72 ? -6.836 -3.746 28.156 1 97.56 72 ALA B O 1
ATOM 3016 N N . GLN B 1 73 ? -7.812 -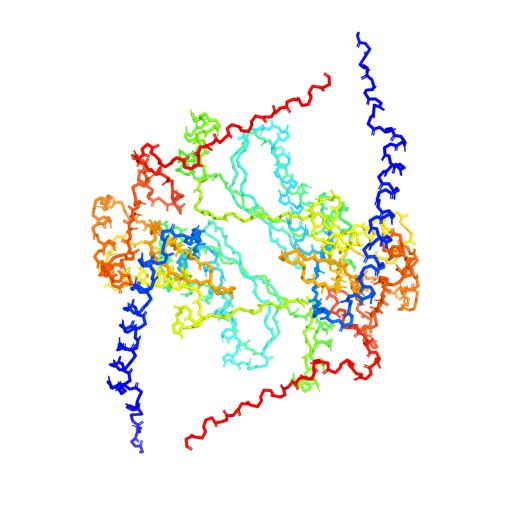4.559 26.375 1 96.31 73 GLN B N 1
ATOM 3017 C CA . GLN B 1 73 ? -8.688 -5.434 27.156 1 96.31 73 GLN B CA 1
ATOM 3018 C C . GLN B 1 73 ? -8.18 -6.875 27.141 1 96.31 73 GLN B C 1
ATOM 3020 O O . GLN B 1 73 ? -8.43 -7.637 28.062 1 96.31 73 GLN B O 1
ATOM 3025 N N . ASP B 1 74 ? -7.512 -7.215 26.047 1 95.25 74 ASP B N 1
ATOM 3026 C CA . ASP B 1 74 ? -7.004 -8.57 25.844 1 95.25 74 ASP B CA 1
ATOM 3027 C C . ASP B 1 74 ? -5.609 -8.547 25.219 1 95.25 74 ASP B C 1
ATOM 3029 O O . ASP B 1 74 ? -5.469 -8.492 24 1 95.25 74 ASP B O 1
ATOM 3033 N N . PRO B 1 75 ? -4.617 -8.648 26.016 1 93.19 75 PRO B N 1
ATOM 3034 C CA . PRO B 1 75 ? -3.244 -8.555 25.5 1 93.19 75 PRO B CA 1
ATOM 3035 C C . PRO B 1 75 ? -2.898 -9.68 24.531 1 93.19 75 PRO B C 1
ATOM 3037 O O . PRO B 1 75 ? -1.887 -9.602 23.828 1 93.19 75 PRO B O 1
ATOM 3040 N N . ASP B 1 76 ? -3.688 -10.688 24.469 1 86.12 76 ASP B N 1
ATOM 3041 C CA . ASP B 1 76 ? -3.393 -11.82 23.594 1 86.12 76 ASP B CA 1
ATOM 3042 C C . ASP B 1 76 ? -4.164 -11.719 22.281 1 86.12 76 ASP B C 1
ATOM 3044 O O . ASP B 1 76 ? -4.176 -12.656 21.484 1 86.12 76 ASP B O 1
ATOM 3048 N N . SER B 1 77 ? -4.707 -10.609 22.125 1 90.62 77 SER B N 1
ATOM 3049 C CA . SER B 1 77 ? -5.484 -10.406 20.906 1 90.62 77 SER B CA 1
ATOM 3050 C C . SER B 1 77 ? -4.625 -10.586 19.656 1 90.62 77 SER B C 1
ATOM 3052 O O . SER B 1 77 ? -3.467 -10.164 19.625 1 90.62 77 SER B O 1
ATOM 3054 N N . LYS B 1 78 ? -5.176 -11.242 18.641 1 86.12 78 LYS B N 1
ATOM 3055 C CA . LYS B 1 78 ? -4.633 -11.297 17.281 1 86.12 78 LYS B CA 1
ATOM 3056 C C . LYS B 1 78 ? -5.488 -10.484 16.312 1 86.12 78 LYS B C 1
ATOM 3058 O O . LYS B 1 78 ? -6.641 -10.836 16.062 1 86.12 78 LYS B O 1
ATOM 3063 N N . VAL B 1 79 ? -4.801 -9.461 15.82 1 90.88 79 VAL B N 1
ATOM 3064 C CA . VAL B 1 79 ? -5.617 -8.477 15.109 1 90.88 79 VAL B CA 1
ATOM 3065 C C . VAL B 1 79 ? -5.062 -8.273 13.703 1 90.88 79 VAL B C 1
ATOM 3067 O O . VAL B 1 79 ? -3.912 -7.863 13.531 1 90.88 79 VAL B O 1
ATOM 3070 N N . ALA B 1 80 ? -5.785 -8.641 12.734 1 88.5 80 ALA B N 1
ATOM 3071 C CA . ALA B 1 80 ? -5.625 -8.227 11.344 1 88.5 80 ALA B CA 1
ATOM 3072 C C . ALA B 1 80 ? -6.797 -7.359 10.891 1 88.5 80 ALA B C 1
ATOM 3074 O O . ALA B 1 80 ? -7.844 -7.871 10.492 1 88.5 80 ALA B O 1
ATOM 3075 N N . CYS B 1 81 ? -6.594 -6.121 11.062 1 93.12 81 CYS B N 1
ATOM 3076 C CA . CYS B 1 81 ? -7.664 -5.168 10.781 1 93.12 81 CYS B CA 1
ATOM 3077 C C . CYS B 1 81 ? -7.273 -4.219 9.656 1 93.12 81 CYS B C 1
ATOM 3079 O O . CYS B 1 81 ? -6.227 -3.572 9.719 1 93.12 81 CYS B O 1
ATOM 3081 N N . GLU B 1 82 ? -8.078 -4.215 8.641 1 93.75 82 GLU B N 1
ATOM 3082 C CA . GLU B 1 82 ? -7.934 -3.277 7.531 1 93.75 82 GLU B CA 1
ATOM 3083 C C . GLU B 1 82 ? -9.07 -2.256 7.516 1 93.75 82 GLU B C 1
ATOM 3085 O O . GLU B 1 82 ? -10.141 -2.504 8.07 1 93.75 82 GLU B O 1
ATOM 3090 N N . THR B 1 83 ? -8.742 -1.143 6.953 1 96.06 83 THR B N 1
ATOM 3091 C CA . THR B 1 83 ? -9.727 -0.078 6.832 1 96.06 83 THR B CA 1
ATOM 3092 C C . THR B 1 83 ? -9.75 0.484 5.414 1 96.06 83 THR B C 1
ATOM 3094 O O . THR B 1 83 ? -8.703 0.635 4.785 1 96.06 83 THR B O 1
ATOM 3097 N N . CYS B 1 84 ? -10.867 0.659 4.906 1 92.5 84 CYS B N 1
ATOM 3098 C CA . CYS B 1 84 ? -11.016 1.41 3.664 1 92.5 84 CYS B CA 1
ATOM 3099 C C . CYS B 1 84 ? -12.016 2.549 3.828 1 92.5 84 CYS B C 1
ATOM 3101 O O . CYS B 1 84 ? -12.883 2.494 4.699 1 92.5 84 CYS B O 1
ATOM 3103 N N . THR B 1 85 ? -11.812 3.516 3.098 1 93.62 85 THR B N 1
ATOM 3104 C CA . THR B 1 85 ? -12.695 4.668 3.201 1 93.62 85 THR B CA 1
ATOM 3105 C C . THR B 1 85 ? -12.945 5.281 1.826 1 93.62 85 THR B C 1
ATOM 3107 O O . THR B 1 85 ? -12.102 5.191 0.936 1 93.62 85 THR B O 1
ATOM 3110 N N . LYS B 1 86 ? -14.109 5.75 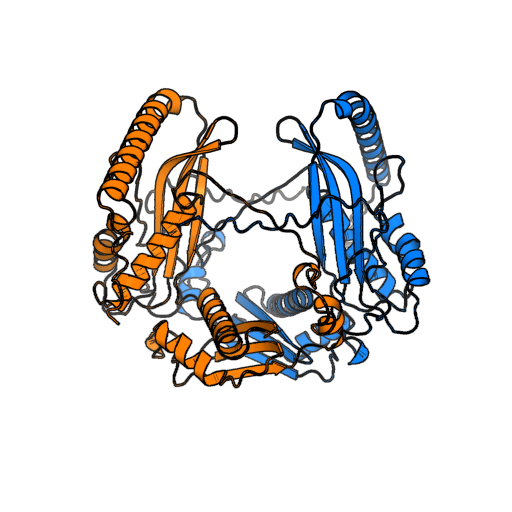1.694 1 88.69 86 LYS B N 1
ATOM 3111 C CA . LYS B 1 86 ? -14.594 6.508 0.545 1 88.69 86 LYS B CA 1
ATOM 3112 C C . LYS B 1 86 ? -15.648 7.531 0.964 1 88.69 86 LYS B C 1
ATOM 3114 O O . LYS B 1 86 ? -16.172 7.465 2.076 1 88.69 86 LYS B O 1
ATOM 3119 N N . THR B 1 87 ? -15.891 8.453 0.065 1 82.56 87 THR B N 1
ATOM 3120 C CA . THR B 1 87 ? -16.812 9.531 0.369 1 82.56 87 THR B CA 1
ATOM 3121 C C . THR B 1 87 ? -17.922 9.055 1.313 1 82.56 87 THR B C 1
ATOM 3123 O O . THR B 1 87 ? -18.703 8.164 0.965 1 82.56 87 THR B O 1
ATOM 3126 N N . ASN B 1 88 ? -17.906 9.586 2.512 1 88.56 88 ASN B N 1
ATOM 3127 C CA . ASN B 1 88 ? -18.922 9.43 3.557 1 88.56 88 ASN B CA 1
ATOM 3128 C C . ASN B 1 88 ? -19.031 7.98 4.02 1 88.56 88 ASN B C 1
ATOM 3130 O O . ASN B 1 88 ? -20.094 7.543 4.449 1 88.56 88 ASN B O 1
ATOM 3134 N N . MET B 1 89 ? -17.984 7.25 3.902 1 92.56 89 MET B N 1
ATOM 3135 C CA . MET B 1 89 ? -18 5.852 4.324 1 92.56 89 MET B CA 1
ATOM 3136 C C . MET B 1 89 ? -16.656 5.422 4.875 1 92.56 89 MET B C 1
ATOM 3138 O O . MET B 1 89 ? -15.609 5.758 4.301 1 92.56 89 MET B O 1
ATOM 3142 N N . VAL B 1 90 ? -16.672 4.746 5.961 1 95.94 90 VAL B N 1
ATOM 3143 C CA . VAL B 1 90 ? -15.5 4.078 6.523 1 95.94 90 VAL B CA 1
ATOM 3144 C C . VAL B 1 90 ? -15.836 2.623 6.84 1 95.94 90 VAL B C 1
ATOM 3146 O O . VAL B 1 90 ? -16.844 2.342 7.496 1 95.94 90 VAL B O 1
ATOM 3149 N N . MET B 1 91 ? -15.062 1.757 6.359 1 95.56 91 MET B N 1
ATOM 3150 C CA . MET B 1 91 ? -15.281 0.337 6.613 1 95.56 91 MET B CA 1
ATOM 3151 C C . MET B 1 91 ? -14.078 -0.289 7.301 1 95.56 91 MET B C 1
ATOM 3153 O O . MET B 1 91 ? -12.938 -0.092 6.867 1 95.56 91 MET B O 1
ATOM 3157 N N . VAL B 1 92 ? -14.336 -1.007 8.32 1 96.44 92 VAL B N 1
ATOM 3158 C CA . VAL B 1 92 ? -13.328 -1.861 8.938 1 96.44 92 VAL B CA 1
ATOM 3159 C C . VAL B 1 92 ? -13.617 -3.324 8.617 1 96.44 92 VAL B C 1
ATOM 3161 O O . VAL B 1 92 ? -14.773 -3.756 8.648 1 96.44 92 VAL B O 1
ATOM 3164 N N . PHE B 1 93 ? -12.578 -4.008 8.211 1 93.12 93 PHE B N 1
ATOM 3165 C CA . PHE B 1 93 ? -12.766 -5.402 7.828 1 93.12 93 PHE B CA 1
ATOM 3166 C C . PHE B 1 93 ? -11.5 -6.207 8.086 1 93.12 93 PHE B C 1
ATOM 3168 O O . PHE B 1 93 ? -10.414 -5.641 8.203 1 93.12 93 PHE B O 1
ATOM 3175 N N . GLY B 1 94 ? -11.602 -7.48 8.234 1 91.25 94 GLY B N 1
ATOM 3176 C CA . GLY B 1 94 ? -10.469 -8.352 8.508 1 91.25 94 GLY B CA 1
ATOM 3177 C C . GLY B 1 94 ? -10.789 -9.453 9.492 1 91.25 94 GLY B C 1
ATOM 3178 O O . GLY B 1 94 ? -11.938 -9.898 9.586 1 91.25 94 GLY B O 1
ATOM 3179 N N . GLU B 1 95 ? -9.75 -9.992 10.094 1 86 95 GLU B N 1
ATOM 3180 C CA . GLU B 1 95 ? -9.883 -11.117 11.023 1 86 95 GLU B CA 1
ATOM 3181 C C . GLU B 1 95 ? -9.328 -10.758 12.398 1 86 95 GLU B C 1
ATOM 3183 O O . GLU B 1 95 ? -8.164 -10.367 12.523 1 86 95 GLU B O 1
ATOM 3188 N N . ILE B 1 96 ? -10.164 -10.906 13.359 1 89.62 96 ILE B N 1
ATOM 3189 C CA . ILE B 1 96 ? -9.766 -10.562 14.719 1 89.62 96 ILE B CA 1
ATOM 3190 C C . ILE B 1 96 ? -10.188 -11.68 15.68 1 89.62 96 ILE B C 1
ATOM 3192 O O . ILE B 1 96 ? -11.328 -12.141 15.641 1 89.62 96 ILE B O 1
ATOM 3196 N N . THR B 1 97 ? -9.258 -12.172 16.359 1 87.31 97 THR B N 1
ATOM 3197 C CA . THR B 1 97 ? -9.508 -13.062 17.484 1 87.31 97 THR B CA 1
ATOM 3198 C C . THR B 1 97 ? -9.148 -12.383 18.812 1 87.31 97 THR B C 1
ATOM 3200 O O . THR B 1 97 ? -7.992 -12.039 19.047 1 87.31 97 THR B O 1
ATOM 3203 N N . THR B 1 98 ? -10.242 -12.156 19.625 1 91.44 98 THR B N 1
ATOM 3204 C CA . THR B 1 98 ? -10.008 -11.414 20.859 1 91.44 98 THR B CA 1
ATOM 3205 C C . THR B 1 98 ? -11.102 -11.703 21.875 1 91.44 98 THR B C 1
ATOM 3207 O O . THR B 1 98 ? -12.203 -12.125 21.516 1 91.44 98 THR B O 1
ATOM 3210 N N . LYS B 1 99 ? -10.805 -11.555 23.141 1 92.19 99 LYS B N 1
ATOM 3211 C CA . LYS B 1 99 ? -11.789 -11.602 24.219 1 92.19 99 LYS B CA 1
ATOM 3212 C C . LYS B 1 99 ? -12.312 -10.211 24.547 1 92.19 99 LYS B C 1
ATOM 3214 O O . LYS B 1 99 ? -13.219 -10.062 25.375 1 92.19 99 LYS B O 1
ATOM 3219 N N . ALA B 1 100 ? -11.773 -9.289 23.891 1 94 100 ALA B N 1
ATOM 3220 C CA . ALA B 1 100 ? -12.172 -7.906 24.156 1 94 100 ALA B CA 1
ATOM 3221 C C . ALA B 1 100 ? -13.578 -7.637 23.625 1 94 100 ALA B C 1
ATOM 3223 O O . ALA B 1 100 ? -13.992 -8.227 22.625 1 94 100 ALA B O 1
ATOM 3224 N N . ASN B 1 101 ? -14.289 -6.867 24.422 1 94.5 101 ASN B N 1
ATOM 3225 C CA . ASN B 1 101 ? -15.547 -6.312 23.938 1 94.5 101 ASN B CA 1
ATOM 3226 C C . ASN B 1 101 ? -15.344 -4.949 23.281 1 94.5 101 ASN B C 1
ATOM 3228 O O . ASN B 1 101 ? -15.242 -3.934 23.984 1 94.5 101 ASN B O 1
ATOM 3232 N N . VAL B 1 102 ? -15.336 -4.949 21.953 1 95.06 102 VAL B N 1
ATOM 3233 C CA . VAL B 1 102 ? -14.938 -3.754 21.219 1 95.06 102 VAL B CA 1
ATOM 3234 C C . VAL B 1 102 ? -16.125 -3.232 20.406 1 95.06 102 VAL B C 1
ATOM 3236 O O . VAL B 1 102 ? -16.781 -3.998 19.703 1 95.06 102 VAL B O 1
ATOM 3239 N N . ASP B 1 103 ? -16.484 -1.972 20.594 1 96.75 103 ASP B N 1
ATOM 3240 C CA . ASP B 1 103 ? -17.453 -1.279 19.75 1 96.75 103 ASP B CA 1
ATOM 3241 C C . ASP B 1 103 ? -16.766 -0.643 18.547 1 96.75 103 ASP B C 1
ATOM 3243 O O . ASP B 1 103 ? -16.344 0.516 18.594 1 96.75 103 ASP B O 1
ATOM 3247 N N . TYR B 1 104 ? -16.688 -1.367 17.453 1 97.31 104 TYR B N 1
ATOM 3248 C CA . TYR B 1 104 ? -15.953 -0.959 16.266 1 97.31 104 TYR B CA 1
ATOM 3249 C C . TYR B 1 104 ? -16.5 0.349 15.703 1 97.31 104 TYR B C 1
ATOM 3251 O O . TYR B 1 104 ? -15.727 1.226 15.297 1 97.31 104 TYR B O 1
ATOM 3259 N N . GLU B 1 105 ? -17.766 0.443 15.656 1 97.25 105 GLU B N 1
ATOM 3260 C CA . GLU B 1 105 ? -18.359 1.666 15.125 1 97.25 105 GLU B CA 1
ATOM 3261 C C . GLU B 1 105 ? -17.953 2.883 15.953 1 97.25 105 GLU B C 1
ATOM 3263 O O . GLU B 1 105 ? -17.578 3.92 15.398 1 97.25 105 GLU B O 1
ATOM 3268 N N . LYS B 1 106 ? -18.078 2.736 17.203 1 98 106 LYS B N 1
ATOM 3269 C CA . LYS B 1 106 ? -17.688 3.836 18.078 1 98 106 LYS B CA 1
ATOM 3270 C C . LYS B 1 106 ? -16.234 4.219 17.859 1 98 106 LYS B C 1
ATOM 3272 O O . LYS B 1 106 ? -15.883 5.402 17.844 1 98 106 LYS B O 1
ATOM 3277 N N . ILE B 1 107 ? -15.398 3.238 17.75 1 98.12 107 ILE B N 1
ATOM 3278 C CA . ILE B 1 107 ? -13.969 3.482 17.562 1 98.12 107 ILE B CA 1
ATOM 3279 C C . ILE B 1 107 ? -13.758 4.258 16.25 1 98.12 107 ILE B C 1
ATOM 3281 O O . ILE B 1 107 ? -12.992 5.223 16.219 1 98.12 107 ILE B O 1
ATOM 3285 N N . VAL B 1 108 ? -14.43 3.848 15.164 1 98.19 108 VAL B N 1
ATOM 3286 C CA . VAL B 1 108 ? -14.312 4.508 13.867 1 98.19 108 VAL B CA 1
ATOM 3287 C C . VAL B 1 108 ? -14.742 5.965 13.992 1 98.19 108 VAL B C 1
ATOM 3289 O O . VAL B 1 108 ? -14.008 6.871 13.594 1 98.19 108 VAL B O 1
ATOM 3292 N N . ARG B 1 109 ? -15.852 6.199 14.578 1 98.44 109 ARG B N 1
ATOM 3293 C CA . ARG B 1 109 ? -16.391 7.547 14.688 1 98.44 109 ARG B CA 1
ATOM 3294 C C . ARG B 1 109 ? -15.523 8.43 15.57 1 98.44 109 ARG B C 1
ATOM 3296 O O . ARG B 1 109 ? -15.25 9.578 15.227 1 98.44 109 ARG B O 1
ATOM 3303 N N . ASP B 1 110 ? -15.078 7.887 16.656 1 98.5 110 ASP B N 1
ATOM 3304 C CA . ASP B 1 110 ? -14.219 8.648 17.562 1 98.5 110 ASP B CA 1
ATOM 3305 C C . ASP B 1 110 ? -12.898 9.016 16.875 1 98.5 110 ASP B C 1
ATOM 3307 O O . ASP B 1 110 ? -12.391 10.125 17.062 1 98.5 110 ASP B O 1
ATOM 3311 N N . THR B 1 111 ? -12.359 8.062 16.156 1 98.38 111 THR B N 1
ATOM 3312 C CA . THR B 1 111 ? -11.117 8.328 15.438 1 98.38 111 THR B CA 1
ATOM 3313 C C . THR B 1 111 ? -11.305 9.422 14.398 1 98.38 111 THR B C 1
ATOM 3315 O O . THR B 1 111 ? -10.516 10.367 14.328 1 98.38 111 THR B O 1
ATOM 3318 N N . CYS B 1 112 ? -12.359 9.336 13.625 1 97.5 112 CYS B N 1
ATOM 3319 C CA . CYS B 1 112 ? -12.672 10.359 12.633 1 97.5 112 CYS B CA 1
ATOM 3320 C C . CYS B 1 112 ? -12.828 11.727 13.297 1 97.5 112 CYS B C 1
ATOM 3322 O O . CYS B 1 112 ? -12.289 12.719 12.812 1 97.5 112 CYS B O 1
ATOM 3324 N N . ARG B 1 113 ? -13.523 11.719 14.391 1 97.94 113 ARG B N 1
ATOM 3325 C CA . ARG B 1 113 ? -13.766 12.961 15.117 1 97.94 113 ARG B CA 1
ATOM 3326 C C . ARG B 1 113 ? -12.453 13.562 15.625 1 97.94 113 ARG B C 1
ATOM 3328 O O . ARG B 1 113 ? -12.234 14.766 15.5 1 97.94 113 ARG B O 1
ATOM 3335 N N . SER B 1 114 ? -11.664 12.727 16.188 1 97.69 114 SER B N 1
ATOM 3336 C CA . SER B 1 114 ? -10.391 13.18 16.734 1 97.69 114 SER B CA 1
ATOM 3337 C C . SER B 1 114 ? -9.5 13.781 15.648 1 97.69 114 SER B C 1
ATOM 3339 O O . SER B 1 114 ? -8.727 14.695 15.914 1 97.69 114 SER B O 1
ATOM 3341 N N . ILE B 1 115 ? -9.555 13.281 14.445 1 96.81 115 ILE B N 1
ATOM 3342 C CA . ILE B 1 115 ? -8.773 13.773 13.32 1 96.81 115 ILE B CA 1
ATOM 3343 C C . ILE B 1 115 ? -9.289 15.148 12.898 1 96.81 115 ILE B C 1
ATOM 3345 O O . ILE B 1 115 ? -8.508 16 12.445 1 96.81 115 ILE B O 1
ATOM 3349 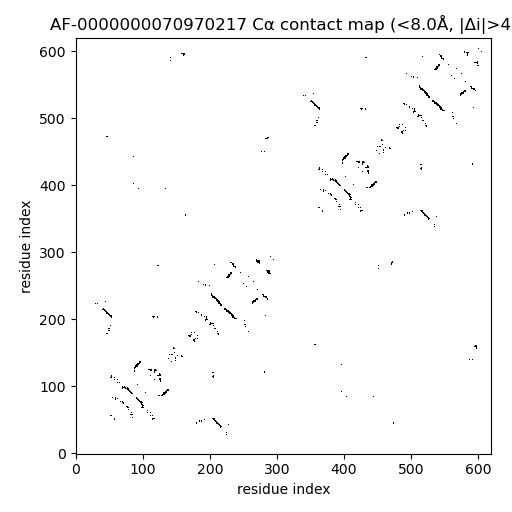N N . GLY B 1 116 ? -10.539 15.383 13.062 1 96.12 116 GLY B N 1
ATOM 3350 C CA . GLY B 1 116 ? -11.148 16.656 12.695 1 96.12 116 GLY B CA 1
ATOM 3351 C C . GLY B 1 116 ? -12.219 16.516 11.625 1 96.12 116 GLY B C 1
ATOM 3352 O O . GLY B 1 116 ? -12.641 17.5 11.031 1 96.12 116 GLY B O 1
ATOM 3353 N N . PHE B 1 117 ? -12.656 15.289 11.375 1 95.44 117 PHE B N 1
ATOM 3354 C CA . PHE B 1 117 ? -13.734 15.047 10.43 1 95.44 117 PHE B CA 1
ATOM 3355 C C . PHE B 1 117 ? -15.094 15.172 11.117 1 95.44 117 PHE B C 1
ATOM 3357 O O . PHE B 1 117 ? -15.688 14.164 11.5 1 95.44 117 PHE B O 1
ATOM 3364 N N . ILE B 1 118 ? -15.586 16.391 11.094 1 95.25 118 ILE B N 1
ATOM 3365 C CA . ILE B 1 118 ? -16.734 16.656 11.953 1 95.25 118 ILE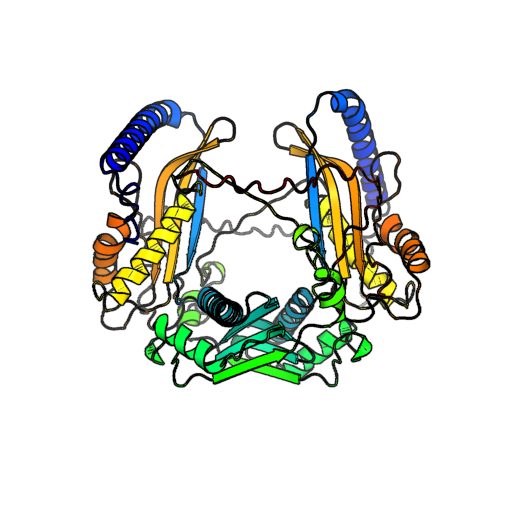 B CA 1
ATOM 3366 C C . ILE B 1 118 ? -17.875 17.25 11.117 1 95.25 118 ILE B C 1
ATOM 3368 O O . ILE B 1 118 ? -18.922 17.594 11.648 1 95.25 118 ILE B O 1
ATOM 3372 N N . SER B 1 119 ? -17.641 17.422 9.867 1 93.25 119 SER B N 1
ATOM 3373 C CA . SER B 1 119 ? -18.672 17.938 8.984 1 93.25 119 SER B CA 1
ATOM 3374 C C . SER B 1 119 ? -18.391 17.578 7.527 1 93.25 119 SER B C 1
ATOM 3376 O O . SER B 1 119 ? -17.266 17.219 7.18 1 93.25 119 SER B O 1
ATOM 3378 N N . ASP B 1 120 ? -19.406 17.734 6.695 1 86.56 120 ASP B N 1
ATOM 3379 C CA . ASP B 1 120 ? -19.281 17.469 5.266 1 86.56 120 ASP B CA 1
ATOM 3380 C C . ASP B 1 120 ? -18.297 18.438 4.613 1 86.56 120 ASP B C 1
ATOM 3382 O O . ASP B 1 120 ? -17.641 18.094 3.629 1 86.56 120 ASP B O 1
ATOM 3386 N N . ASP B 1 121 ? -18.188 19.562 5.23 1 83.81 121 ASP B N 1
ATOM 3387 C CA . ASP B 1 121 ? -17.344 20.609 4.66 1 83.81 121 ASP B CA 1
ATOM 3388 C C . ASP B 1 121 ? -15.875 20.203 4.648 1 83.81 121 ASP B C 1
ATOM 3390 O O . ASP B 1 121 ? -15.094 20.688 3.83 1 83.81 121 ASP B O 1
ATOM 3394 N N . VAL B 1 122 ? -15.625 19.312 5.559 1 86.44 122 VAL B N 1
ATOM 3395 C CA . VAL B 1 122 ? -14.219 18.922 5.633 1 86.44 122 VAL B CA 1
ATOM 3396 C C . VAL B 1 122 ? -14.023 17.562 4.98 1 86.44 122 VAL B C 1
ATOM 3398 O O . VAL B 1 122 ? -12.938 16.969 5.062 1 86.44 122 VAL B O 1
ATOM 3401 N N . GLY B 1 123 ? -15.07 17 4.398 1 85.06 123 GLY B N 1
ATOM 3402 C CA . GLY B 1 123 ? -14.938 15.82 3.561 1 85.06 123 GLY B CA 1
ATOM 3403 C C . GLY B 1 123 ? -15.539 14.578 4.184 1 85.06 123 GLY B C 1
ATOM 3404 O O . GLY B 1 123 ? -15.828 13.602 3.486 1 85.06 123 GLY B O 1
ATOM 3405 N N . LEU B 1 124 ? -15.695 14.609 5.535 1 91.56 124 LEU B N 1
ATOM 3406 C CA . LEU B 1 124 ? -16.25 13.477 6.277 1 91.56 124 LEU B CA 1
ATOM 3407 C C . LEU B 1 124 ? -16.844 13.938 7.602 1 91.56 124 LEU B C 1
ATOM 3409 O O . LEU B 1 124 ? -16.266 14.789 8.289 1 91.56 124 LEU B O 1
ATOM 3413 N N . ASP B 1 125 ? -18.031 13.43 7.863 1 95.75 125 ASP B N 1
ATOM 3414 C CA . ASP B 1 125 ? -18.703 13.711 9.125 1 95.75 125 ASP B CA 1
ATOM 3415 C C . ASP B 1 125 ? -18.781 12.461 10.008 1 95.75 125 ASP B C 1
ATOM 3417 O O . ASP B 1 125 ? -19.547 11.547 9.734 1 95.75 125 ASP B O 1
ATOM 3421 N N . ALA B 1 126 ? -18.062 12.477 11.062 1 97.12 126 ALA B N 1
ATOM 3422 C CA . ALA B 1 126 ? -17.922 11.328 11.953 1 97.12 126 ALA B CA 1
ATOM 3423 C C . ALA B 1 126 ? -19.281 10.859 12.453 1 97.12 126 ALA B C 1
ATOM 3425 O O . ALA B 1 126 ? -19.484 9.672 12.688 1 97.12 126 ALA B O 1
ATOM 3426 N N . ASP B 1 127 ? -20.234 11.75 12.602 1 96.38 127 ASP B N 1
ATOM 3427 C CA . ASP B 1 127 ? -21.531 11.414 13.188 1 96.38 127 ASP B CA 1
ATOM 3428 C C . ASP B 1 127 ? -22.5 10.922 12.117 1 96.38 127 ASP B C 1
ATOM 3430 O O . ASP B 1 127 ? -23.484 10.258 12.43 1 96.38 127 ASP B O 1
ATOM 3434 N N . LYS B 1 128 ? -22.219 11.219 10.898 1 96.25 128 LYS B N 1
ATOM 3435 C CA . LYS B 1 128 ? -23.219 10.945 9.859 1 96.25 128 LYS B CA 1
ATOM 3436 C C . LYS B 1 128 ? -22.703 9.906 8.867 1 96.25 128 LYS B C 1
ATOM 3438 O O . LYS B 1 128 ? -23.484 9.297 8.133 1 96.25 128 LYS B O 1
ATOM 3443 N N . CYS B 1 129 ? -21.469 9.727 8.828 1 95.19 129 CYS B N 1
ATOM 3444 C CA . CYS B 1 129 ? -20.906 8.836 7.816 1 95.19 129 CYS B CA 1
ATOM 3445 C C . CYS B 1 129 ? -21.375 7.398 8.031 1 95.19 129 CYS B C 1
ATOM 3447 O O . CYS B 1 129 ? -21.781 7.035 9.133 1 95.19 129 CYS B O 1
ATOM 3449 N N . LYS B 1 130 ? -21.391 6.664 6.953 1 95.81 130 LYS B N 1
ATOM 3450 C CA . LYS B 1 130 ? -21.703 5.242 7.016 1 95.81 130 LYS B CA 1
ATOM 3451 C C . LYS B 1 130 ? -20.516 4.438 7.52 1 95.81 130 LYS B C 1
ATOM 3453 O O . LYS B 1 130 ? -19.406 4.562 6.996 1 95.81 130 LYS B O 1
ATOM 3458 N N . VAL B 1 131 ? -20.781 3.686 8.555 1 96.94 131 VAL B N 1
ATOM 3459 C CA . VAL B 1 131 ? -19.734 2.814 9.086 1 96.94 131 VAL B CA 1
ATOM 3460 C C . VAL B 1 131 ? -20.094 1.354 8.82 1 96.94 131 VAL B C 1
ATOM 3462 O O . VAL B 1 131 ? -21.156 0.886 9.242 1 96.94 131 VAL B O 1
ATOM 3465 N N . LEU B 1 132 ? -19.234 0.7 8.086 1 94.88 132 LEU B N 1
ATOM 3466 C CA . LEU B 1 132 ? -19.406 -0.723 7.816 1 94.88 132 LEU B CA 1
ATOM 3467 C C . LEU B 1 132 ? -18.406 -1.554 8.594 1 94.88 132 LEU B C 1
ATOM 3469 O O . LEU B 1 132 ? -17.234 -1.175 8.703 1 94.88 132 LEU B O 1
ATOM 3473 N N . VAL B 1 133 ? -18.875 -2.637 9.148 1 94.19 133 VAL B N 1
ATOM 3474 C CA . VAL B 1 133 ? -18 -3.531 9.914 1 94.19 133 VAL B CA 1
ATOM 3475 C C . VAL B 1 133 ? -18.094 -4.945 9.344 1 94.19 133 VAL B C 1
ATOM 3477 O O . VAL B 1 133 ? -19.141 -5.574 9.383 1 94.19 133 VAL B O 1
ATOM 3480 N N . ASN B 1 134 ? -17.047 -5.363 8.742 1 91.62 134 ASN B N 1
ATOM 3481 C CA . ASN B 1 134 ? -16.938 -6.715 8.203 1 91.62 134 ASN B CA 1
ATOM 3482 C C . ASN B 1 134 ? -15.766 -7.473 8.828 1 91.62 134 ASN B C 1
ATOM 3484 O O . ASN B 1 134 ? -14.781 -7.773 8.141 1 91.62 134 ASN B O 1
ATOM 3488 N N . ILE B 1 135 ? -15.883 -7.816 10.086 1 90.69 135 ILE B N 1
ATOM 3489 C CA . ILE B 1 135 ? -14.828 -8.477 10.852 1 90.69 135 ILE B CA 1
ATOM 3490 C C . ILE B 1 135 ? -15.25 -9.906 11.18 1 90.69 135 ILE B C 1
ATOM 3492 O O . ILE B 1 135 ? -16.391 -10.148 11.586 1 90.69 135 ILE B O 1
ATOM 3496 N N . GLU B 1 136 ? -14.398 -10.773 10.906 1 81.62 136 GLU B N 1
ATOM 3497 C CA . GLU B 1 136 ? -14.625 -12.172 11.266 1 81.62 136 GLU B CA 1
ATOM 3498 C C . GLU B 1 136 ? -13.492 -12.711 12.141 1 81.62 136 GLU B C 1
ATOM 3500 O O . GLU B 1 136 ? -12.453 -12.062 12.289 1 81.62 136 GLU B O 1
ATOM 3505 N N . GLN B 1 137 ? -13.805 -13.789 12.766 1 75.56 137 GLN B N 1
ATOM 3506 C CA . GLN B 1 137 ? -12.766 -14.461 13.531 1 75.56 137 GLN B CA 1
ATOM 3507 C C . GLN B 1 137 ? -11.727 -15.094 12.609 1 75.56 137 GLN B C 1
ATOM 3509 O O . GLN B 1 137 ? -12.055 -15.523 11.5 1 75.56 137 GLN B O 1
ATOM 3514 N N . GLN B 1 138 ? -10.5 -15.102 13.078 1 68.38 138 GLN B N 1
ATOM 3515 C CA . GLN B 1 138 ? -9.406 -15.664 12.289 1 68.38 138 GLN B CA 1
ATOM 3516 C C . GLN B 1 138 ? -9.594 -17.172 12.086 1 68.38 138 GLN B C 1
ATOM 3518 O O . GLN B 1 138 ? -10.125 -17.859 12.961 1 68.38 138 GLN B O 1
ATOM 3523 N N . SER B 1 139 ? -9.156 -17.562 10.914 1 60.5 139 SER B N 1
ATOM 3524 C CA . SER B 1 139 ? -9.195 -19 10.625 1 60.5 139 SER B CA 1
ATOM 3525 C C . SER B 1 139 ? -8.406 -19.781 11.664 1 60.5 139 SER B C 1
ATOM 3527 O O . SER B 1 139 ? -7.316 -19.375 12.062 1 60.5 139 SER B O 1
ATOM 3529 N N . PRO B 1 140 ? -9 -20.797 12.18 1 58.38 140 PRO B N 1
ATOM 3530 C CA . PRO B 1 140 ? -8.305 -21.656 13.141 1 58.38 140 PRO B CA 1
ATOM 3531 C C . PRO B 1 140 ? -6.98 -22.203 12.594 1 58.38 140 PRO B C 1
ATOM 3533 O O . PRO B 1 140 ? -6.035 -22.422 13.359 1 58.38 140 PRO B O 1
ATOM 3536 N N . ASP B 1 141 ? -6.934 -22.375 11.344 1 53.41 141 ASP B N 1
ATOM 3537 C CA . ASP B 1 141 ? -5.734 -22.953 10.742 1 53.41 141 ASP B CA 1
ATOM 3538 C C . ASP B 1 141 ? -4.551 -22 10.852 1 53.41 141 ASP B C 1
ATOM 3540 O O . ASP B 1 141 ? -3.432 -22.422 11.156 1 53.41 141 ASP B O 1
ATOM 3544 N N . ILE B 1 142 ? -4.836 -20.75 10.602 1 52.53 142 ILE B N 1
ATOM 3545 C CA . ILE B 1 142 ? -3.77 -19.75 10.734 1 52.53 142 ILE B CA 1
ATOM 3546 C C . ILE B 1 142 ? -3.367 -19.625 12.203 1 52.53 142 ILE B C 1
ATOM 3548 O O . ILE B 1 142 ? -2.18 -19.547 12.523 1 52.53 142 ILE B O 1
ATOM 3552 N N . ALA B 1 143 ? -4.32 -19.641 12.992 1 57.84 143 ALA B N 1
ATOM 3553 C CA . ALA B 1 143 ? -4.066 -19.562 14.43 1 57.84 143 ALA B CA 1
ATOM 3554 C C . ALA B 1 143 ? -3.182 -20.719 14.891 1 57.84 143 ALA B C 1
ATOM 3556 O O . ALA B 1 143 ? -2.262 -20.531 15.688 1 57.84 143 ALA B O 1
ATOM 3557 N N . GLN B 1 144 ? -3.457 -21.844 14.359 1 54.56 144 GLN B N 1
ATOM 3558 C CA . GLN B 1 144 ? -2.68 -23.031 14.695 1 54.56 144 GLN B CA 1
ATOM 3559 C C . GLN B 1 144 ? -1.265 -22.938 14.133 1 54.56 144 GLN B C 1
ATOM 3561 O O . GLN B 1 144 ? -0.297 -23.297 14.812 1 54.56 144 GLN B O 1
ATOM 3566 N N . GLY B 1 145 ? -1.205 -22.547 12.977 1 51.75 145 GLY B N 1
ATOM 3567 C CA . GLY B 1 145 ? 0.094 -22.453 12.328 1 51.75 145 GLY B CA 1
ATOM 3568 C C . GLY B 1 145 ? 1.003 -21.406 12.961 1 51.75 145 GLY B C 1
ATOM 3569 O O . GLY B 1 145 ? 2.201 -21.656 13.133 1 51.75 145 GLY B O 1
ATOM 3570 N N . VAL B 1 146 ? 0.355 -20.344 13.289 1 49.47 146 VAL B N 1
ATOM 3571 C CA . VAL B 1 146 ? 1.17 -19.234 13.773 1 49.47 146 VAL B CA 1
ATOM 3572 C C . VAL B 1 146 ? 1.356 -19.344 15.281 1 49.47 146 VAL B C 1
ATOM 3574 O O . VAL B 1 146 ? 2.479 -19.25 15.781 1 49.47 146 VAL B O 1
ATOM 3577 N N . HIS B 1 147 ? 0.289 -19.547 15.945 1 53.97 147 HIS B N 1
ATOM 3578 C CA . HIS B 1 147 ? 0.361 -19.438 17.391 1 53.97 147 HIS B CA 1
ATOM 3579 C C . HIS B 1 147 ? 0.179 -20.797 18.062 1 53.97 147 HIS B C 1
ATOM 3581 O O . HIS B 1 147 ? 0.318 -20.906 19.281 1 53.97 147 HIS B O 1
ATOM 3587 N N . GLY B 1 148 ? 0.218 -21.812 17.188 1 50.47 148 GLY B N 1
ATOM 3588 C CA . GLY B 1 148 ? -0.041 -23.094 17.812 1 50.47 148 GLY B CA 1
ATOM 3589 C C . GLY B 1 148 ? -1.217 -23.078 18.766 1 50.47 148 GLY B C 1
ATOM 3590 O O . GLY B 1 148 ? -1.16 -23.672 19.844 1 50.47 148 GLY B O 1
ATOM 3591 N N . HIS B 1 149 ? -2.176 -22.297 18.453 1 49.44 149 HIS B N 1
ATOM 3592 C CA . HIS B 1 149 ? -3.299 -22.078 19.359 1 49.44 149 HIS B CA 1
ATOM 3593 C C . HIS B 1 149 ? -2.816 -21.641 20.734 1 49.44 149 HIS B C 1
ATOM 3595 O O . HIS B 1 149 ? -3.234 -22.203 21.75 1 49.44 149 HIS B O 1
ATOM 3601 N N . LEU B 1 150 ? -1.876 -20.688 20.812 1 53.5 150 LEU B N 1
ATOM 3602 C CA . LEU B 1 150 ? -1.338 -20.094 22.031 1 53.5 150 LEU B CA 1
ATOM 3603 C C . LEU B 1 150 ? -0.468 -21.109 22.781 1 53.5 150 LEU B C 1
ATOM 3605 O O . LEU B 1 150 ? -0.19 -20.938 23.969 1 53.5 150 LEU B O 1
ATOM 3609 N N . SER B 1 151 ? -0.223 -22.234 22.094 1 55.41 151 SER B N 1
ATOM 3610 C CA . SER B 1 151 ? 0.614 -23.219 22.781 1 55.41 151 SER B CA 1
ATOM 3611 C C . SER B 1 151 ? 2.094 -22.969 22.516 1 55.41 151 SER B C 1
ATOM 3613 O O . SER B 1 151 ? 2.957 -23.484 23.219 1 55.41 151 SER B O 1
ATOM 3615 N N . LYS B 1 152 ? 2.359 -22.125 21.609 1 59.66 152 LYS B N 1
ATOM 3616 C CA . LYS B 1 152 ? 3.764 -21.875 21.297 1 59.66 152 LYS B CA 1
ATOM 3617 C C . LYS B 1 152 ? 4.301 -20.703 22.109 1 59.66 152 LYS B C 1
ATOM 3619 O O . LYS B 1 152 ? 3.559 -19.766 22.438 1 59.66 152 LYS B O 1
ATOM 3624 N N . ARG B 1 153 ? 5.551 -20.875 22.578 1 61.78 153 ARG B N 1
ATOM 3625 C CA . ARG B 1 153 ? 6.238 -19.766 23.219 1 61.78 153 ARG B CA 1
ATOM 3626 C C . ARG B 1 153 ? 6.422 -18.594 22.25 1 61.78 153 ARG B C 1
ATOM 3628 O O . ARG B 1 153 ? 6.52 -18.797 21.047 1 61.78 153 ARG B O 1
ATOM 3635 N N . PRO B 1 154 ? 6.324 -17.453 22.734 1 58.47 154 PRO B N 1
ATOM 3636 C CA . PRO B 1 154 ? 6.426 -16.25 21.891 1 58.47 154 PRO B CA 1
ATOM 3637 C C . PRO B 1 154 ? 7.613 -16.297 20.938 1 58.47 154 PRO B C 1
ATOM 3639 O O . PRO B 1 154 ? 7.516 -15.812 19.797 1 58.47 154 PRO B O 1
ATOM 3642 N N . GLU B 1 155 ? 8.656 -16.969 21.438 1 60.19 155 GLU B N 1
ATOM 3643 C CA . GLU B 1 155 ? 9.867 -17 20.625 1 60.19 155 GLU B CA 1
ATOM 3644 C C . GLU B 1 155 ? 9.734 -17.953 19.453 1 60.19 155 GLU B C 1
ATOM 3646 O O . GLU B 1 155 ? 10.492 -17.891 18.5 1 60.19 155 GLU B O 1
ATOM 3651 N N . GLU B 1 156 ? 8.742 -18.797 19.625 1 56.16 156 GLU B N 1
ATOM 3652 C CA . GLU B 1 156 ? 8.547 -19.812 18.594 1 56.16 156 GLU B CA 1
ATOM 3653 C C . GLU B 1 156 ? 7.523 -19.359 17.562 1 56.16 156 GLU B C 1
ATOM 3655 O O . GLU B 1 156 ? 7.309 -20.031 16.562 1 56.16 156 GLU B O 1
ATOM 3660 N N . ILE B 1 157 ? 6.992 -18.234 17.922 1 54.75 157 ILE B N 1
ATOM 3661 C CA . ILE B 1 157 ? 5.945 -17.75 17.031 1 54.75 157 ILE B CA 1
ATOM 3662 C C . ILE B 1 157 ? 6.574 -17.156 15.773 1 54.75 157 ILE B C 1
ATOM 3664 O O . ILE B 1 157 ? 7.457 -16.312 15.852 1 54.75 157 ILE B O 1
ATOM 3668 N N . GLY B 1 158 ? 6.461 -17.875 14.68 1 54.84 158 GLY B N 1
ATOM 3669 C CA . GLY B 1 158 ? 6.922 -17.375 13.398 1 54.84 158 GLY B CA 1
ATOM 3670 C C . GLY B 1 158 ? 5.918 -16.469 12.719 1 54.84 158 GLY B C 1
ATOM 3671 O O . GLY B 1 158 ? 4.805 -16.281 13.211 1 54.84 158 GLY B O 1
ATOM 3672 N N . ALA B 1 159 ? 6.52 -15.742 11.758 1 58.94 159 ALA B N 1
ATOM 3673 C CA . ALA B 1 159 ? 5.613 -14.953 10.938 1 58.94 159 ALA B CA 1
ATOM 3674 C C . ALA B 1 159 ? 4.625 -15.844 10.195 1 58.94 159 ALA B C 1
ATOM 3676 O O . ALA B 1 159 ? 4.961 -16.969 9.812 1 58.94 159 ALA B O 1
ATOM 3677 N N . GLY B 1 160 ? 3.369 -15.656 10.43 1 53.91 160 GLY B N 1
ATOM 3678 C CA . GLY B 1 160 ? 2.35 -16.438 9.734 1 53.91 160 GLY B CA 1
ATOM 3679 C C . GLY B 1 160 ? 2.424 -16.297 8.227 1 53.91 160 GLY B C 1
ATOM 3680 O O . GLY B 1 160 ? 1.774 -17.047 7.5 1 53.91 160 GLY B O 1
ATOM 3681 N N . ASP B 1 161 ? 3.289 -15.336 7.816 1 60.5 161 ASP B N 1
ATOM 3682 C CA . ASP B 1 161 ? 3.381 -15.062 6.387 1 60.5 161 ASP B CA 1
ATOM 3683 C C . ASP B 1 161 ? 4.832 -14.852 5.957 1 60.5 161 ASP B C 1
ATOM 3685 O O . ASP B 1 161 ? 5.691 -14.562 6.789 1 60.5 161 ASP B O 1
ATOM 3689 N N . GLN B 1 162 ? 5.051 -15.297 4.707 1 64.12 162 GLN B N 1
ATOM 3690 C CA . GLN B 1 162 ? 6.352 -15.016 4.109 1 64.12 162 GLN B CA 1
ATOM 3691 C C . GLN B 1 162 ? 6.531 -13.516 3.857 1 64.12 162 GLN B C 1
ATOM 3693 O O . GLN B 1 162 ? 5.562 -12.82 3.547 1 64.12 162 GLN B O 1
ATOM 3698 N N . GLY B 1 163 ? 7.602 -13.047 4.25 1 69 163 GLY B N 1
ATOM 3699 C CA . GLY B 1 163 ? 7.922 -11.656 3.969 1 69 163 GLY B CA 1
ATOM 3700 C C . GLY B 1 163 ? 9.398 -11.344 4.109 1 69 163 GLY B C 1
ATOM 3701 O O . GLY B 1 163 ? 10.18 -12.195 4.539 1 69 163 GLY B O 1
ATOM 3702 N N . HIS B 1 164 ? 9.82 -10.344 3.516 1 71.88 164 HIS B N 1
ATOM 3703 C CA . HIS B 1 164 ? 11.172 -9.828 3.701 1 71.88 164 HIS B CA 1
ATOM 3704 C C . HIS B 1 164 ? 11.156 -8.391 4.223 1 71.88 164 HIS B C 1
ATOM 3706 O O . HIS B 1 164 ? 10.219 -7.637 3.938 1 71.88 164 HIS B O 1
ATOM 3712 N N . MET B 1 165 ? 12.078 -8.18 5.102 1 77.81 165 MET B N 1
ATOM 3713 C CA . MET B 1 165 ? 12.172 -6.867 5.73 1 77.81 165 MET B CA 1
ATOM 3714 C C . MET B 1 165 ? 13.5 -6.203 5.402 1 77.81 165 MET B C 1
ATOM 3716 O O . MET B 1 165 ? 14.539 -6.867 5.367 1 77.81 165 MET B O 1
ATOM 3720 N N . PHE B 1 166 ? 13.414 -4.941 5.102 1 80.31 166 PHE B N 1
ATOM 3721 C CA . PHE B 1 166 ? 14.586 -4.094 4.953 1 80.31 166 PHE B CA 1
ATOM 3722 C C . PHE B 1 166 ? 14.609 -3.002 6.012 1 80.31 166 PHE B C 1
ATOM 3724 O O . PHE B 1 166 ? 13.57 -2.418 6.328 1 80.31 166 PHE B O 1
ATOM 3731 N N . GLY B 1 167 ? 15.766 -2.916 6.648 1 81.5 167 GLY B N 1
ATOM 3732 C CA . GLY B 1 167 ? 15.961 -1.829 7.594 1 81.5 167 GLY B CA 1
ATOM 3733 C C . GLY B 1 167 ? 16.969 -0.796 7.117 1 81.5 167 GLY B C 1
ATOM 3734 O O . GLY B 1 167 ? 17.891 -1.121 6.371 1 81.5 167 GLY B O 1
ATOM 3735 N N . TYR B 1 168 ? 16.75 0.316 7.355 1 85 168 TYR B N 1
ATOM 3736 C CA . TYR B 1 168 ? 17.625 1.425 7.004 1 85 168 TYR B CA 1
ATOM 3737 C C . TYR B 1 168 ? 17.688 2.449 8.133 1 85 168 TYR B C 1
ATOM 3739 O O . TYR B 1 168 ? 16.656 2.814 8.703 1 85 168 TYR B O 1
ATOM 3747 N N . ALA B 1 169 ? 18.969 2.768 8.523 1 90.56 169 ALA B N 1
ATOM 3748 C CA . ALA B 1 169 ? 19.203 3.842 9.484 1 90.56 169 ALA B CA 1
ATOM 3749 C C . ALA B 1 169 ? 20.297 4.777 9.008 1 90.56 169 ALA B C 1
ATOM 3751 O O . ALA B 1 169 ? 21.188 4.367 8.25 1 90.56 169 ALA B O 1
ATOM 3752 N N . THR B 1 170 ? 20.219 5.953 9.43 1 88.44 170 THR B N 1
ATOM 3753 C CA . THR B 1 170 ? 21.219 6.949 9.047 1 88.44 170 THR B CA 1
ATOM 3754 C C . THR B 1 170 ? 21.391 7.992 10.148 1 88.44 170 THR B C 1
ATOM 3756 O O . THR B 1 170 ? 20.453 8.281 10.891 1 88.44 170 THR B O 1
ATOM 3759 N N . ASP B 1 171 ? 22.516 8.5 10.172 1 86.56 171 ASP B N 1
ATOM 3760 C CA . ASP B 1 171 ? 22.797 9.5 11.203 1 86.56 171 ASP B CA 1
ATOM 3761 C C . ASP B 1 171 ? 22.594 10.914 10.672 1 86.56 171 ASP B C 1
ATOM 3763 O O . ASP B 1 171 ? 23.125 11.875 11.234 1 86.56 171 ASP B O 1
ATOM 3767 N N . GLU B 1 172 ? 21.828 11 9.578 1 81.75 172 GLU B N 1
ATOM 3768 C CA . GLU B 1 172 ? 21.5 12.32 9.039 1 81.75 172 GLU B CA 1
ATOM 3769 C C . GLU B 1 172 ? 20.75 13.164 10.062 1 81.75 172 GLU B C 1
ATOM 3771 O O . GLU B 1 172 ? 20.797 14.398 10.008 1 81.75 172 GLU B O 1
ATOM 3776 N N . THR B 1 173 ? 20.062 12.453 10.867 1 86.38 173 THR B N 1
ATOM 3777 C CA . THR B 1 173 ? 19.281 13.109 11.914 1 86.38 173 THR B CA 1
ATOM 3778 C C . THR B 1 173 ? 19.422 12.359 13.242 1 86.38 173 THR B C 1
ATOM 3780 O O . THR B 1 173 ? 19.812 11.188 13.258 1 86.38 173 THR B O 1
ATOM 3783 N N . PRO B 1 174 ? 19.062 12.984 14.328 1 86 174 PRO B N 1
ATOM 3784 C CA . PRO B 1 174 ? 19.125 12.297 15.625 1 86 174 PRO B CA 1
ATOM 3785 C C . PRO B 1 174 ? 18.141 11.133 15.719 1 86 174 PRO B C 1
ATOM 3787 O O . PRO B 1 174 ? 18.344 10.211 16.516 1 86 174 PRO B O 1
ATOM 3790 N N . GLU B 1 175 ? 17.109 11.086 14.906 1 87.44 175 GLU B N 1
ATOM 3791 C CA . GLU B 1 175 ? 16.109 10.023 14.898 1 87.44 175 GLU B CA 1
ATOM 3792 C C . GLU B 1 175 ? 16.625 8.797 14.133 1 87.44 175 GLU B C 1
ATOM 3794 O O . GLU B 1 175 ? 15.953 7.766 14.094 1 87.44 175 GLU B O 1
ATOM 3799 N N . LEU B 1 176 ? 17.781 9.023 13.492 1 92.31 176 LEU B N 1
ATOM 3800 C CA . LEU B 1 176 ? 18.391 7.969 12.695 1 92.31 176 LEU B CA 1
ATOM 3801 C C . LEU B 1 176 ? 17.547 7.652 11.469 1 92.31 176 LEU B C 1
ATOM 3803 O O . LEU B 1 176 ? 17.438 6.488 11.07 1 92.31 176 LEU B O 1
ATOM 3807 N N . MET B 1 177 ? 16.859 8.727 11 1 92.12 177 MET B N 1
ATOM 3808 C CA . MET B 1 177 ? 16.078 8.68 9.766 1 92.12 177 MET B CA 1
ATOM 3809 C C . MET B 1 177 ? 16.562 9.727 8.773 1 92.12 177 MET B C 1
ATOM 3811 O O . MET B 1 177 ? 17.188 10.711 9.164 1 92.12 177 MET B O 1
ATOM 3815 N N . PRO B 1 178 ? 16.344 9.57 7.457 1 91.19 178 PRO B N 1
ATOM 3816 C CA . PRO B 1 178 ? 16.781 10.555 6.469 1 91.19 178 PRO B CA 1
ATOM 3817 C C . PRO B 1 178 ? 16.219 11.945 6.734 1 91.19 178 PRO B C 1
ATOM 3819 O O . PRO B 1 178 ? 15.055 12.078 7.133 1 91.19 178 PRO B O 1
ATOM 3822 N N . LEU B 1 179 ? 16.969 12.914 6.531 1 89 179 LEU B N 1
ATOM 3823 C CA . LEU B 1 179 ? 16.609 14.297 6.824 1 89 179 LEU B CA 1
ATOM 3824 C C . LEU B 1 179 ? 15.336 14.688 6.074 1 89 179 LEU B C 1
ATOM 3826 O O . LEU B 1 179 ? 14.43 15.289 6.652 1 89 179 LEU B O 1
ATOM 3830 N N . SER B 1 180 ? 15.281 14.352 4.754 1 90.56 180 SER B N 1
ATOM 3831 C CA . SER B 1 180 ? 14.117 14.727 3.955 1 90.56 180 SER B CA 1
ATOM 3832 C C . SER B 1 180 ? 12.836 14.148 4.543 1 90.56 180 SER B C 1
ATOM 3834 O O . SER B 1 180 ? 11.82 14.844 4.625 1 90.56 180 SER B O 1
ATOM 3836 N N . HIS B 1 181 ? 12.914 12.938 5.004 1 94.31 181 HIS B N 1
ATOM 3837 C CA . HIS B 1 181 ? 11.758 12.273 5.594 1 94.31 181 HIS B CA 1
ATOM 3838 C C . HIS B 1 181 ? 11.375 12.906 6.926 1 94.31 181 HIS B C 1
ATOM 3840 O O . HIS B 1 181 ? 10.195 13.156 7.184 1 94.31 181 HIS B O 1
ATOM 3846 N N . VAL B 1 182 ? 12.352 13.148 7.742 1 92.25 182 VAL B N 1
ATOM 3847 C CA . VAL B 1 182 ? 12.109 13.719 9.062 1 92.25 182 VAL B CA 1
ATOM 3848 C C . VAL B 1 182 ? 11.461 15.094 8.922 1 92.25 182 VAL B C 1
ATOM 3850 O O . VAL B 1 182 ? 10.469 15.391 9.594 1 92.25 182 VAL B O 1
ATOM 3853 N N . LEU B 1 183 ? 11.984 15.875 7.996 1 90.56 183 LEU B N 1
ATOM 3854 C CA . LEU B 1 183 ? 11.453 17.219 7.816 1 90.56 183 LEU B CA 1
ATOM 3855 C C . LEU B 1 183 ? 10.031 17.172 7.27 1 90.56 183 LEU B C 1
ATOM 3857 O O . LEU B 1 183 ? 9.164 17.922 7.73 1 90.56 183 LEU B O 1
ATOM 3861 N N . ALA B 1 184 ? 9.789 16.312 6.32 1 93.12 184 ALA B N 1
ATOM 3862 C CA . ALA B 1 184 ? 8.445 16.188 5.762 1 93.12 184 ALA B CA 1
ATOM 3863 C C . ALA B 1 184 ? 7.434 15.805 6.84 1 93.12 184 ALA B C 1
ATOM 3865 O O . ALA B 1 184 ? 6.34 16.359 6.906 1 93.12 184 ALA B O 1
ATOM 3866 N N . THR B 1 185 ? 7.836 14.914 7.645 1 96.25 185 THR B N 1
ATOM 3867 C CA . THR B 1 185 ? 6.961 14.414 8.703 1 96.25 185 THR B CA 1
ATOM 3868 C C . THR B 1 185 ? 6.738 15.484 9.766 1 96.25 185 THR B C 1
ATOM 3870 O O . THR B 1 185 ? 5.617 15.672 10.242 1 96.25 185 THR B O 1
ATOM 3873 N N . LYS B 1 186 ? 7.805 16.188 10.086 1 94.81 186 LYS B N 1
ATOM 3874 C CA . LYS B 1 186 ? 7.695 17.234 11.102 1 94.81 186 LYS B CA 1
ATOM 3875 C C . LYS B 1 186 ? 6.828 18.391 10.609 1 94.81 186 LYS B C 1
ATOM 3877 O O . LYS B 1 186 ? 6.082 18.984 11.383 1 94.81 186 LYS B O 1
ATOM 3882 N N . LEU B 1 187 ? 6.988 18.656 9.328 1 92.94 187 LEU B N 1
ATOM 3883 C CA . LEU B 1 187 ? 6.117 19.672 8.742 1 92.94 187 LEU B CA 1
ATOM 3884 C C . LEU B 1 187 ? 4.656 19.266 8.844 1 92.94 187 LEU B C 1
ATOM 3886 O O . LEU B 1 187 ? 3.795 20.062 9.195 1 92.94 187 LEU B O 1
ATOM 3890 N N . GLY B 1 188 ? 4.402 18 8.555 1 95.38 188 GLY B N 1
ATOM 3891 C CA . GLY B 1 188 ? 3.049 17.484 8.688 1 95.38 188 GLY B CA 1
ATOM 3892 C C . GLY B 1 188 ? 2.52 17.562 10.109 1 95.38 188 GLY B C 1
ATOM 3893 O O . GLY B 1 188 ? 1.371 17.953 10.328 1 95.38 188 GLY B O 1
ATOM 3894 N N . ALA B 1 189 ? 3.344 17.203 11.023 1 97.25 189 ALA B N 1
ATOM 3895 C CA . ALA B 1 189 ? 2.961 17.266 12.43 1 97.25 189 ALA B CA 1
ATOM 3896 C C . ALA B 1 189 ? 2.658 18.703 12.859 1 97.25 189 ALA B C 1
ATOM 3898 O O . ALA B 1 189 ? 1.692 18.953 13.586 1 97.25 189 ALA B O 1
ATOM 3899 N N . ARG B 1 190 ? 3.467 19.594 12.383 1 95.88 190 ARG B N 1
ATOM 3900 C CA . ARG B 1 190 ? 3.273 21.016 12.711 1 95.88 190 ARG B CA 1
ATOM 3901 C C . ARG B 1 190 ? 1.975 21.531 12.109 1 95.88 190 ARG B C 1
ATOM 3903 O O . ARG B 1 190 ? 1.26 22.312 12.75 1 95.88 190 ARG B O 1
ATOM 3910 N N . LEU B 1 191 ? 1.669 21.125 10.906 1 95.5 191 LEU B N 1
ATOM 3911 C CA . LEU B 1 191 ? 0.406 21.484 10.266 1 95.5 191 LEU B CA 1
ATOM 3912 C C . LEU B 1 191 ? -0.777 21.062 11.125 1 95.5 191 LEU B C 1
ATOM 3914 O O . LEU B 1 191 ? -1.727 21.828 11.312 1 95.5 191 LEU B O 1
ATOM 3918 N N . THR B 1 192 ? -0.68 19.875 11.641 1 97.06 192 THR B N 1
ATOM 3919 C CA . THR B 1 192 ? -1.741 19.344 12.492 1 97.06 192 THR B CA 1
ATOM 3920 C C . THR B 1 192 ? -1.849 20.141 13.781 1 97.06 192 THR B C 1
ATOM 3922 O O . THR B 1 192 ? -2.951 20.484 14.219 1 97.06 192 THR B O 1
ATOM 3925 N N . GLU B 1 193 ? -0.762 20.5 14.32 1 97.75 193 GLU B N 1
ATOM 3926 C CA . GLU B 1 193 ? -0.726 21.25 15.57 1 97.75 193 GLU B CA 1
ATOM 3927 C C . GLU B 1 193 ? -1.373 22.625 15.414 1 97.75 193 GLU B C 1
ATOM 3929 O O . GLU B 1 193 ? -2.23 23 16.203 1 97.75 193 GLU B O 1
ATOM 3934 N N . VAL B 1 194 ? -0.97 23.344 14.375 1 97.56 194 VAL B N 1
ATOM 3935 C CA . VAL B 1 194 ? -1.448 24.719 14.219 1 97.56 194 VAL B CA 1
ATOM 3936 C C . VAL B 1 194 ? -2.922 24.703 13.82 1 97.56 194 VAL B C 1
ATOM 3938 O O . VAL B 1 194 ? -3.637 25.688 14.031 1 97.56 194 VAL B O 1
ATOM 3941 N N . ARG B 1 195 ? -3.395 23.625 13.227 1 96.94 195 ARG B N 1
ATOM 3942 C CA . ARG B 1 195 ? -4.82 23.469 12.953 1 96.94 195 ARG B CA 1
ATOM 3943 C C . ARG B 1 195 ? -5.605 23.281 14.25 1 96.94 195 ARG B C 1
ATOM 3945 O O . ARG B 1 195 ? -6.566 24 14.516 1 96.94 195 ARG B O 1
ATOM 3952 N N . LYS B 1 196 ? -5.117 22.375 15.039 1 97.31 196 LYS B N 1
ATOM 3953 C CA . LYS B 1 196 ? -5.867 21.953 16.219 1 97.31 196 LYS B CA 1
ATOM 3954 C C . LYS B 1 196 ? -5.82 23 17.312 1 97.31 196 LYS B C 1
ATOM 3956 O O . LYS B 1 196 ? -6.77 23.141 18.094 1 97.31 196 LYS B O 1
ATOM 3961 N N . ASN B 1 197 ? -4.766 23.75 17.391 1 97.69 197 ASN B N 1
ATOM 3962 C CA . ASN B 1 197 ? -4.684 24.75 18.438 1 97.69 197 ASN B CA 1
ATOM 3963 C C . ASN B 1 197 ? -5.227 26.094 17.984 1 97.69 197 ASN B C 1
ATOM 3965 O O . ASN B 1 197 ? -5.199 27.078 18.734 1 97.69 197 ASN B O 1
ATOM 3969 N N . GLY B 1 198 ? -5.578 26.203 16.75 1 97.06 198 GLY B N 1
ATOM 3970 C CA . GLY B 1 198 ? -6.281 27.391 16.266 1 97.06 198 GLY B CA 1
ATOM 3971 C C . GLY B 1 198 ? -5.352 28.453 15.719 1 97.06 198 GLY B C 1
ATOM 3972 O O . GLY B 1 198 ? -5.805 29.531 15.312 1 97.06 198 GLY B O 1
ATOM 3973 N N . THR B 1 199 ? -4.035 28.234 15.719 1 97.88 199 THR B N 1
ATOM 3974 C CA . THR B 1 199 ? -3.092 29.188 15.148 1 97.88 199 THR B CA 1
ATOM 3975 C C . THR B 1 199 ? -3.422 29.469 13.688 1 97.88 199 THR B C 1
ATOM 3977 O O . THR B 1 199 ? -3.393 30.625 13.242 1 97.88 199 THR B O 1
ATOM 3980 N N . CYS B 1 200 ? -3.742 28.453 12.938 1 95.62 200 CYS B N 1
ATOM 3981 C CA . CYS B 1 200 ? -4.254 28.547 11.578 1 95.62 200 CYS B CA 1
ATOM 3982 C C . CYS B 1 200 ? -5.645 27.922 11.477 1 95.62 200 CYS B C 1
ATOM 3984 O O . CYS B 1 200 ? -5.789 26.781 11.031 1 95.62 200 CYS B O 1
ATOM 3986 N N . ALA B 1 201 ? -6.613 28.688 11.766 1 95.25 201 ALA B N 1
ATOM 3987 C CA . ALA B 1 201 ? -7.977 28.203 11.945 1 95.25 201 ALA B CA 1
ATOM 3988 C C . ALA B 1 201 ? -8.586 27.781 10.602 1 95.25 201 ALA B C 1
ATOM 3990 O O . ALA B 1 201 ? -9.555 27.031 10.562 1 95.25 201 ALA B O 1
ATOM 3991 N N . TRP B 1 202 ? -8.07 28.297 9.578 1 93.12 202 TRP B N 1
ATOM 3992 C CA . TRP B 1 202 ? -8.602 28.016 8.25 1 93.12 202 TRP B CA 1
ATOM 3993 C C . TRP B 1 202 ? -8.172 26.625 7.777 1 93.12 202 TRP B C 1
ATOM 3995 O O . TRP B 1 202 ? -8.719 26.109 6.801 1 93.12 202 TRP B O 1
ATOM 4005 N N . LEU B 1 203 ? -7.195 26 8.469 1 93.56 203 LEU B N 1
ATOM 4006 C CA . LEU B 1 203 ? -6.652 24.703 8.078 1 93.56 203 LEU B CA 1
ATOM 4007 C C . LEU B 1 203 ? -7.672 23.594 8.297 1 93.56 203 LEU B C 1
ATOM 4009 O O . LEU B 1 203 ? -8.383 23.594 9.305 1 93.56 203 LEU B O 1
ATOM 4013 N N . ARG B 1 204 ? -7.695 22.625 7.344 1 92 204 ARG B N 1
ATOM 4014 C CA . ARG B 1 204 ? -8.516 21.406 7.434 1 92 204 ARG B CA 1
ATOM 4015 C C . ARG B 1 204 ? -7.645 20.172 7.539 1 92 204 ARG B C 1
ATOM 4017 O O . ARG B 1 204 ? -6.414 20.25 7.488 1 92 204 ARG B O 1
ATOM 4024 N N . PRO B 1 205 ? -8.188 19.031 7.742 1 92.19 205 PRO B N 1
ATOM 4025 C CA . PRO B 1 205 ? -7.422 17.875 8.195 1 92.19 205 PRO B CA 1
ATOM 4026 C C . PRO B 1 205 ? -6.473 17.344 7.125 1 92.19 205 PRO B C 1
ATOM 4028 O O . PRO B 1 205 ? -5.398 16.812 7.445 1 92.19 205 PRO B O 1
ATOM 4031 N N . ASP B 1 206 ? -6.777 17.438 5.922 1 88.12 206 ASP B N 1
ATOM 4032 C CA . ASP B 1 206 ? -5.984 16.812 4.867 1 88.12 206 ASP B CA 1
ATOM 4033 C C . ASP B 1 206 ? -4.812 17.719 4.465 1 88.12 206 ASP B C 1
ATOM 4035 O O . ASP B 1 206 ? -4.941 18.938 4.445 1 88.12 206 ASP B O 1
ATOM 4039 N N . GLY B 1 207 ? -3.76 17.062 4.219 1 87.62 207 GLY B N 1
ATOM 4040 C CA . GLY B 1 207 ? -2.562 17.781 3.801 1 87.62 207 GLY B CA 1
ATOM 4041 C C . GLY B 1 207 ? -1.419 16.859 3.426 1 87.62 207 GLY B C 1
ATOM 4042 O O . GLY B 1 207 ? -1.411 15.688 3.801 1 87.62 207 GLY B O 1
ATOM 4043 N N . LYS B 1 208 ? -0.486 17.391 2.631 1 87.56 208 LYS B N 1
ATOM 4044 C CA . LYS B 1 208 ? 0.703 16.688 2.158 1 87.56 208 LYS B CA 1
ATOM 4045 C C . LYS B 1 208 ? 1.924 17.594 2.166 1 87.56 208 LYS B C 1
ATOM 4047 O O . LYS B 1 208 ? 1.827 18.781 1.81 1 87.56 208 LYS B O 1
ATOM 4052 N N . THR B 1 209 ? 2.986 17.078 2.592 1 89.44 209 THR B N 1
ATOM 4053 C CA . THR B 1 209 ? 4.242 17.812 2.613 1 89.44 209 THR B CA 1
ATOM 4054 C C . THR B 1 209 ? 5.316 17.078 1.816 1 89.44 209 THR B C 1
ATOM 4056 O O . THR B 1 209 ? 5.402 15.844 1.866 1 89.44 209 THR B O 1
ATOM 4059 N N . GLN B 1 210 ? 6.047 17.812 1.102 1 86.56 210 GLN B N 1
ATOM 4060 C CA . GLN B 1 210 ? 7.188 17.281 0.354 1 86.56 210 GLN B CA 1
ATOM 4061 C C . GLN B 1 210 ? 8.445 18.125 0.614 1 86.56 210 GLN B C 1
ATOM 4063 O O . GLN B 1 210 ? 8.398 19.344 0.583 1 86.56 210 GLN B O 1
ATOM 4068 N N . VAL B 1 211 ? 9.508 17.406 0.892 1 87.38 211 VAL B N 1
ATOM 4069 C CA . VAL B 1 211 ? 10.781 18.078 1.119 1 87.38 211 VAL B CA 1
ATOM 4070 C C . VAL B 1 211 ? 11.852 17.484 0.207 1 87.38 211 VAL B C 1
ATOM 4072 O O . VAL B 1 211 ? 12.039 16.266 0.177 1 87.38 211 VAL B O 1
ATOM 4075 N N . THR B 1 212 ? 12.391 18.281 -0.542 1 83.81 212 THR B N 1
ATOM 4076 C CA . THR B 1 212 ? 13.523 17.906 -1.385 1 83.81 212 THR B CA 1
ATOM 4077 C C . THR B 1 212 ? 14.836 18.406 -0.78 1 83.81 212 THR B C 1
ATOM 4079 O O . THR B 1 212 ? 14.977 19.578 -0.467 1 83.81 212 THR B O 1
ATOM 4082 N N . VAL B 1 213 ? 15.758 17.469 -0.623 1 84.12 213 VAL B N 1
ATOM 4083 C CA . VAL B 1 213 ? 17.062 17.797 -0.065 1 84.12 213 VAL B CA 1
ATOM 4084 C C . VAL B 1 213 ? 18.156 17.5 -1.095 1 84.12 213 VAL B C 1
ATOM 4086 O O . VAL B 1 213 ? 18.078 16.5 -1.824 1 84.12 213 VAL B O 1
ATOM 4089 N N . GLU B 1 214 ? 19.062 18.375 -1.21 1 80.31 214 GLU B N 1
ATOM 4090 C CA . GLU B 1 214 ? 20.25 18.141 -2.006 1 80.31 214 GLU B CA 1
ATOM 4091 C C . GLU B 1 214 ? 21.297 17.344 -1.219 1 80.31 214 GLU B C 1
ATOM 4093 O O . GLU B 1 214 ? 21.578 17.656 -0.064 1 80.31 214 GLU B O 1
ATOM 4098 N N . TYR B 1 215 ? 21.766 16.234 -1.871 1 84.81 215 TYR B N 1
ATOM 4099 C CA . TYR B 1 215 ? 22.719 15.344 -1.225 1 84.81 215 TYR B CA 1
ATOM 4100 C C . TYR B 1 215 ? 24 15.211 -2.061 1 84.81 215 TYR B C 1
ATOM 4102 O O . TYR B 1 215 ? 23.969 15.445 -3.27 1 84.81 215 TYR B O 1
ATOM 4110 N N . TYR B 1 216 ? 25.078 14.961 -1.455 1 80.81 216 TYR B N 1
ATOM 4111 C CA . TYR B 1 216 ? 26.219 14.375 -2.146 1 80.81 216 TYR B CA 1
ATOM 4112 C C . TYR B 1 216 ? 26.656 13.07 -1.482 1 80.81 216 TYR B C 1
ATOM 4114 O O . TYR B 1 216 ? 26.328 12.82 -0.318 1 80.81 216 TYR B O 1
ATOM 4122 N N . ASN B 1 217 ? 27.203 12.133 -2.275 1 83.31 217 ASN B N 1
ATOM 4123 C CA . ASN B 1 217 ? 27.672 10.836 -1.801 1 83.31 217 ASN B CA 1
ATOM 4124 C C . ASN B 1 217 ? 29.109 10.883 -1.316 1 83.31 217 ASN B C 1
ATOM 4126 O O . ASN B 1 217 ? 30.016 11.227 -2.08 1 83.31 217 ASN B O 1
ATOM 4130 N N . GLU B 1 218 ? 29.297 10.594 -0.041 1 79.06 218 GLU B N 1
ATOM 4131 C CA . GLU B 1 218 ? 30.641 10.477 0.528 1 79.06 218 GLU B CA 1
ATOM 4132 C C . GLU B 1 218 ? 30.938 9.031 0.938 1 79.06 218 GLU B C 1
ATOM 4134 O O . GLU B 1 218 ? 30.578 8.609 2.037 1 79.06 218 GLU B O 1
ATOM 4139 N N . ASN B 1 219 ? 31.562 8.32 0.078 1 74.62 219 ASN B N 1
ATOM 4140 C CA . ASN B 1 219 ? 31.953 6.938 0.332 1 74.62 219 ASN B CA 1
ATOM 4141 C C . ASN B 1 219 ? 30.75 6.094 0.763 1 74.62 219 ASN B C 1
ATOM 4143 O O . ASN B 1 219 ? 30.828 5.371 1.759 1 74.62 219 ASN B O 1
ATOM 4147 N N . GLY B 1 220 ? 29.609 6.348 0.137 1 75 220 GLY B N 1
ATOM 4148 C CA . GLY B 1 220 ? 28.438 5.543 0.416 1 75 220 GLY B CA 1
ATOM 4149 C C . GLY B 1 220 ? 27.453 6.223 1.356 1 75 220 GLY B C 1
ATOM 4150 O O . GLY B 1 220 ? 26.297 5.816 1.454 1 75 220 GLY B O 1
ATOM 4151 N N . ALA B 1 221 ? 28.016 7.254 2.006 1 80.44 221 ALA B N 1
ATOM 4152 C CA . ALA B 1 221 ? 27.141 7.996 2.918 1 80.44 221 ALA B CA 1
ATOM 4153 C C . ALA B 1 221 ? 26.5 9.188 2.217 1 80.44 221 ALA B C 1
ATOM 4155 O O . ALA B 1 221 ? 27.172 9.93 1.491 1 80.44 221 ALA B O 1
ATOM 4156 N N . MET B 1 222 ? 25.219 9.25 2.342 1 84.56 222 MET B N 1
ATOM 4157 C CA . MET B 1 222 ? 24.516 10.414 1.812 1 84.56 222 MET B CA 1
ATOM 4158 C C . MET B 1 222 ? 24.594 11.586 2.785 1 84.56 222 MET B C 1
ATOM 4160 O O . MET B 1 222 ? 24.141 11.484 3.926 1 84.56 222 MET B O 1
ATOM 4164 N N . VAL B 1 223 ? 25.156 12.641 2.301 1 82.62 223 VAL B N 1
ATOM 4165 C CA . VAL B 1 223 ? 25.359 13.82 3.145 1 82.62 223 VAL B CA 1
ATOM 4166 C C . VAL B 1 223 ? 24.438 14.953 2.678 1 82.62 223 VAL B C 1
ATOM 4168 O O . VAL B 1 223 ? 24.578 15.438 1.551 1 82.62 223 VAL B O 1
ATOM 4171 N N . PRO B 1 224 ? 23.547 15.352 3.52 1 84.94 224 PRO B N 1
ATOM 4172 C CA . PRO B 1 224 ? 22.688 16.469 3.115 1 84.94 224 PRO B CA 1
ATOM 4173 C C . PRO B 1 224 ? 23.438 17.781 3.002 1 84.94 224 PRO B C 1
ATOM 4175 O O . PRO B 1 224 ? 24.312 18.078 3.824 1 84.94 224 PRO B O 1
ATOM 4178 N N . VAL B 1 225 ? 23.109 18.531 1.999 1 78.56 225 VAL B N 1
ATOM 4179 C CA . VAL B 1 225 ? 23.75 19.812 1.742 1 78.56 225 VAL B CA 1
ATOM 4180 C C . VAL B 1 225 ? 22.812 20.953 2.127 1 78.56 225 VAL B C 1
ATOM 4182 O O . VAL B 1 225 ? 23.172 21.844 2.898 1 78.56 225 VAL B O 1
ATOM 4185 N N . ARG B 1 226 ? 21.594 20.859 1.543 1 79.19 226 ARG B N 1
ATOM 4186 C CA . ARG B 1 226 ? 20.609 21.906 1.799 1 79.19 226 ARG B CA 1
ATOM 4187 C C . ARG B 1 226 ? 19.203 21.391 1.502 1 79.19 226 ARG B C 1
ATOM 4189 O O . ARG B 1 226 ? 19.016 20.469 0.709 1 79.19 226 ARG B O 1
ATOM 4196 N N . VAL B 1 227 ? 18.281 22.078 2.146 1 81.25 227 VAL B N 1
ATOM 4197 C CA . VAL B 1 227 ? 16.891 21.906 1.76 1 81.25 227 VAL B CA 1
ATOM 4198 C C . VAL B 1 227 ? 16.594 22.703 0.492 1 81.25 227 VAL B C 1
ATOM 4200 O O . VAL B 1 227 ? 16.672 23.938 0.499 1 81.25 227 VAL B O 1
ATOM 4203 N N . HIS B 1 228 ? 16.344 21.984 -0.51 1 77.06 228 HIS B N 1
ATOM 4204 C CA . HIS B 1 228 ? 16.188 22.609 -1.824 1 77.06 228 HIS B CA 1
ATOM 4205 C C . HIS B 1 228 ? 14.773 23.125 -2.023 1 77.06 228 HIS B C 1
ATOM 4207 O O . HIS B 1 228 ? 14.586 24.25 -2.484 1 77.06 228 HIS B O 1
ATOM 4213 N N . THR B 1 229 ? 13.773 22.281 -1.664 1 79.62 229 THR B N 1
ATOM 4214 C CA . THR B 1 229 ? 12.383 22.625 -1.942 1 79.62 229 THR B CA 1
ATOM 4215 C C . THR B 1 229 ? 11.469 22.094 -0.843 1 79.62 229 THR B C 1
ATOM 4217 O O . THR B 1 229 ? 11.633 20.969 -0.378 1 79.62 229 THR B O 1
ATOM 4220 N N . VAL B 1 230 ? 10.539 22.969 -0.459 1 81.69 230 VAL B N 1
ATOM 4221 C CA . VAL B 1 230 ? 9.445 22.562 0.422 1 81.69 230 VAL B CA 1
ATOM 4222 C C . VAL B 1 230 ? 8.109 22.812 -0.265 1 81.69 230 VAL B C 1
ATOM 4224 O O . VAL B 1 230 ? 7.848 23.922 -0.751 1 81.69 230 VAL B O 1
ATOM 4227 N N . LEU B 1 231 ? 7.395 21.734 -0.373 1 81.19 231 LEU B N 1
ATOM 4228 C CA . LEU B 1 231 ? 6.047 21.844 -0.924 1 81.19 231 LEU B CA 1
ATOM 4229 C C . LEU B 1 231 ? 5.004 21.406 0.1 1 81.19 231 LEU B C 1
ATOM 4231 O O . LEU B 1 231 ? 5.137 20.344 0.712 1 81.19 231 LEU B O 1
ATOM 4235 N N . ILE B 1 232 ? 4.043 22.266 0.333 1 83.69 232 ILE B N 1
ATOM 4236 C CA . ILE B 1 232 ? 2.938 21.938 1.227 1 83.69 232 ILE B CA 1
ATOM 4237 C C . ILE B 1 232 ? 1.609 22.141 0.497 1 83.69 232 ILE B C 1
ATOM 4239 O O . ILE B 1 232 ? 1.357 23.203 -0.074 1 83.69 232 ILE B O 1
ATOM 4243 N N . SER B 1 233 ? 0.877 21.047 0.414 1 81.69 233 SER B N 1
ATOM 4244 C CA . SER B 1 233 ? -0.513 21.094 -0.028 1 81.69 233 SER B CA 1
ATOM 4245 C C . SER B 1 233 ? -1.471 20.828 1.127 1 81.69 233 SER B C 1
ATOM 4247 O O . SER B 1 233 ? -1.394 19.781 1.769 1 81.69 233 SER B O 1
ATOM 4249 N N . THR B 1 234 ? -2.307 21.781 1.392 1 85.56 234 THR B N 1
ATOM 4250 C CA . THR B 1 234 ? -3.176 21.594 2.547 1 85.56 234 THR B CA 1
ATOM 4251 C C . THR B 1 234 ? -4.609 21.984 2.215 1 85.56 234 THR B C 1
ATOM 4253 O O . THR B 1 234 ? -4.84 22.953 1.486 1 85.56 234 THR B O 1
ATOM 4256 N N . GLN B 1 235 ? -5.52 21.219 2.723 1 83.06 235 GLN B N 1
ATOM 4257 C CA . GLN B 1 235 ? -6.934 21.594 2.699 1 83.06 235 GLN B CA 1
ATOM 4258 C C . GLN B 1 235 ? -7.191 22.844 3.531 1 83.06 235 GLN B C 1
ATOM 4260 O O . GLN B 1 235 ? -6.598 23.016 4.598 1 83.06 235 GLN B O 1
ATOM 4265 N N . HIS B 1 236 ? -8.016 23.703 3 1 86.88 236 HIS B N 1
ATOM 4266 C CA . HIS B 1 236 ? -8.297 24.953 3.715 1 86.88 236 HIS B CA 1
ATOM 4267 C C . HIS B 1 236 ? -9.75 25.375 3.514 1 86.88 236 HIS B C 1
ATOM 4269 O O . HIS B 1 236 ? -10.414 24.922 2.58 1 86.88 236 HIS B O 1
ATOM 4275 N N . ASP B 1 237 ? -10.203 26.156 4.449 1 84.56 237 ASP B N 1
ATOM 4276 C CA . ASP B 1 237 ? -11.555 26.672 4.281 1 84.56 237 ASP B CA 1
ATOM 4277 C C . ASP B 1 237 ? -11.594 27.828 3.273 1 84.56 237 ASP B C 1
ATOM 4279 O O . ASP B 1 237 ? -10.555 28.219 2.732 1 84.56 237 ASP B O 1
ATOM 4283 N N . GLU B 1 238 ? -12.789 28.312 2.93 1 81.19 238 GLU B N 1
ATOM 4284 C CA . GLU B 1 238 ? -12.984 29.234 1.818 1 81.19 238 GLU B CA 1
ATOM 4285 C C . GLU B 1 238 ? -12.656 30.672 2.23 1 81.19 238 GLU B C 1
ATOM 4287 O O . GLU B 1 238 ? -12.586 31.562 1.384 1 81.19 238 GLU B O 1
ATOM 4292 N N . THR B 1 239 ? -12.32 30.906 3.369 1 86.62 239 THR B N 1
ATOM 4293 C CA . THR B 1 239 ? -12.188 32.281 3.879 1 86.62 239 THR B CA 1
ATOM 4294 C C . THR B 1 239 ? -10.758 32.781 3.719 1 86.62 239 THR B C 1
ATOM 4296 O O . THR B 1 239 ? -10.5 33.969 3.82 1 86.62 239 THR B O 1
ATOM 4299 N N . VAL B 1 240 ? -9.844 31.953 3.516 1 84.25 240 VAL B N 1
ATOM 4300 C CA . VAL B 1 240 ? -8.438 32.344 3.541 1 84.25 240 VAL B CA 1
ATOM 4301 C C . VAL B 1 240 ? -7.918 32.5 2.113 1 84.25 240 VAL B C 1
ATOM 4303 O O . VAL B 1 240 ? -8.32 31.766 1.212 1 84.25 240 VAL B O 1
ATOM 4306 N N . THR B 1 241 ? -7.023 33.5 1.975 1 81.19 241 THR B N 1
ATOM 4307 C CA . THR B 1 241 ? -6.414 33.719 0.667 1 81.19 241 THR B CA 1
ATOM 4308 C C . THR B 1 241 ? -5.094 32.938 0.554 1 81.19 241 THR B C 1
ATOM 4310 O O . THR B 1 241 ? -4.508 32.562 1.566 1 81.19 241 THR B O 1
ATOM 4313 N N . ASN B 1 242 ? -4.648 32.781 -0.626 1 75.25 242 ASN B N 1
ATOM 4314 C CA . ASN B 1 242 ? -3.373 32.094 -0.858 1 75.25 242 ASN B CA 1
ATOM 4315 C C . ASN B 1 242 ? -2.217 32.844 -0.21 1 75.25 242 ASN B C 1
ATOM 4317 O O . ASN B 1 242 ? -1.274 32.25 0.294 1 75.25 242 ASN B O 1
ATOM 4321 N N . ASP B 1 243 ? -2.336 34.188 -0.266 1 77.94 243 ASP B N 1
ATOM 4322 C CA . ASP B 1 243 ? -1.287 35 0.341 1 77.94 243 ASP B CA 1
ATOM 4323 C C . ASP B 1 243 ? -1.24 34.781 1.854 1 77.94 243 ASP B C 1
ATOM 4325 O O . ASP B 1 243 ? -0.161 34.688 2.438 1 77.94 243 ASP B O 1
ATOM 4329 N N . GLU B 1 244 ? -2.383 34.75 2.412 1 84.62 244 GLU B N 1
ATOM 4330 C CA . GLU B 1 244 ? -2.463 34.5 3.85 1 84.62 244 GLU B CA 1
ATOM 4331 C C . GLU B 1 244 ? -1.961 33.125 4.203 1 84.62 244 GLU B C 1
ATOM 4333 O O . GLU B 1 244 ? -1.269 32.938 5.207 1 84.62 244 GLU B O 1
ATOM 4338 N N . ILE B 1 245 ? -2.289 32.156 3.375 1 85.19 245 ILE B N 1
ATOM 4339 C CA . ILE B 1 245 ? -1.825 30.781 3.576 1 85.19 245 ILE B CA 1
ATOM 4340 C C . ILE B 1 245 ? -0.3 30.734 3.523 1 85.19 245 ILE B C 1
ATOM 4342 O O . ILE B 1 245 ? 0.343 30.172 4.414 1 85.19 245 ILE B O 1
ATOM 4346 N N . ALA B 1 246 ? 0.236 31.359 2.566 1 81.5 246 ALA B N 1
ATOM 4347 C CA . ALA B 1 246 ? 1.686 31.359 2.391 1 81.5 246 ALA B CA 1
ATOM 4348 C C . ALA B 1 246 ? 2.379 32 3.59 1 81.5 246 ALA B C 1
ATOM 4350 O O . ALA B 1 246 ? 3.361 31.469 4.105 1 81.5 246 ALA B O 1
ATOM 4351 N N . ALA B 1 247 ? 1.886 33.094 3.975 1 83.94 247 ALA B N 1
ATOM 4352 C CA . ALA B 1 247 ? 2.48 33.844 5.098 1 83.94 247 ALA B CA 1
ATOM 4353 C C . ALA B 1 247 ? 2.373 33.031 6.387 1 83.94 247 ALA B C 1
ATOM 4355 O O . ALA B 1 247 ? 3.35 32.906 7.129 1 83.94 247 ALA B O 1
ATOM 4356 N N . ASP B 1 248 ? 1.188 32.469 6.645 1 90.12 248 ASP B N 1
ATOM 4357 C CA . ASP B 1 248 ? 0.948 31.703 7.867 1 90.12 248 ASP B CA 1
ATOM 4358 C C . ASP B 1 248 ? 1.808 30.438 7.906 1 90.12 248 ASP B C 1
ATOM 4360 O O . ASP B 1 248 ? 2.404 30.125 8.938 1 90.12 248 ASP B O 1
ATOM 4364 N N . LEU B 1 249 ? 1.869 29.75 6.777 1 88.44 249 LEU B N 1
ATOM 4365 C CA . LEU B 1 249 ? 2.645 28.516 6.742 1 88.44 249 LEU B CA 1
ATOM 4366 C C . LEU B 1 249 ? 4.133 28.812 6.906 1 88.44 249 LEU B C 1
ATOM 4368 O O . LEU B 1 249 ? 4.852 28.047 7.551 1 88.44 249 LEU B O 1
ATOM 4372 N N . LYS B 1 250 ? 4.562 29.859 6.289 1 84.44 250 LYS B N 1
ATOM 4373 C CA . LYS B 1 250 ? 5.965 30.234 6.449 1 84.44 250 LYS B CA 1
ATOM 4374 C C . LYS B 1 250 ? 6.297 30.5 7.914 1 84.44 250 LYS B C 1
ATOM 4376 O O . LYS B 1 250 ? 7.285 29.984 8.438 1 84.44 250 LYS B O 1
ATOM 4381 N N . GLU B 1 251 ? 5.43 31.203 8.562 1 89.25 251 GLU B N 1
ATOM 4382 C CA . GLU B 1 251 ? 5.695 31.656 9.922 1 89.25 251 GLU B CA 1
ATOM 4383 C C . GLU B 1 251 ? 5.457 30.547 10.945 1 89.25 251 GLU B C 1
ATOM 4385 O O . GLU B 1 251 ? 6.273 30.344 11.844 1 89.25 251 GLU B O 1
ATOM 4390 N N . HIS B 1 252 ? 4.398 29.812 10.75 1 94.19 252 HIS B N 1
ATOM 4391 C CA . HIS B 1 252 ? 3.949 28.969 11.844 1 94.19 252 HIS B CA 1
ATOM 4392 C C . HIS B 1 252 ? 4.305 27.5 11.578 1 94.19 252 HIS B C 1
ATOM 4394 O O . HIS B 1 252 ? 4.246 26.672 12.492 1 94.19 252 HIS B O 1
ATOM 4400 N N . VAL B 1 253 ? 4.699 27.188 10.352 1 91.81 253 VAL B N 1
ATOM 4401 C CA . VAL B 1 253 ? 4.934 25.781 10.055 1 91.81 253 VAL B CA 1
ATOM 4402 C C . VAL B 1 253 ? 6.371 25.578 9.57 1 91.81 253 VAL B C 1
ATOM 4404 O O . VAL B 1 253 ? 7.145 24.844 10.188 1 91.81 253 VAL B O 1
ATOM 4407 N N . ILE B 1 254 ? 6.781 26.312 8.609 1 86.81 254 ILE B N 1
ATOM 4408 C CA . ILE B 1 254 ? 8.062 26.078 7.957 1 86.81 254 ILE B CA 1
ATOM 4409 C C . ILE B 1 254 ? 9.195 26.562 8.859 1 86.81 254 ILE B C 1
ATOM 4411 O O . ILE B 1 254 ? 10.117 25.812 9.172 1 86.81 254 ILE B O 1
ATOM 4415 N N . LYS B 1 255 ? 9.18 27.75 9.344 1 84.5 255 LYS B N 1
ATOM 4416 C CA . LYS B 1 255 ? 10.258 28.344 10.125 1 84.5 255 LYS B CA 1
ATOM 4417 C C . LYS B 1 255 ? 10.531 27.547 11.398 1 84.5 255 LYS B C 1
ATOM 4419 O O . LYS B 1 255 ? 11.688 27.266 11.727 1 84.5 255 LYS B O 1
ATOM 4424 N N . PRO B 1 256 ? 9.5 27.125 12.109 1 90.06 256 PRO B N 1
ATOM 4425 C CA . PRO B 1 256 ? 9.75 26.359 13.336 1 90.06 256 PRO B CA 1
ATOM 4426 C C . PRO B 1 256 ? 10.398 25 13.062 1 90.06 256 PRO B C 1
ATOM 4428 O O . PRO B 1 256 ? 11.07 24.453 13.938 1 90.06 256 PRO B O 1
ATOM 4431 N N . VAL B 1 257 ? 10.172 24.469 11.891 1 89.06 257 VAL B N 1
ATOM 4432 C CA . VAL B 1 257 ? 10.633 23.125 11.602 1 89.06 257 VAL B CA 1
ATOM 4433 C C . VAL B 1 257 ? 11.977 23.172 10.875 1 89.06 257 VAL B C 1
ATOM 4435 O O . VAL B 1 257 ? 12.867 22.375 11.148 1 89.06 257 VAL B O 1
ATOM 4438 N N . ILE B 1 258 ? 12.031 24.078 9.883 1 81.69 258 ILE B N 1
ATOM 4439 C CA . ILE B 1 258 ? 13.258 24.219 9.094 1 81.69 258 ILE B CA 1
ATOM 4440 C C . ILE B 1 258 ? 13.914 25.562 9.406 1 81.69 258 ILE B C 1
ATOM 4442 O O . ILE B 1 258 ? 13.562 26.594 8.82 1 81.69 258 ILE B O 1
ATOM 4446 N N . PRO B 1 259 ? 14.758 25.578 10.43 1 66.06 259 PRO B N 1
ATOM 4447 C CA . PRO B 1 259 ? 15.312 26.891 10.773 1 66.06 259 PRO B CA 1
ATOM 4448 C C . PRO B 1 259 ? 16.109 27.516 9.633 1 66.06 259 PRO B C 1
ATOM 4450 O O . PRO B 1 259 ? 16.672 26.812 8.805 1 66.06 259 PRO B O 1
ATOM 4453 N N . GLU B 1 260 ? 15.852 28.797 9.312 1 55.03 260 GLU B N 1
ATOM 4454 C CA . GLU B 1 260 ? 16.5 29.594 8.281 1 55.03 260 GLU B CA 1
ATOM 4455 C C . GLU B 1 260 ? 18.016 29.609 8.461 1 55.03 260 GLU B C 1
ATOM 4457 O O . GLU B 1 260 ? 18.516 30.109 9.461 1 55.03 260 GLU B O 1
ATOM 4462 N N . LYS B 1 261 ? 18.594 28.656 8.789 1 46.78 261 LYS B N 1
ATOM 4463 C CA . LYS B 1 261 ? 20.031 28.938 8.836 1 46.78 261 LYS B CA 1
ATOM 4464 C C . LYS B 1 261 ? 20.562 29.328 7.461 1 46.78 261 LYS B C 1
ATOM 4466 O O . LYS B 1 261 ? 20.062 28.844 6.441 1 46.78 261 LYS B O 1
ATOM 4471 N N . PRO B 1 262 ? 21.516 30.125 7.324 1 37.59 262 PRO B N 1
ATOM 4472 C CA . PRO B 1 262 ? 22.281 30.516 6.145 1 37.59 262 PRO B CA 1
ATOM 4473 C C . PRO B 1 262 ? 22.844 29.328 5.379 1 37.59 262 PRO B C 1
ATOM 4475 O O . PRO B 1 262 ? 23.391 28.406 5.984 1 37.59 262 PRO B O 1
ATOM 4478 N N . GLY B 1 263 ? 22.234 28.906 4.137 1 36.47 263 GLY B N 1
ATOM 4479 C CA . GLY B 1 263 ? 22.703 27.953 3.133 1 36.47 263 GLY B CA 1
ATOM 4480 C C . GLY B 1 263 ? 21.703 26.844 2.854 1 36.47 263 GLY B C 1
ATOM 4481 O O . GLY B 1 263 ? 21.859 26.078 1.898 1 36.47 263 GLY B O 1
ATOM 4482 N N . MET B 1 264 ? 21.062 26.406 3.85 1 36.81 264 MET B N 1
ATOM 4483 C CA . MET B 1 264 ? 20.359 25.156 3.617 1 36.81 264 MET B CA 1
ATOM 4484 C C . MET B 1 264 ? 19.078 25.375 2.809 1 36.81 264 MET B C 1
ATOM 4486 O O . MET B 1 264 ? 18.734 24.562 1.949 1 36.81 264 MET B O 1
ATOM 4490 N N . ILE B 1 265 ? 18.141 26.219 3.348 1 39.06 265 ILE B N 1
ATOM 4491 C CA . ILE B 1 265 ? 16.766 26.062 2.895 1 39.06 265 ILE B CA 1
ATOM 4492 C C . ILE B 1 265 ? 16.5 27.016 1.723 1 39.06 265 ILE B C 1
ATOM 4494 O O . ILE B 1 265 ? 16.609 28.234 1.862 1 39.06 265 ILE B O 1
ATOM 4498 N N . SER B 1 266 ? 16.938 26.766 0.589 1 36.97 266 SER B N 1
ATOM 4499 C CA . SER B 1 266 ? 16.25 27.484 -0.479 1 36.97 266 SER B CA 1
ATOM 4500 C C . SER B 1 266 ? 14.789 27.078 -0.56 1 36.97 266 SER B C 1
ATOM 4502 O O . SER B 1 266 ? 14.469 25.953 -0.958 1 36.97 266 SER B O 1
ATOM 4504 N N . ILE B 1 267 ? 13.984 27.453 0.467 1 36.09 267 ILE B N 1
ATOM 4505 C CA . ILE B 1 267 ? 12.57 27.125 0.541 1 36.09 267 ILE B CA 1
ATOM 4506 C C . ILE B 1 267 ? 11.844 27.672 -0.683 1 36.09 267 ILE B C 1
ATOM 4508 O O . ILE B 1 267 ? 11.773 28.891 -0.874 1 36.09 267 ILE B O 1
ATOM 4512 N N . ASN B 1 268 ? 12.016 27.234 -1.797 1 35.22 268 ASN B N 1
ATOM 4513 C CA . ASN B 1 268 ? 11.016 27.578 -2.797 1 35.22 268 ASN B CA 1
ATOM 4514 C C . ASN B 1 268 ? 9.641 27.016 -2.438 1 35.22 268 ASN B C 1
ATOM 4516 O O . ASN B 1 268 ? 9.43 25.797 -2.51 1 35.22 268 ASN B O 1
ATOM 4520 N N . LEU B 1 269 ? 9.023 27.641 -1.411 1 33.53 269 LEU B N 1
ATOM 4521 C CA . LEU B 1 269 ? 7.645 27.297 -1.065 1 33.53 269 LEU B CA 1
ATOM 4522 C C . LEU B 1 269 ? 6.711 27.531 -2.248 1 33.53 269 LEU B C 1
ATOM 4524 O O . LEU B 1 269 ? 6.621 28.656 -2.758 1 33.53 269 LEU B O 1
ATOM 4528 N N . ASP B 1 270 ? 6.703 26.75 -3.168 1 32.5 270 ASP B N 1
ATOM 4529 C CA . ASP B 1 270 ? 5.695 26.938 -4.211 1 32.5 270 ASP B CA 1
ATOM 4530 C C . ASP B 1 270 ? 4.305 26.547 -3.707 1 32.5 270 ASP B C 1
ATOM 4532 O O . ASP B 1 270 ? 3.961 25.375 -3.652 1 32.5 270 ASP B O 1
ATOM 4536 N N . LEU B 1 271 ? 3.713 27.422 -2.852 1 31.72 271 LEU B N 1
ATOM 4537 C CA . LEU B 1 271 ? 2.363 27.219 -2.334 1 31.72 271 LEU B CA 1
ATOM 4538 C C . LEU B 1 271 ? 1.323 27.453 -3.426 1 31.72 271 LEU B C 1
ATOM 4540 O O . LEU B 1 271 ? 0.126 27.266 -3.195 1 31.72 271 LEU B O 1
ATOM 4544 N N . LYS B 1 272 ? 1.695 28.156 -4.52 1 31.67 272 LYS B N 1
ATOM 4545 C CA . LYS B 1 272 ? 0.698 28.797 -5.367 1 31.67 272 LYS B CA 1
ATOM 4546 C C . LYS B 1 272 ? 0.134 27.828 -6.391 1 31.67 272 LYS B C 1
ATOM 4548 O O . LYS B 1 272 ? -0.483 28.234 -7.379 1 31.67 272 LYS B O 1
ATOM 4553 N N . ARG B 1 273 ? 0.333 26.656 -6.27 1 33.44 273 ARG B N 1
ATOM 4554 C CA . ARG B 1 273 ? -0.052 26.031 -7.531 1 33.44 273 ARG B CA 1
ATOM 4555 C C . ARG B 1 273 ? -1.558 26.141 -7.754 1 33.44 273 ARG B C 1
ATOM 4557 O O . ARG B 1 273 ? -2.109 25.453 -8.625 1 33.44 273 ARG B O 1
ATOM 4564 N N . GLY B 1 274 ? -2.479 26.391 -6.738 1 29.55 274 GLY B N 1
ATOM 4565 C CA . GLY B 1 274 ? -3.836 26.453 -7.254 1 29.55 274 GLY B CA 1
ATOM 4566 C C . GLY B 1 274 ? -4.039 27.578 -8.266 1 29.55 274 GLY B C 1
ATOM 4567 O O . GLY B 1 274 ? -3.553 28.688 -8.07 1 29.55 274 GLY B O 1
ATOM 4568 N N . GLY B 1 275 ? -3.834 27.375 -9.469 1 30.3 275 GLY B N 1
ATOM 4569 C CA . GLY B 1 275 ? -4.438 28.375 -10.32 1 30.3 275 GLY B CA 1
ATOM 4570 C C . GLY B 1 275 ? -5.582 29.125 -9.656 1 30.3 275 GLY B C 1
ATOM 4571 O O . GLY B 1 275 ? -5.781 29 -8.445 1 30.3 275 GLY B O 1
ATOM 4572 N N . ASN B 1 276 ? -6.41 30.016 -10.391 1 30.88 276 ASN B N 1
ATOM 4573 C CA . ASN B 1 276 ? -7.598 30.734 -9.938 1 30.88 276 ASN B CA 1
ATOM 4574 C C . ASN B 1 276 ? -8.57 29.812 -9.219 1 30.88 276 ASN B C 1
ATOM 4576 O O . ASN B 1 276 ? -9.625 30.25 -8.758 1 30.88 276 ASN B O 1
ATOM 4580 N N . GLY B 1 277 ? -8.602 28.469 -9.414 1 30.17 277 GLY B N 1
ATOM 4581 C CA . GLY B 1 277 ? -9.664 27.719 -8.758 1 30.17 277 GLY B CA 1
ATOM 4582 C C . GLY B 1 277 ? -9.289 27.266 -7.363 1 30.17 277 GLY B C 1
ATOM 4583 O O . GLY B 1 277 ? -8.172 26.797 -7.133 1 30.17 277 GLY B O 1
ATOM 4584 N N . ARG B 1 278 ? -9.703 27.891 -6.348 1 31.17 278 ARG B N 1
ATOM 4585 C CA . ARG B 1 278 ? -9.648 27.656 -4.91 1 31.17 278 ARG B CA 1
ATOM 4586 C C . ARG B 1 278 ? -9.953 26.188 -4.59 1 31.17 278 ARG B C 1
ATOM 4588 O O . ARG B 1 278 ? -10.883 25.609 -5.148 1 31.17 278 ARG B O 1
ATOM 4595 N N . PHE B 1 279 ? -9 25.438 -4.34 1 34.16 279 PHE B N 1
ATOM 4596 C CA . PHE B 1 279 ? -9.203 24.062 -3.92 1 34.16 279 PHE B CA 1
ATOM 4597 C C . PHE B 1 279 ? -10.016 24 -2.633 1 34.16 279 PHE B C 1
ATOM 4599 O O . PHE B 1 279 ? -9.469 24.172 -1.539 1 34.16 279 PHE B O 1
ATOM 4606 N N . GLN B 1 280 ? -11.188 24.375 -2.604 1 33.03 280 GLN B N 1
ATOM 4607 C CA . GLN B 1 280 ? -12.047 24.359 -1.428 1 33.03 280 GLN B CA 1
ATOM 4608 C C . GLN B 1 280 ? -12.266 22.938 -0.91 1 33.03 280 GLN B C 1
ATOM 4610 O O . GLN B 1 280 ? -12.414 22.734 0.295 1 33.03 280 GLN B O 1
ATOM 4615 N N . LYS B 1 281 ? -12.719 22 -1.827 1 30.11 281 LYS B N 1
ATOM 4616 C CA . LYS B 1 281 ? -13.125 20.719 -1.276 1 30.11 281 LYS B CA 1
ATOM 4617 C C . LYS B 1 281 ? -11.93 19.781 -1.119 1 30.11 281 LYS B C 1
ATOM 4619 O O . LYS B 1 281 ? -11.594 19.375 -0.004 1 30.11 281 LYS B O 1
ATOM 4624 N N . THR B 1 282 ? -11.984 18.656 -1.956 1 29.34 282 THR B N 1
ATOM 4625 C CA . THR B 1 282 ? -11.094 17.516 -1.757 1 29.34 282 THR B CA 1
ATOM 4626 C C . THR B 1 282 ? -9.633 17.922 -1.946 1 29.34 282 THR B C 1
ATOM 4628 O O . THR B 1 282 ? -9.352 18.984 -2.508 1 29.34 282 THR B O 1
ATOM 4631 N N . ALA B 1 283 ? -8.688 16.984 -1.517 1 30.19 283 ALA B N 1
ATOM 4632 C CA . ALA B 1 283 ? -7.23 16.938 -1.48 1 30.19 283 ALA B CA 1
ATOM 4633 C C . ALA B 1 283 ? -6.633 17.438 -2.791 1 30.19 283 ALA B C 1
ATOM 4635 O O . ALA B 1 283 ? -6.816 16.812 -3.842 1 30.19 283 ALA B O 1
ATOM 4636 N N . ALA B 1 284 ? -6.695 18.703 -3.012 1 28.58 284 ALA B N 1
ATOM 4637 C CA . ALA B 1 284 ? -6.086 19.531 -4.047 1 28.58 284 ALA B CA 1
ATOM 4638 C C . ALA B 1 284 ? -4.676 19.047 -4.375 1 28.58 284 ALA B C 1
ATOM 4640 O O . ALA B 1 284 ? -3.881 18.781 -3.473 1 28.58 284 ALA B O 1
ATOM 4641 N N . TYR B 1 285 ? -4.527 18.375 -5.48 1 28.36 285 TYR B N 1
ATOM 4642 C CA . TYR B 1 285 ? -3.33 18.047 -6.242 1 28.36 285 TYR B CA 1
ATOM 4643 C C . TYR B 1 285 ? -2.412 19.25 -6.375 1 28.36 285 TYR B C 1
ATOM 4645 O O . TYR B 1 285 ? -2.877 20.375 -6.625 1 28.36 285 TYR B O 1
ATOM 4653 N N . GLY B 1 286 ? -1.396 19.312 -5.684 1 28.98 286 GLY B N 1
ATOM 4654 C CA . GLY B 1 286 ? -0.322 20.297 -5.652 1 28.98 286 GLY B CA 1
ATOM 4655 C C . GLY B 1 286 ? 0.218 20.625 -7.027 1 28.98 286 GLY B C 1
ATOM 4656 O O . GLY B 1 286 ? 0.916 19.828 -7.645 1 28.98 286 GLY B O 1
ATOM 4657 N N . HIS B 1 287 ? -0.567 21.141 -8.07 1 26.36 287 HIS B N 1
ATOM 4658 C CA . HIS B 1 287 ? 0.075 21.562 -9.305 1 26.36 287 HIS B CA 1
ATOM 4659 C C . HIS B 1 287 ? 1.165 22.594 -9.031 1 26.36 287 HIS B C 1
ATOM 4661 O O . HIS B 1 287 ? 1.163 23.25 -7.984 1 26.36 287 HIS B O 1
ATOM 4667 N N . PHE B 1 288 ? 2.348 22.531 -9.992 1 28.64 288 PHE B N 1
ATOM 4668 C CA . PHE B 1 288 ? 3.635 23.109 -10.359 1 28.64 288 PHE B CA 1
ATOM 4669 C C . PHE B 1 288 ? 3.502 24.609 -10.648 1 28.64 288 PHE B C 1
ATOM 4671 O O . PHE B 1 288 ? 3.146 25 -11.758 1 28.64 288 PHE B O 1
ATOM 4678 N N . GLY B 1 289 ? 2.875 25.359 -10.008 1 27.39 289 GLY B N 1
ATOM 4679 C CA . GLY B 1 289 ? 2.928 26.641 -10.695 1 27.39 289 GLY B CA 1
ATOM 4680 C C . GLY B 1 289 ? 4.305 27.281 -10.664 1 27.39 289 GLY B C 1
ATOM 4681 O O . GLY B 1 289 ? 4.68 27.922 -9.688 1 27.39 289 GLY B O 1
ATOM 4682 N N . ARG B 1 29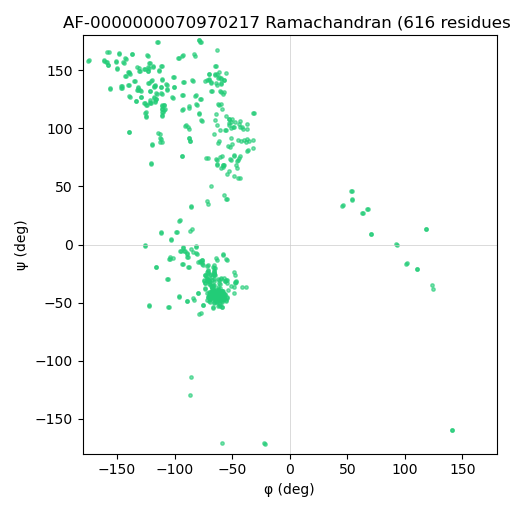0 ? 5.48 26.5 -11.07 1 28.34 290 ARG B N 1
ATOM 4683 C CA . ARG B 1 290 ? 6.723 27.266 -11.203 1 28.34 290 ARG B CA 1
ATOM 4684 C C . ARG B 1 290 ? 6.586 28.359 -12.258 1 28.34 290 ARG B C 1
ATOM 4686 O O . ARG B 1 290 ? 6.008 28.125 -13.32 1 28.34 290 ARG B O 1
ATOM 4693 N N . ASP B 1 291 ? 6.348 29.5 -11.93 1 28.05 291 ASP B N 1
ATOM 4694 C CA . ASP B 1 291 ? 6.527 30.531 -12.938 1 28.05 291 ASP B CA 1
ATOM 4695 C C . ASP B 1 291 ? 7.949 30.531 -13.492 1 28.05 291 ASP B C 1
ATOM 4697 O O . ASP B 1 291 ? 8.312 31.391 -14.297 1 28.05 291 ASP B O 1
ATOM 4701 N N . ASP B 1 292 ? 8.953 30.094 -12.656 1 29.55 292 ASP B N 1
ATOM 4702 C CA . ASP B 1 292 ? 10.242 30.281 -13.328 1 29.55 292 ASP B CA 1
ATOM 4703 C C . ASP B 1 292 ? 10.297 29.484 -14.633 1 29.55 292 ASP B C 1
ATOM 4705 O O . ASP B 1 292 ? 9.891 28.312 -14.664 1 29.55 292 ASP B O 1
ATOM 4709 N N . PRO B 1 293 ? 10.484 30.141 -15.672 1 30.81 293 PRO B N 1
ATOM 4710 C CA . PRO B 1 293 ? 10.695 29.469 -16.953 1 30.81 293 PRO B CA 1
ATOM 4711 C C . PRO B 1 293 ? 11.609 28.25 -16.844 1 30.81 293 PRO B C 1
ATOM 4713 O O . PRO B 1 293 ? 11.578 27.375 -17.719 1 30.81 293 PRO B O 1
ATOM 4716 N N . ASP B 1 294 ? 12.602 28.422 -15.969 1 25.67 294 ASP B N 1
ATOM 4717 C CA . ASP B 1 294 ? 13.68 27.438 -15.945 1 25.67 294 ASP B CA 1
ATOM 4718 C C . ASP B 1 294 ? 13.273 26.188 -15.18 1 25.67 294 ASP B C 1
ATOM 4720 O O . ASP B 1 294 ? 14.125 25.406 -14.75 1 25.67 294 ASP B O 1
ATOM 4724 N N . PHE B 1 295 ? 12.375 26.172 -14.5 1 29.56 295 PHE B N 1
ATOM 4725 C CA . PHE B 1 295 ? 12.195 24.781 -14.125 1 29.56 295 PHE B CA 1
ATOM 4726 C C . PHE B 1 295 ? 12.367 23.859 -15.336 1 29.56 295 PHE B C 1
ATOM 4728 O O . PHE B 1 295 ? 11.438 23.688 -16.125 1 29.56 295 PHE B O 1
ATOM 4735 N N . THR B 1 296 ? 13.43 23.938 -15.914 1 28.08 296 THR B N 1
ATOM 4736 C CA . THR B 1 296 ? 14.18 23.391 -17.047 1 28.08 296 THR B CA 1
ATOM 4737 C C . THR B 1 296 ? 14.117 21.859 -17.031 1 28.08 296 THR B C 1
ATOM 4739 O O . THR B 1 296 ? 14.305 21.219 -18.062 1 28.08 296 THR B O 1
ATOM 4742 N N . TRP B 1 297 ? 14.266 21.297 -15.789 1 27.44 297 TRP B N 1
ATOM 4743 C CA . TRP B 1 297 ? 14.586 19.906 -16.031 1 27.44 297 TRP B CA 1
ATOM 4744 C C . TRP B 1 297 ? 13.398 19.172 -16.641 1 27.44 297 TRP B C 1
ATOM 4746 O O . TRP B 1 297 ? 13.531 18.047 -17.125 1 27.44 297 TRP B O 1
ATOM 4756 N N . GLU B 1 298 ? 12.172 19.469 -16.031 1 29.3 298 GLU B N 1
ATOM 4757 C CA . GLU B 1 298 ? 11.172 18.625 -16.672 1 29.3 298 GLU B CA 1
ATOM 4758 C C . GLU B 1 298 ? 10.875 19.078 -18.094 1 29.3 298 GLU B C 1
ATOM 4760 O O . GLU B 1 298 ? 10.094 20.016 -18.297 1 29.3 298 GLU B O 1
ATOM 4765 N N . VAL B 1 299 ? 11.883 19.484 -18.719 1 27.58 299 VAL B N 1
ATOM 4766 C CA . VAL B 1 299 ? 11.547 19.484 -20.141 1 27.58 299 VAL B CA 1
ATOM 4767 C C . VAL B 1 299 ? 10.773 18.219 -20.5 1 27.58 299 VAL B C 1
ATOM 4769 O O . VAL B 1 299 ? 11.242 17.109 -20.234 1 27.58 299 VAL B O 1
ATOM 4772 N N . VAL B 1 300 ? 9.531 18.359 -20.359 1 27.48 300 VAL B N 1
ATOM 4773 C CA . VAL B 1 300 ? 8.828 17.25 -21 1 27.48 300 VAL B CA 1
ATOM 4774 C C . VAL B 1 300 ? 9.555 16.828 -22.266 1 27.48 300 VAL B C 1
ATOM 4776 O O . VAL B 1 300 ? 9.781 17.641 -23.172 1 27.48 300 VAL B O 1
ATOM 4779 N N . LYS B 1 301 ? 10.562 16.062 -22.094 1 29.11 301 LYS B N 1
ATOM 4780 C CA . LYS B 1 301 ? 11.039 15.523 -23.359 1 29.11 301 LYS B CA 1
ATOM 4781 C C . LYS B 1 301 ? 9.906 14.867 -24.141 1 29.11 301 LYS B C 1
ATOM 4783 O O . LYS B 1 301 ? 9.141 14.078 -23.594 1 29.11 301 LYS B O 1
ATOM 4788 N N . PRO B 1 302 ? 9.508 15.57 -25.062 1 27.88 302 PRO B N 1
ATOM 4789 C CA . PRO B 1 302 ? 8.555 14.859 -25.922 1 27.88 302 PRO B CA 1
ATOM 4790 C C . PRO B 1 302 ? 8.914 13.391 -26.109 1 27.88 302 PRO B C 1
ATOM 4792 O O . PRO B 1 302 ? 10.078 13.055 -26.344 1 27.88 302 PRO B O 1
ATOM 4795 N N . LEU B 1 303 ? 8.281 12.594 -25.391 1 27.91 303 LEU B N 1
ATOM 4796 C CA . LEU B 1 303 ? 8.492 11.211 -25.781 1 27.91 303 LEU B CA 1
ATOM 4797 C C . LEU B 1 303 ? 8.43 11.062 -27.297 1 27.91 303 LEU B C 1
ATOM 4799 O O . LEU B 1 303 ? 7.414 11.383 -27.922 1 27.91 303 LEU B O 1
ATOM 4803 N N . LYS B 1 304 ? 9.445 11.5 -27.922 1 27.58 304 LYS B N 1
ATOM 4804 C CA . LYS B 1 304 ? 9.461 11.125 -29.328 1 27.58 304 LYS B CA 1
ATOM 4805 C C . LYS B 1 304 ? 9.273 9.625 -29.5 1 27.58 304 LYS B C 1
ATOM 4807 O O . LYS B 1 304 ? 10.023 8.828 -28.938 1 27.58 304 LYS B O 1
ATOM 4812 N N . TRP B 1 305 ? 7.996 9.258 -29.484 1 27.81 305 TRP B N 1
ATOM 4813 C CA . TRP B 1 305 ? 7.75 7.902 -29.953 1 27.81 305 TRP B CA 1
ATOM 4814 C C . TRP B 1 305 ? 8.414 7.672 -31.312 1 27.81 305 TRP B C 1
ATOM 4816 O O . TRP B 1 305 ? 8.125 8.383 -32.281 1 27.81 305 TRP B O 1
ATOM 4826 N N . GLU B 1 306 ? 9.688 7.57 -31.312 1 28.08 306 GLU B N 1
ATOM 4827 C CA . GLU B 1 306 ? 10.18 7.129 -32.625 1 28.08 306 GLU B CA 1
ATOM 4828 C C . GLU B 1 306 ? 9.438 5.887 -33.094 1 28.08 306 GLU B C 1
ATOM 4830 O O . GLU B 1 306 ? 9.32 4.906 -32.344 1 28.08 306 GLU B O 1
ATOM 4835 N N . LYS B 1 307 ? 8.477 6.109 -33.969 1 29.09 307 LYS B N 1
ATOM 4836 C CA . LYS B 1 307 ? 7.973 5.02 -34.812 1 29.09 307 LYS B CA 1
ATOM 4837 C C . LYS B 1 307 ? 9.102 4.09 -35.25 1 29.09 307 LYS B C 1
ATOM 4839 O O . LYS B 1 307 ? 10.109 4.543 -35.781 1 29.09 307 LYS B O 1
ATOM 4844 N N . SER B 1 308 ? 9.375 3.104 -34.438 1 26.33 308 SER B N 1
ATOM 4845 C CA . SER B 1 308 ? 10.164 2.15 -35.188 1 26.33 308 SER B CA 1
ATOM 4846 C C . SER B 1 308 ? 9.695 2.09 -36.656 1 26.33 308 SER B C 1
ATOM 4848 O O . SER B 1 308 ? 8.492 1.979 -36.906 1 26.33 308 SER B O 1
ATOM 4850 N N . ASN B 1 309 ? 10.234 2.893 -37.438 1 26.41 309 ASN B N 1
ATOM 4851 C CA . ASN B 1 309 ? 10.164 2.637 -38.844 1 26.41 309 ASN B CA 1
ATOM 4852 C C . ASN B 1 309 ? 10.141 1.14 -39.156 1 26.41 309 ASN B C 1
ATOM 4854 O O . ASN B 1 309 ? 11.094 0.424 -38.844 1 26.41 309 ASN B O 1
ATOM 4858 N N . THR B 1 310 ? 8.945 0.447 -39.094 1 22.05 310 THR B N 1
ATOM 4859 C CA . THR B 1 310 ? 8.93 -0.571 -40.156 1 22.05 310 THR B CA 1
ATOM 4860 C C . THR B 1 310 ? 8.945 0.074 -41.531 1 22.05 310 THR B C 1
ATOM 4862 O O . THR B 1 310 ? 8.328 1.118 -41.75 1 22.05 310 THR B O 1
#

Organism: Chenopodium quinoa (NCBI:txid63459)